Protein AF-0000000075195764 (afdb_homodimer)

Organism: Armillaria gallica (NCBI:txid47427)

pLDDT: mean 96.1, std 9.01, range [21.8, 99.0]

Nearest PDB structures (foldseek):
  3mpr-assembly1_B  TM=8.491E-01  e=4.279E-26  Bacteroides thetaiotaomicron
  3mpr-assembly2_D  TM=8.354E-01  e=1.002E-25  Bacteroides thetaiotaomicron
  3mpr-assembly2_C  TM=8.137E-01  e=1.132E-25  Bacteroides thetaiotaomicron
  4c1r-assembly4_D  TM=8.594E-01  e=2.241E-23  Bacteroides thetaiotaomicron VPI-5482
  3mpr-assembly1_A  TM=8.001E-01  e=9.499E-25  Bacteroides thetaiotaomicron

Solvent-accessible surface area (backbone atoms only — not comparable to full-atom values): 33132 Å² total; per-residue (Å²): 131,80,73,74,79,71,75,67,49,74,43,30,38,33,29,33,45,44,53,49,64,86,49,77,77,86,67,46,70,69,54,43,59,68,65,56,69,66,74,80,56,84,69,60,69,55,68,39,68,42,82,66,36,45,66,68,22,50,57,53,50,49,33,55,49,62,71,65,59,54,40,34,36,29,34,18,44,28,29,57,67,55,50,53,50,47,49,60,71,67,32,87,58,42,48,72,52,67,38,7,32,64,64,62,54,60,44,51,42,19,26,29,42,36,37,30,54,81,54,35,42,83,74,50,69,52,70,40,24,40,33,76,50,32,86,43,66,35,59,29,91,77,38,73,50,55,25,38,35,27,38,37,37,33,25,36,65,60,82,88,42,58,50,35,36,44,34,19,23,38,43,35,85,66,19,68,66,42,18,28,40,29,27,28,53,48,46,44,50,46,49,32,47,32,66,74,62,73,29,29,32,34,41,31,26,39,42,62,17,28,87,61,75,94,54,16,55,24,40,28,30,34,50,54,77,36,78,65,57,86,67,39,65,67,60,52,61,73,44,55,60,79,79,60,67,80,81,62,28,36,40,55,36,65,68,57,19,52,68,71,36,40,50,66,34,63,51,24,28,44,49,56,53,58,78,73,50,65,90,64,52,36,45,29,60,47,52,28,35,34,67,86,35,68,59,45,44,61,26,26,38,39,55,72,31,69,36,41,39,25,46,40,41,23,38,28,22,41,35,38,36,32,36,30,74,131,81,74,76,78,72,74,67,49,73,42,30,39,33,30,33,46,44,52,50,65,84,49,78,77,87,68,45,70,68,55,43,58,68,65,55,70,64,75,81,55,84,70,60,67,56,68,39,68,44,81,65,36,45,67,69,22,52,56,54,48,49,34,55,48,61,71,65,59,54,41,35,36,30,33,18,42,29,29,57,67,54,50,53,51,48,48,59,72,69,30,86,57,42,49,73,52,67,38,7,31,63,65,62,54,60,44,51,43,21,26,27,42,35,35,30,52,82,53,36,40,84,74,50,71,54,71,39,23,38,32,75,48,33,88,42,66,37,60,28,92,77,39,75,50,55,27,37,35,27,37,36,36,33,26,37,64,62,82,90,41,56,50,35,36,44,33,20,23,38,44,36,83,67,19,67,63,42,18,29,41,29,28,30,52,50,46,44,49,47,48,31,48,32,66,72,64,74,27,29,31,33,42,32,25,39,43,62,19,28,86,61,77,93,52,17,57,24,39,29,29,34,48,54,76,36,78,65,55,85,67,41,65,67,58,51,60,73,44,56,60,80,79,59,66,79,80,62,28,35,38,55,38,64,69,57,18,51,68,70,37,40,51,67,34,65,52,24,29,44,49,56,53,59,81,74,50,66,89,67,50,36,46,28,60,47,51,29,34,36,67,85,34,68,58,46,45,60,26,25,38,39,56,73,32,70,37,42,40,25,47,38,41,22,37,27,25,40,35,38,37,32,37,31,72

InterPro domains:
  IPR005135 Endonuclease/exonuclease/phosphatase [PF03372] (51-316)
  IPR036691 Endonuclease/exonuclease/phosphatase superfamily [G3DSA:3.60.10.10] (5-325)
  IPR036691 Endonuclease/exonuclease/phosphatase superfamily [SSF56219] (7-321)

Secondary structure (DSSP, 8-state):
-------PPEEEEEEEE----SS-----HHHHHHT---TTSPPPTT---SPPPHHHHHHHHHHHHHHTT-SEEEEESB-HHHHHHHHHHH-TTEEEE---TTTSSSSS-B--EEEETTTEEEEEEEEEESSSSTTSS---TT-SS--EEEEEEEEESSTT--EEEEEEEE--SS-HHHHHHHHHHHHHHHHHHHHHH-S-EEEEEE-S--SSSTT-HHHHHHTTSSPPPP--HHHHHHT--TTSSTT--EEEHHHHS-GGGB-S---SB-TT--TT--TT-B--EEEEEETT---EEEEEEE---B-TTS-BS-SB--EEEEEE-/-------PPEEEEEEEE----SS-----HHHHHHT---TTSPPPTT---SPPPHHHHHHHHHHHHHHTT-SEEEEESB-HHHHHHHHHHH-TTEEEE---TTTSSSSS-B--EEEETTTEEEEEEEEEESSSSTTSS---TT-SS--EEEEEEEEESSTT--EEEEEEEE--SS-HHHHHHHHHHHHHHHHHHHHHH-S-EEEEEE-S--SSSTT-HHHHHHTTSSPPPP--HHHHHHT--TTSSTT--EEEHHHHS-GGGB-S---SB-TT--TT--TT-B--EEEEEETT---EEEEEEE---B-TTS-BS-SB--EEEEEE-

Foldseek 3Di:
DPPPPWFWDKAKEKEEEQAAQPPDDDQALVNLVVPDDDPVDDADFQQDFAADGLSNLLLVVLVVVVVVRHFKYWYWNYAQRSVVRSDVSNDPQKDKDWAALQFRHHPHITRMMMGGNQFKDWDDKDKFWLAQGTRGRDDHVFFPDTWMKIKTWMFTPDTPRAIEMEITIAFGQGDLVSLLSNLLLVLLQQQLRCVVRVAKYKYWYFSNAACDDDSNNSVCPQAQVDPGDDHHPVSCVVSPPDCPPVSKHWAFLQVQEDVVQEDPDAFFAQHRDFPVDRPPTGHGITMTMIPSDNKGWHHKYWAAQADRNSHRSHSGTMIMTIMTD/DPPPPWFWDKAKEKEEEQAAQPPDDDQAQVNLVVPDDDPVDDADFQQDFAADGLSNLLLVVLVVVVVVRHFKYWYWNYAQRSVVRSDVSNDPQKDKDWAALQFRHHPHITGMMMGGNQFKDWDDKDKFWLAQGTRGRDDHVFFPDTWMKIKTWMFTPDDPRAIEMEITIAFGQGDLVSLLSNLLLVLLQQQLCCLVRVAKYKYWYFSNAACDDDSNNSVCPQAQVDPGDDHHPVSCVVSPPDCPPVSKHWAFLQVQEDVVQEDPDAFFAQHRDFPVDRPPTGHGITMIMMPSDNKGWHHKYWAAQADRNSHRSHSGTMIMTIMTD

Structure (mmCIF, N/CA/C/O backbone):
data_AF-0000000075195764-model_v1
#
loop_
_entity.id
_entity.type
_entity.pdbx_description
1 polymer 'Endonuclease/exonuclease/phosphatase domain-containing protein'
#
loop_
_atom_site.group_PDB
_atom_site.id
_atom_site.type_symbol
_atom_site.label_atom_id
_atom_site.label_alt_id
_atom_site.label_comp_id
_atom_site.label_asym_id
_atom_site.label_entity_id
_atom_site.label_seq_id
_atom_site.pdbx_PDB_ins_code
_atom_site.Cartn_x
_atom_site.Cartn_y
_atom_site.Cartn_z
_atom_site.occupancy
_atom_site.B_iso_or_equiv
_atom_site.auth_seq_id
_atom_site.auth_comp_id
_atom_site.auth_asym_id
_atom_site.auth_atom_id
_atom_site.pdbx_PDB_model_num
ATOM 1 N N . MET A 1 1 ? 11.805 -5.406 40.969 1 21.8 1 MET A N 1
ATOM 2 C CA . MET A 1 1 ? 10.695 -4.684 40.344 1 21.8 1 MET A CA 1
ATOM 3 C C . MET A 1 1 ? 10.867 -4.625 38.844 1 21.8 1 MET A C 1
ATOM 5 O O . MET A 1 1 ? 11.844 -4.062 38.344 1 21.8 1 MET A O 1
ATOM 9 N N . HIS A 1 2 ? 10.688 -5.723 38.062 1 28.45 2 HIS A N 1
ATOM 10 C CA . HIS A 1 2 ? 10.953 -5.957 36.656 1 28.45 2 HIS A CA 1
ATOM 11 C C . HIS A 1 2 ? 10.305 -4.883 35.781 1 28.45 2 HIS A C 1
ATOM 13 O O . HIS A 1 2 ? 9.094 -4.668 35.844 1 28.45 2 HIS A O 1
ATOM 19 N N . ILE A 1 3 ? 10.859 -3.74 35.781 1 32.06 3 ILE A N 1
ATOM 20 C CA . ILE A 1 3 ? 10.391 -2.629 34.969 1 32.06 3 ILE A CA 1
ATOM 21 C C . ILE A 1 3 ? 9.922 -3.15 33.625 1 32.06 3 ILE A C 1
ATOM 23 O O . ILE A 1 3 ? 10.703 -3.748 32.875 1 32.06 3 ILE A O 1
ATOM 27 N N . ASP A 1 4 ? 8.859 -3.781 33.406 1 36.97 4 ASP A N 1
ATOM 28 C CA . ASP A 1 4 ? 8.289 -4.371 32.219 1 36.97 4 ASP A CA 1
ATOM 29 C C . ASP A 1 4 ? 8.5 -3.457 31 1 36.97 4 ASP A C 1
ATOM 31 O O . ASP A 1 4 ? 7.941 -2.357 30.953 1 36.97 4 ASP A O 1
ATOM 35 N N . SER A 1 5 ? 9.625 -3.047 30.594 1 41.5 5 SER A N 1
ATOM 36 C CA . SER A 1 5 ? 10.141 -2.303 29.438 1 41.5 5 SER A CA 1
ATOM 37 C C . SER A 1 5 ? 9.227 -2.449 28.234 1 41.5 5 SER A C 1
ATOM 39 O O . SER A 1 5 ? 9.172 -3.514 27.609 1 41.5 5 SER A O 1
ATOM 41 N N . LEU A 1 6 ? 7.938 -1.964 28.188 1 54.78 6 LEU A N 1
ATOM 42 C CA . LEU A 1 6 ? 6.852 -2.207 27.234 1 54.78 6 LEU A CA 1
ATOM 43 C C . LEU A 1 6 ? 7.262 -1.811 25.828 1 54.78 6 LEU A C 1
ATOM 45 O O . LEU A 1 6 ? 7.82 -0.731 25.609 1 54.78 6 LEU A O 1
ATOM 49 N N . ASP A 1 7 ? 7.625 -2.641 24.859 1 69.94 7 ASP A N 1
ATOM 50 C CA . ASP A 1 7 ? 7.965 -2.496 23.453 1 69.94 7 ASP A CA 1
ATOM 51 C C . ASP A 1 7 ? 7.02 -1.516 22.75 1 69.94 7 ASP A C 1
ATOM 53 O O . ASP A 1 7 ? 5.805 -1.578 22.938 1 69.94 7 ASP A O 1
ATOM 57 N N . PRO A 1 8 ? 7.68 -0.397 22.172 1 79.69 8 PRO A N 1
ATOM 58 C CA . PRO A 1 8 ? 6.832 0.574 21.484 1 79.69 8 PRO A CA 1
ATOM 59 C C . PRO A 1 8 ? 5.844 -0.086 20.516 1 79.69 8 PRO A C 1
ATOM 61 O O . PRO A 1 8 ? 6.133 -1.153 19.969 1 79.69 8 PRO A O 1
ATOM 64 N N . THR A 1 9 ? 4.68 0.469 20.531 1 88.56 9 THR A N 1
ATOM 65 C CA . THR A 1 9 ? 3.652 0.069 19.578 1 88.56 9 THR A CA 1
ATOM 66 C C . THR A 1 9 ? 3.756 0.889 18.297 1 88.56 9 THR A C 1
ATOM 68 O O . THR A 1 9 ? 3.85 2.117 18.344 1 88.56 9 THR A O 1
ATOM 71 N N . THR A 1 10 ? 3.834 0.231 17.156 1 93.31 10 THR A N 1
ATOM 72 C CA . THR A 1 10 ? 3.867 0.936 15.875 1 93.31 10 THR A CA 1
ATOM 73 C C . THR A 1 10 ? 2.463 1.073 15.297 1 93.31 10 THR A C 1
ATOM 75 O O . THR A 1 10 ? 1.717 0.095 15.227 1 93.31 10 THR A O 1
ATOM 78 N N . LEU A 1 11 ? 2.064 2.316 15.023 1 96.81 11 LEU A N 1
ATOM 79 C CA . LEU A 1 11 ? 0.791 2.662 14.398 1 96.81 11 LEU A CA 1
ATOM 80 C C . LEU A 1 11 ? 1.007 3.254 13.016 1 96.81 11 LEU A C 1
ATOM 82 O O . LEU A 1 11 ? 1.982 3.975 12.789 1 96.81 11 LEU A O 1
ATOM 86 N N . ARG A 1 12 ? 0.114 2.939 12.141 1 98.69 12 ARG A N 1
ATOM 87 C CA . ARG A 1 12 ? 0.146 3.623 10.852 1 98.69 12 ARG A CA 1
ATOM 88 C C . ARG A 1 12 ? -0.925 4.707 10.781 1 98.69 12 ARG A C 1
ATOM 90 O O . ARG A 1 12 ? -2.117 4.418 10.914 1 98.69 12 ARG A O 1
ATOM 97 N N . PHE A 1 13 ? -0.468 5.988 10.531 1 98.81 13 PHE A N 1
ATOM 98 C CA . PHE A 1 13 ? -1.312 7.156 10.312 1 98.81 13 PHE A CA 1
ATOM 99 C C . PHE A 1 13 ? -1.476 7.434 8.82 1 98.81 13 PHE A C 1
ATOM 101 O O . PHE A 1 13 ? -0.588 7.121 8.023 1 98.81 13 PHE A O 1
ATOM 108 N N . SER A 1 14 ? -2.631 8.023 8.492 1 98.88 14 SER A N 1
ATOM 109 C CA . SER A 1 14 ? -2.811 8.508 7.121 1 98.88 14 SER A CA 1
ATOM 110 C C . SER A 1 14 ? -3.486 9.875 7.098 1 98.88 14 SER A C 1
ATOM 112 O O . SER A 1 14 ? -4.246 10.211 8.008 1 98.88 14 SER A O 1
ATOM 114 N N . THR A 1 15 ? -3.148 10.695 6.188 1 98.94 15 THR A N 1
ATOM 115 C CA . THR A 1 15 ? -3.926 11.875 5.801 1 98.94 15 THR A CA 1
ATOM 116 C C . THR A 1 15 ? -4.266 11.828 4.312 1 98.94 15 THR A C 1
ATOM 118 O O . THR A 1 15 ? -3.453 11.391 3.496 1 98.94 15 THR A O 1
ATOM 121 N N . TYR A 1 16 ? -5.477 12.172 3.998 1 98.94 16 TYR A N 1
ATOM 122 C CA . TYR A 1 16 ? -5.957 12.047 2.625 1 98.94 16 TYR A CA 1
ATOM 123 C C . TYR A 1 16 ? -7.035 13.078 2.326 1 98.94 16 TYR A C 1
ATOM 125 O O . TYR A 1 16 ? -8.141 13.008 2.869 1 98.94 16 TYR A O 1
ATOM 133 N N . ASN A 1 17 ? -6.695 14.086 1.482 1 98.94 17 ASN A N 1
ATOM 134 C CA . ASN A 1 17 ? -7.711 14.984 0.938 1 98.94 17 ASN A CA 1
ATOM 135 C C . ASN A 1 17 ? -8.617 14.266 -0.058 1 98.94 17 ASN A C 1
ATOM 137 O O . ASN A 1 17 ? -8.148 13.766 -1.084 1 98.94 17 ASN A O 1
ATOM 141 N N . LEU A 1 18 ? -9.906 14.242 0.192 1 98.88 18 LEU A N 1
ATOM 142 C CA . LEU A 1 18 ? -10.836 13.391 -0.543 1 98.88 18 LEU A CA 1
ATOM 143 C C . LEU A 1 18 ? -11.312 14.086 -1.816 1 98.88 18 LEU A C 1
ATOM 145 O O . LEU A 1 18 ? -11.914 13.445 -2.686 1 98.88 18 LEU A O 1
ATOM 149 N N . ARG A 1 19 ? -10.93 15.375 -1.95 1 98.62 19 ARG A N 1
ATOM 150 C CA . ARG A 1 19 ? -11.664 16.172 -2.928 1 98.62 19 ARG A CA 1
ATOM 151 C C . ARG A 1 19 ? -13.164 16.094 -2.672 1 98.62 19 ARG A C 1
ATOM 153 O O . ARG A 1 19 ? -13.773 15.023 -2.797 1 98.62 19 ARG A O 1
ATOM 160 N N . TYR A 1 20 ? -13.797 17.188 -2.393 1 97.81 20 TYR A N 1
ATOM 161 C CA . TYR A 1 20 ? -15.188 17.203 -1.964 1 97.81 20 TYR A CA 1
ATOM 162 C C . TYR A 1 20 ? -16.094 16.609 -3.033 1 97.81 20 TYR A C 1
ATOM 164 O O . TYR A 1 20 ? -15.664 16.391 -4.172 1 97.81 20 TYR A O 1
ATOM 172 N N . ASP A 1 21 ? -17.266 16.25 -2.689 1 98.19 21 ASP A N 1
ATOM 173 C CA . ASP A 1 21 ? -18.281 15.68 -3.57 1 98.19 21 ASP A CA 1
ATOM 174 C C . ASP A 1 21 ? -18.828 16.719 -4.539 1 98.19 21 ASP A C 1
ATOM 176 O O . ASP A 1 21 ? -19.969 17.172 -4.395 1 98.19 21 ASP A O 1
ATOM 180 N N . SER A 1 22 ? -18.078 16.969 -5.57 1 97.75 22 SER A N 1
ATOM 181 C CA . SER A 1 22 ? -18.438 18.031 -6.52 1 97.75 22 SER A CA 1
ATOM 182 C C . SER A 1 22 ? -19.5 17.547 -7.504 1 97.75 22 SER A C 1
ATOM 184 O O . SER A 1 22 ? -20.094 18.359 -8.211 1 97.75 22 SER A O 1
ATOM 186 N N . GLN A 1 23 ? -19.766 16.25 -7.609 1 98.12 23 GLN A N 1
ATOM 187 C CA . GLN A 1 23 ? -20.734 15.641 -8.508 1 98.12 23 GLN A CA 1
ATOM 188 C C . GLN A 1 23 ? -21.703 14.734 -7.75 1 98.12 23 GLN A C 1
ATOM 190 O O . GLN A 1 23 ? -21.766 13.531 -8 1 98.12 23 GLN A O 1
ATOM 195 N N . PRO A 1 24 ? -22.469 15.359 -6.906 1 97.69 24 PRO A N 1
ATOM 196 C CA . PRO A 1 24 ? -23.328 14.555 -6.031 1 97.69 24 PRO A CA 1
ATOM 197 C C . PRO A 1 24 ? -24.406 13.789 -6.801 1 97.69 24 PRO A C 1
ATOM 199 O O . PRO A 1 24 ? -24.891 14.266 -7.824 1 97.69 24 PRO A O 1
ATOM 202 N N . ASP A 1 25 ? -24.672 12.562 -6.406 1 98.44 25 ASP A N 1
ATOM 203 C CA . ASP A 1 25 ? -25.766 11.703 -6.855 1 98.44 25 ASP A CA 1
ATOM 204 C C . ASP A 1 25 ? -26.406 10.977 -5.684 1 98.44 25 ASP A C 1
ATOM 206 O O . ASP A 1 25 ? -26.109 11.266 -4.523 1 98.44 25 ASP A O 1
ATOM 210 N N . ASN A 1 26 ? -27.375 10.141 -5.977 1 97.88 26 ASN A N 1
ATOM 211 C CA . ASN A 1 26 ? -28.109 9.492 -4.898 1 97.88 26 ASN A CA 1
ATOM 212 C C . ASN A 1 26 ? -27.734 8.023 -4.762 1 97.88 26 ASN A C 1
ATOM 214 O O . ASN A 1 26 ? -28.469 7.238 -4.172 1 97.88 26 ASN A O 1
ATOM 218 N N . ILE A 1 27 ? -26.656 7.66 -5.301 1 98.56 27 ILE A N 1
ATOM 219 C CA . ILE A 1 27 ? -26.203 6.273 -5.223 1 98.56 27 ILE A CA 1
ATOM 220 C C . ILE A 1 27 ? -25.688 5.977 -3.818 1 98.56 27 ILE A C 1
ATOM 222 O O . ILE A 1 27 ? -24.797 6.672 -3.322 1 98.56 27 ILE A O 1
ATOM 226 N N . THR A 1 28 ? -26.219 4.938 -3.195 1 98.62 28 THR A N 1
ATOM 227 C CA . THR A 1 28 ? -25.844 4.578 -1.835 1 98.62 28 THR A CA 1
ATOM 228 C C . THR A 1 28 ? -24.562 3.732 -1.837 1 98.62 28 THR A C 1
ATOM 230 O O . THR A 1 28 ? -24.141 3.24 -2.885 1 98.62 28 THR A O 1
ATOM 233 N N . VAL A 1 29 ? -24 3.602 -0.695 1 98.56 29 VAL A N 1
ATOM 234 C CA . VAL A 1 29 ? -22.828 2.75 -0.548 1 98.56 29 VAL A CA 1
ATOM 235 C C . VAL A 1 29 ? -23.156 1.324 -0.979 1 98.56 29 VAL A C 1
ATOM 237 O O . VAL A 1 29 ? -22.406 0.697 -1.722 1 98.56 29 VAL A O 1
ATOM 240 N N . SER A 1 30 ? -24.297 0.833 -0.542 1 97.88 30 SER A N 1
ATOM 241 C CA . SER A 1 30 ? -24.734 -0.514 -0.892 1 97.88 30 SER A CA 1
ATOM 242 C C . SER A 1 30 ? -24.875 -0.678 -2.402 1 97.88 30 SER A C 1
ATOM 244 O O . SER A 1 30 ? -24.516 -1.719 -2.953 1 97.88 30 SER A O 1
ATOM 246 N N . GLU A 1 31 ? -25.391 0.347 -3.023 1 98.25 31 GLU A N 1
ATOM 247 C CA . GLU A 1 31 ? -25.531 0.308 -4.477 1 98.25 31 GLU A CA 1
ATOM 248 C C . GLU A 1 31 ? -24.172 0.331 -5.168 1 98.25 31 GLU A C 1
ATOM 250 O O . GLU A 1 31 ? -23.969 -0.341 -6.184 1 98.25 31 GLU A O 1
ATOM 255 N N . SER A 1 32 ? -23.266 1.138 -4.668 1 97.94 32 SER A N 1
ATOM 256 C CA . SER A 1 32 ? -21.906 1.145 -5.199 1 97.94 32 SER A CA 1
ATOM 257 C C . SER A 1 32 ? -21.281 -0.241 -5.121 1 97.94 32 SER A C 1
ATOM 259 O O . SER A 1 32 ? -20.656 -0.706 -6.082 1 97.94 32 SER A O 1
ATOM 261 N N . ILE A 1 33 ? -21.422 -0.913 -3.992 1 97.06 33 ILE A N 1
ATOM 262 C CA . ILE A 1 33 ? -20.844 -2.23 -3.766 1 97.06 33 ILE A CA 1
ATOM 263 C C . ILE A 1 33 ? -21.484 -3.25 -4.703 1 97.06 33 ILE A C 1
ATOM 265 O O . ILE A 1 33 ? -20.797 -4.059 -5.32 1 97.06 33 ILE A O 1
ATOM 269 N N . SER A 1 34 ? -22.781 -3.207 -4.871 1 96.44 34 SER A N 1
ATOM 270 C CA . SER A 1 34 ? -23.516 -4.137 -5.723 1 96.44 34 SER A CA 1
ATOM 271 C C . SER A 1 34 ? -23.141 -3.971 -7.188 1 96.44 34 SER A C 1
ATOM 273 O O . SER A 1 34 ? -23.25 -4.914 -7.977 1 96.44 34 SER A O 1
ATOM 275 N N . ALA A 1 35 ? -22.672 -2.791 -7.5 1 95.56 35 ALA A N 1
ATOM 276 C CA . ALA A 1 35 ? -22.359 -2.484 -8.891 1 95.56 35 ALA A CA 1
ATOM 277 C C . ALA A 1 35 ? -20.953 -2.967 -9.258 1 95.56 35 ALA A C 1
ATOM 279 O O . ALA A 1 35 ? -20.562 -2.945 -10.43 1 95.56 35 ALA A O 1
ATOM 280 N N . LEU A 1 36 ? -20.281 -3.447 -8.227 1 94.75 36 LEU A N 1
ATOM 281 C CA . LEU A 1 36 ? -18.938 -3.945 -8.508 1 94.75 36 LEU A CA 1
ATOM 282 C C . LEU A 1 36 ? -19 -5.219 -9.344 1 94.75 36 LEU A C 1
ATOM 284 O O . LEU A 1 36 ? -19.797 -6.113 -9.07 1 94.75 36 LEU A O 1
ATOM 288 N N . GLY A 1 37 ? -18.422 -5.367 -10.336 1 92.19 37 GLY A N 1
ATOM 289 C CA . GLY A 1 37 ? -18.406 -6.52 -11.227 1 92.19 37 GLY A CA 1
ATOM 290 C C . GLY A 1 37 ? -17.516 -7.648 -10.734 1 92.19 37 GLY A C 1
ATOM 291 O O . GLY A 1 37 ? -16.922 -7.555 -9.656 1 92.19 37 GLY A O 1
ATOM 292 N N . ASN A 1 38 ? -17.5 -8.719 -11.5 1 95.5 38 ASN A N 1
ATOM 293 C CA . ASN A 1 38 ? -16.609 -9.859 -11.258 1 95.5 38 ASN A CA 1
ATOM 294 C C . ASN A 1 38 ? -15.141 -9.445 -11.305 1 95.5 38 ASN A C 1
ATOM 296 O O . ASN A 1 38 ? -14.664 -8.945 -12.32 1 95.5 38 ASN A O 1
ATOM 300 N N . PRO A 1 39 ? -14.469 -9.633 -10.156 1 96.44 39 PRO A N 1
ATOM 301 C CA . PRO A 1 39 ? -13.086 -9.148 -10.117 1 96.44 39 PRO A CA 1
ATOM 302 C C . PRO A 1 39 ? -12.164 -9.898 -11.078 1 96.44 39 PRO A C 1
ATOM 304 O O . PRO A 1 39 ? -11.023 -9.484 -11.289 1 96.44 39 PRO A O 1
ATOM 307 N N . LEU A 1 40 ? -12.625 -10.984 -11.664 1 96.62 40 LEU A N 1
ATOM 308 C CA . LEU A 1 40 ? -11.797 -11.781 -12.57 1 96.62 40 LEU A CA 1
ATOM 309 C C . LEU A 1 40 ? -11.961 -11.312 -14.008 1 96.62 40 LEU A C 1
ATOM 311 O O . LEU A 1 40 ? -11.266 -11.789 -14.906 1 96.62 40 LEU A O 1
ATOM 315 N N . ILE A 1 41 ? -12.867 -10.352 -14.242 1 95.06 41 ILE A N 1
ATOM 316 C CA . ILE A 1 41 ? -13.086 -9.82 -15.586 1 95.06 41 ILE A CA 1
ATOM 317 C C . ILE A 1 41 ? -12.297 -8.523 -15.766 1 95.06 41 ILE A C 1
ATOM 319 O O . ILE A 1 41 ? -12.43 -7.594 -14.969 1 95.06 41 ILE A O 1
ATOM 323 N N . GLN A 1 42 ? -11.516 -8.508 -16.734 1 93.88 42 GLN A N 1
ATOM 324 C CA . GLN A 1 42 ? -10.68 -7.352 -17.047 1 93.88 42 GLN A CA 1
ATOM 325 C C . GLN A 1 42 ? -11.531 -6.137 -17.406 1 93.88 42 GLN A C 1
ATOM 327 O O . GLN A 1 42 ? -12.477 -6.238 -18.188 1 93.88 42 GLN A O 1
ATOM 332 N N . GLU A 1 43 ? -11.203 -5.066 -16.797 1 90.88 43 GLU A N 1
ATOM 333 C CA . GLU A 1 43 ? -11.828 -3.807 -17.188 1 90.88 43 GLU A CA 1
ATOM 334 C C . GLU A 1 43 ? -11.031 -3.119 -18.297 1 90.88 43 GLU A C 1
ATOM 336 O O . GLU A 1 43 ? -9.883 -3.488 -18.562 1 90.88 43 GLU A O 1
ATOM 341 N N . THR A 1 44 ? -11.727 -2.152 -18.906 1 95.88 44 THR A N 1
ATOM 342 C CA . THR A 1 44 ? -10.992 -1.333 -19.859 1 95.88 44 THR A CA 1
ATOM 343 C C . THR A 1 44 ? -9.938 -0.489 -19.156 1 95.88 44 THR A C 1
ATOM 345 O O . THR A 1 44 ? -10.25 0.255 -18.219 1 95.88 44 THR A O 1
ATOM 348 N N . PHE A 1 45 ? -8.695 -0.683 -19.516 1 97.31 45 PHE A N 1
ATOM 349 C CA . PHE A 1 45 ? -7.625 0.094 -18.906 1 97.31 45 PHE A CA 1
ATOM 350 C C . PHE A 1 45 ? -7.723 1.561 -19.312 1 97.31 45 PHE A C 1
ATOM 352 O O . PHE A 1 45 ? -7.875 1.877 -20.5 1 97.31 45 PHE A O 1
ATOM 359 N N . LEU A 1 46 ? -7.664 2.391 -18.359 1 97.12 46 LEU A N 1
ATOM 360 C CA . LEU A 1 46 ? -7.711 3.84 -18.516 1 97.12 46 LEU A CA 1
ATOM 361 C C . LEU A 1 46 ? -8.953 4.266 -19.297 1 97.12 46 LEU A C 1
ATOM 363 O O . LEU A 1 46 ? -8.883 5.164 -20.125 1 97.12 46 LEU A O 1
ATOM 367 N N . GLY A 1 47 ? -10.039 3.551 -19 1 96.56 47 GLY A N 1
ATOM 368 C CA . GLY A 1 47 ? -11.312 3.85 -19.625 1 96.56 47 GLY A CA 1
ATOM 369 C C . GLY A 1 47 ? -11.977 5.09 -19.078 1 96.56 47 GLY A C 1
ATOM 370 O O . GLY A 1 47 ? -12.891 5.648 -19.688 1 96.56 47 GLY A O 1
ATOM 371 N N . LEU A 1 48 ? -11.633 5.512 -17.906 1 95.88 48 LEU A N 1
ATOM 372 C CA . LEU A 1 48 ? -12.148 6.715 -17.266 1 95.88 48 LEU A CA 1
ATOM 373 C C . LEU A 1 48 ? -11.062 7.781 -17.141 1 95.88 48 LEU A C 1
ATOM 375 O O . LEU A 1 48 ? -9.875 7.457 -17.125 1 95.88 48 LEU A O 1
ATOM 379 N N . SER A 1 49 ? -11.438 8.992 -17.203 1 95.38 49 SER A N 1
ATOM 380 C CA . SER A 1 49 ? -10.555 10.133 -17.031 1 95.38 49 SER A CA 1
ATOM 381 C C . SER A 1 49 ? -11.273 11.289 -16.344 1 95.38 49 SER A C 1
ATOM 383 O O . SER A 1 49 ? -12.508 11.352 -16.359 1 95.38 49 SER A O 1
ATOM 385 N N . GLY A 1 50 ? -10.461 12.117 -15.703 1 96.81 50 GLY A N 1
ATOM 386 C CA . GLY A 1 50 ? -11.062 13.242 -15.023 1 96.81 50 GLY A CA 1
ATOM 387 C C . GLY A 1 50 ? -11.773 12.852 -13.734 1 96.81 50 GLY A C 1
ATOM 388 O O . GLY A 1 50 ? -11.711 11.695 -13.32 1 96.81 50 GLY A O 1
ATOM 389 N N . GLU A 1 51 ? -12.352 13.828 -13.148 1 97.94 51 GLU A N 1
ATOM 390 C CA . GLU A 1 51 ? -13.031 13.602 -11.875 1 97.94 51 GLU A CA 1
ATOM 391 C C . GLU A 1 51 ? -14.297 12.773 -12.07 1 97.94 51 GLU A C 1
ATOM 393 O O . GLU A 1 51 ? -15.094 13.031 -12.977 1 97.94 51 GLU A O 1
ATOM 398 N N . GLN A 1 52 ? -14.422 11.688 -11.297 1 97.94 52 GLN A N 1
ATOM 399 C CA . GLN A 1 52 ? -15.633 10.875 -11.219 1 97.94 52 GLN A CA 1
ATOM 400 C C . GLN A 1 52 ? -16.453 11.227 -9.984 1 97.94 52 GLN A C 1
ATOM 402 O O . GLN A 1 52 ? -15.93 11.797 -9.023 1 97.94 52 GLN A O 1
ATOM 407 N N . PRO A 1 53 ? -17.766 10.938 -9.977 1 98.38 53 PRO A N 1
ATOM 408 C CA . PRO A 1 53 ? -18.578 11.188 -8.773 1 98.38 53 PRO A CA 1
ATOM 409 C C . PRO A 1 53 ? -18.031 10.453 -7.551 1 98.38 53 PRO A C 1
ATOM 411 O O . PRO A 1 53 ? -17.422 9.391 -7.684 1 98.38 53 PRO A O 1
ATOM 414 N N . TRP A 1 54 ? -18.297 11.031 -6.402 1 98.69 54 TRP A N 1
ATOM 415 C CA . TRP A 1 54 ? -17.875 10.414 -5.145 1 98.69 54 TRP A CA 1
ATOM 416 C C . TRP A 1 54 ? -18.375 8.977 -5.051 1 98.69 54 TRP A C 1
ATOM 418 O O . TRP A 1 54 ? -17.688 8.102 -4.535 1 98.69 54 TRP A O 1
ATOM 428 N N . SER A 1 55 ? -19.516 8.695 -5.578 1 98.38 55 SER A N 1
ATOM 429 C CA . SER A 1 55 ? -20.109 7.359 -5.512 1 98.38 55 SER A CA 1
ATOM 430 C C . SER A 1 55 ? -19.234 6.336 -6.219 1 98.38 55 SER A C 1
ATOM 432 O O . SER A 1 55 ? -19.281 5.145 -5.902 1 98.38 55 SER A O 1
ATOM 434 N N . THR A 1 56 ? -18.406 6.797 -7.125 1 96.38 56 THR A N 1
ATOM 435 C CA . THR A 1 56 ? -17.469 5.938 -7.84 1 96.38 56 THR A CA 1
ATOM 436 C C . THR A 1 56 ? -16.125 5.863 -7.109 1 96.38 56 THR A C 1
ATOM 438 O O . THR A 1 56 ? -15.5 4.801 -7.047 1 96.38 56 THR A O 1
ATOM 441 N N . ARG A 1 57 ? -15.75 6.906 -6.426 1 98.12 57 ARG A N 1
ATOM 442 C CA . ARG A 1 57 ? -14.414 7.055 -5.855 1 98.12 57 ARG A CA 1
ATOM 443 C C . ARG A 1 57 ? -14.344 6.445 -4.461 1 98.12 57 ARG A C 1
ATOM 445 O O . ARG A 1 57 ? -13.297 5.961 -4.039 1 98.12 57 ARG A O 1
ATOM 452 N N . ARG A 1 58 ? -15.469 6.398 -3.768 1 98.56 58 ARG A N 1
ATOM 453 C CA . ARG A 1 58 ? -15.5 6.098 -2.34 1 98.56 58 ARG A CA 1
ATOM 454 C C . ARG A 1 58 ? -14.984 4.688 -2.064 1 98.56 58 ARG A C 1
ATOM 456 O O . ARG A 1 58 ? -14.312 4.449 -1.062 1 98.56 58 ARG A O 1
ATOM 463 N N . LEU A 1 59 ? -15.273 3.721 -2.924 1 97.44 59 LEU A N 1
ATOM 464 C CA . LEU A 1 59 ? -14.867 2.342 -2.684 1 97.44 59 LEU A CA 1
ATOM 465 C C . LEU A 1 59 ? -13.352 2.195 -2.82 1 97.44 59 LEU A C 1
ATOM 467 O O . LEU A 1 59 ? -12.734 1.428 -2.082 1 97.44 59 LEU A O 1
ATOM 471 N N . ARG A 1 60 ? -12.773 2.965 -3.723 1 96.5 60 ARG A N 1
ATOM 472 C CA . ARG A 1 60 ? -11.328 2.926 -3.918 1 96.5 60 ARG A CA 1
ATOM 473 C C . ARG A 1 60 ? -10.602 3.58 -2.748 1 96.5 60 ARG A C 1
ATOM 475 O O . ARG A 1 60 ? -9.57 3.076 -2.289 1 96.5 60 ARG A O 1
ATOM 482 N N . VAL A 1 61 ? -11.164 4.633 -2.281 1 98.62 61 VAL A N 1
ATOM 483 C CA . VAL A 1 61 ? -10.594 5.309 -1.119 1 98.62 61 VAL A CA 1
ATOM 484 C C . VAL A 1 61 ? -10.578 4.359 0.075 1 98.62 61 VAL A C 1
ATOM 486 O O . VAL A 1 61 ? -9.531 4.141 0.689 1 98.62 61 VAL A O 1
ATOM 489 N N . ALA A 1 62 ? -11.742 3.742 0.328 1 98.56 62 ALA A N 1
ATOM 490 C CA . ALA A 1 62 ? -11.883 2.881 1.498 1 98.56 62 ALA A CA 1
ATOM 491 C C . ALA A 1 62 ? -11 1.643 1.376 1 98.56 62 ALA A C 1
ATOM 493 O O . ALA A 1 62 ? -10.281 1.292 2.314 1 98.56 62 ALA A O 1
ATOM 494 N N . GLU A 1 63 ? -11.062 1.003 0.216 1 97.69 63 GLU A N 1
ATOM 495 C CA . GLU A 1 63 ? -10.281 -0.208 -0.014 1 97.69 63 GLU A CA 1
ATOM 496 C C . GLU A 1 63 ? -8.789 0.056 0.17 1 97.69 63 GLU A C 1
ATOM 498 O O . GLU A 1 63 ? -8.094 -0.709 0.845 1 97.69 63 GLU A O 1
ATOM 503 N N . HIS A 1 64 ? -8.289 1.136 -0.396 1 97.94 64 HIS A N 1
ATOM 504 C CA . HIS A 1 64 ? -6.875 1.478 -0.31 1 97.94 64 HIS A CA 1
ATOM 505 C C . HIS A 1 64 ? -6.449 1.707 1.137 1 97.94 64 HIS A C 1
ATOM 507 O O . HIS A 1 64 ? -5.473 1.113 1.604 1 97.94 64 HIS A O 1
ATOM 513 N N . LEU A 1 65 ? -7.164 2.488 1.826 1 98.5 65 LEU A N 1
ATOM 514 C CA . LEU A 1 65 ? -6.797 2.844 3.193 1 98.5 65 LEU A CA 1
ATOM 515 C C . LEU A 1 65 ? -6.867 1.626 4.109 1 98.5 65 LEU A C 1
ATOM 517 O O . LEU A 1 65 ? -5.953 1.387 4.898 1 98.5 65 LEU A O 1
ATOM 521 N N . LEU A 1 66 ? -7.934 0.831 3.994 1 97.44 66 LEU A N 1
ATOM 522 C CA . LEU A 1 66 ? -8.094 -0.348 4.84 1 97.44 66 LEU A CA 1
ATOM 523 C C . LEU A 1 66 ? -7.02 -1.387 4.527 1 97.44 66 LEU A C 1
ATOM 525 O O . LEU A 1 66 ? -6.492 -2.033 5.434 1 97.44 66 LEU A O 1
ATOM 529 N N . SER A 1 67 ? -6.621 -1.479 3.297 1 97.12 67 SER A N 1
ATOM 530 C CA . SER A 1 67 ? -5.609 -2.447 2.891 1 97.12 67 SER A CA 1
ATOM 531 C C . SER A 1 67 ? -4.234 -2.072 3.441 1 97.12 67 SER A C 1
ATOM 533 O O . SER A 1 67 ? -3.34 -2.916 3.512 1 97.12 67 SER A O 1
ATOM 535 N N . GLU A 1 68 ? -4.047 -0.836 3.842 1 97.62 68 GLU A N 1
ATOM 536 C CA . GLU A 1 68 ? -2.752 -0.357 4.316 1 97.62 68 GLU A CA 1
ATOM 537 C C . GLU A 1 68 ? -2.604 -0.564 5.82 1 97.62 68 GLU A C 1
ATOM 539 O O . GLU A 1 68 ? -1.535 -0.315 6.387 1 97.62 68 GLU A O 1
ATOM 544 N N . GLY A 1 69 ? -3.643 -0.972 6.48 1 96.19 69 GLY A N 1
ATOM 545 C CA . GLY A 1 69 ? -3.562 -1.245 7.906 1 96.19 69 GLY A CA 1
ATOM 546 C C . GLY A 1 69 ? -3.469 0.012 8.75 1 96.19 69 GLY A C 1
ATOM 547 O O . GLY A 1 69 ? -2.77 0.034 9.766 1 96.19 69 GLY A O 1
ATOM 548 N N . ILE A 1 70 ? -4.125 1.071 8.328 1 98.31 70 ILE A N 1
ATOM 549 C CA . ILE A 1 70 ? -4.082 2.332 9.062 1 98.31 70 ILE A CA 1
ATOM 550 C C . ILE A 1 70 ? -4.859 2.195 10.367 1 98.31 70 ILE A C 1
ATOM 552 O O . ILE A 1 70 ? -5.754 1.354 10.484 1 98.31 70 ILE A O 1
ATOM 556 N N . VAL A 1 71 ? -4.5 3.08 11.344 1 98.06 71 VAL A N 1
ATOM 557 C CA . VAL A 1 71 ? -5.18 3.096 12.641 1 98.06 71 VAL A CA 1
ATOM 558 C C . VAL A 1 71 ? -5.82 4.461 12.867 1 98.06 71 VAL A C 1
ATOM 560 O O . VAL A 1 71 ? -6.828 4.57 13.57 1 98.06 71 VAL A O 1
ATOM 563 N N . ILE A 1 72 ? -5.219 5.473 12.297 1 98.75 72 ILE A N 1
ATOM 564 C CA . ILE A 1 72 ? -5.75 6.832 12.328 1 98.75 72 ILE A CA 1
ATOM 565 C C . ILE A 1 72 ? -5.695 7.438 10.93 1 98.75 72 ILE A C 1
ATOM 567 O O . ILE A 1 72 ? -4.695 7.305 10.227 1 98.75 72 ILE A O 1
ATOM 571 N N . ALA A 1 73 ? -6.793 8.016 10.547 1 98.88 73 ALA A N 1
ATOM 572 C CA . ALA A 1 73 ? -6.844 8.703 9.25 1 98.88 73 ALA A CA 1
ATOM 573 C C . ALA A 1 73 ? -7.441 10.094 9.391 1 98.88 73 ALA A C 1
ATOM 575 O O . ALA A 1 73 ? -8.547 10.258 9.906 1 98.88 73 ALA A O 1
ATOM 576 N N . GLY A 1 74 ? -6.695 11.109 9.023 1 98.94 74 GLY A N 1
ATOM 577 C CA . GLY A 1 74 ? -7.234 12.445 8.836 1 98.94 74 GLY A CA 1
ATOM 578 C C . GLY A 1 74 ? -7.656 12.727 7.406 1 98.94 74 GLY A C 1
ATOM 579 O O . GLY A 1 74 ? -6.922 12.406 6.465 1 98.94 74 GLY A O 1
ATOM 580 N N . PHE A 1 75 ? -8.852 13.242 7.254 1 98.94 75 PHE A N 1
ATOM 581 C CA . PHE A 1 75 ? -9.32 13.57 5.914 1 98.94 75 PHE A CA 1
ATOM 582 C C . PHE A 1 75 ? -9.492 15.078 5.758 1 98.94 75 PHE A C 1
ATOM 584 O O . PHE A 1 75 ? -9.586 15.805 6.75 1 98.94 75 PHE A O 1
ATOM 591 N N . GLN A 1 76 ? -9.406 15.562 4.559 1 98.94 76 GLN A N 1
ATOM 592 C CA . GLN A 1 76 ? -9.727 16.938 4.168 1 98.94 76 GLN A CA 1
ATOM 593 C C . GLN A 1 76 ? -10.734 16.953 3.018 1 98.94 76 GLN A C 1
ATOM 595 O O . GLN A 1 76 ? -10.93 15.953 2.342 1 98.94 76 GLN A O 1
ATOM 600 N N . GLU A 1 77 ? -11.398 18.062 2.885 1 98.75 77 GLU A N 1
ATOM 601 C CA . GLU A 1 77 ? -12.43 18.266 1.871 1 98.75 77 GLU A CA 1
ATOM 602 C C . GLU A 1 77 ? -13.492 17.172 1.944 1 98.75 77 GLU A C 1
ATOM 604 O O . GLU A 1 77 ? -13.883 16.609 0.92 1 98.75 77 GLU A O 1
ATOM 609 N N . ALA A 1 78 ? -13.906 16.859 3.143 1 98.81 78 ALA A N 1
ATOM 610 C CA . ALA A 1 78 ? -14.93 15.828 3.336 1 98.81 78 ALA A CA 1
ATOM 611 C C . ALA A 1 78 ? -16.297 16.469 3.619 1 98.81 78 ALA A C 1
ATOM 613 O O . ALA A 1 78 ? -16.484 17.062 4.676 1 98.81 78 ALA A O 1
ATOM 614 N N . LEU A 1 79 ? -17.188 16.359 2.713 1 98.81 79 LEU A N 1
ATOM 615 C CA . LEU A 1 79 ? -18.562 16.703 3.031 1 98.81 79 LEU A CA 1
ATOM 616 C C . LEU A 1 79 ? -19.234 15.617 3.867 1 98.81 79 LEU A C 1
ATOM 618 O O . LEU A 1 79 ? -18.719 14.5 3.961 1 98.81 79 LEU A O 1
ATOM 622 N N . VAL A 1 80 ? -20.344 15.961 4.465 1 98.38 80 VAL A N 1
ATOM 623 C CA . VAL A 1 80 ? -20.984 15.07 5.422 1 98.38 80 VAL A CA 1
ATOM 624 C C . VAL A 1 80 ? -21.266 13.711 4.77 1 98.38 80 VAL A C 1
ATOM 626 O O . VAL A 1 80 ? -21.094 12.672 5.406 1 98.38 80 VAL A O 1
ATOM 629 N N . ARG A 1 81 ? -21.641 13.648 3.541 1 98.62 81 ARG A N 1
ATOM 630 C CA . ARG A 1 81 ? -21.891 12.391 2.844 1 98.62 81 ARG A CA 1
ATOM 631 C C . ARG A 1 81 ? -20.609 11.555 2.766 1 98.62 81 ARG A C 1
ATOM 633 O O . ARG A 1 81 ? -20.656 10.336 2.914 1 98.62 81 ARG A O 1
ATOM 640 N N . GLN A 1 82 ? -19.547 12.203 2.471 1 98.88 82 GLN A N 1
ATOM 641 C CA . GLN A 1 82 ? -18.281 11.5 2.359 1 98.88 82 GLN A CA 1
ATOM 642 C C . GLN A 1 82 ? -17.844 10.93 3.709 1 98.88 82 GLN A C 1
ATOM 644 O O . GLN A 1 82 ? -17.359 9.805 3.787 1 98.88 82 GLN A O 1
ATOM 649 N N . VAL A 1 83 ? -18.094 11.68 4.789 1 98.88 83 VAL A N 1
ATOM 650 C CA . VAL A 1 83 ? -17.766 11.234 6.137 1 98.88 83 VAL A CA 1
ATOM 651 C C . VAL A 1 83 ? -18.594 10.008 6.492 1 98.88 83 VAL A C 1
ATOM 653 O O . VAL A 1 83 ? -18.062 8.984 6.926 1 98.88 83 VAL A O 1
ATOM 656 N N . THR A 1 84 ? -19.875 10.086 6.258 1 98.69 84 THR A N 1
ATOM 657 C CA . THR A 1 84 ? -20.766 9.008 6.656 1 98.69 84 THR A CA 1
ATOM 658 C C . THR A 1 84 ? -20.562 7.777 5.781 1 98.69 84 THR A C 1
ATOM 660 O O . THR A 1 84 ? -20.625 6.648 6.266 1 98.69 84 THR A O 1
ATOM 663 N N . ASP A 1 85 ? -20.328 8.008 4.457 1 98.88 85 ASP A N 1
ATOM 664 C CA . ASP A 1 85 ? -20.031 6.887 3.568 1 98.88 85 ASP A CA 1
ATOM 665 C C . ASP A 1 85 ? -18.766 6.148 4.023 1 98.88 85 ASP A C 1
ATOM 667 O O . ASP A 1 85 ? -18.75 4.914 4.062 1 98.88 85 ASP A O 1
ATOM 671 N N . LEU A 1 86 ? -17.734 6.855 4.352 1 98.88 86 LEU A N 1
ATOM 672 C CA . LEU A 1 86 ? -16.5 6.215 4.785 1 98.88 86 LEU A CA 1
ATOM 673 C C . LEU A 1 86 ? -16.688 5.52 6.129 1 98.88 86 LEU A C 1
ATOM 675 O O . LEU A 1 86 ? -16.109 4.457 6.371 1 98.88 86 LEU A O 1
ATOM 679 N N . ALA A 1 87 ? -17.453 6.152 7 1 98.88 87 ALA A N 1
ATOM 680 C CA . ALA A 1 87 ? -17.766 5.492 8.266 1 98.88 87 ALA A CA 1
ATOM 681 C C . ALA A 1 87 ? -18.438 4.141 8.039 1 98.88 87 ALA A C 1
ATOM 683 O O . ALA A 1 87 ? -18.109 3.154 8.695 1 98.88 87 ALA A O 1
ATOM 684 N N . GLU A 1 88 ? -19.359 4.133 7.117 1 98.75 88 GLU A N 1
ATOM 685 C CA . GLU A 1 88 ? -20.031 2.889 6.762 1 98.75 88 GLU A CA 1
ATOM 686 C C . GLU A 1 88 ? -19.062 1.878 6.168 1 98.75 88 GLU A C 1
ATOM 688 O O . GLU A 1 88 ? -19.062 0.704 6.543 1 98.75 88 GLU A O 1
ATOM 693 N N . LEU A 1 89 ? -18.234 2.248 5.309 1 98.62 89 LEU A N 1
ATOM 694 C CA . LEU A 1 89 ? -17.312 1.374 4.598 1 98.62 89 LEU A CA 1
ATOM 695 C C . LEU A 1 89 ? -16.219 0.854 5.535 1 98.62 89 LEU A C 1
ATOM 697 O O . LEU A 1 89 ? -15.773 -0.289 5.406 1 98.62 89 LEU A O 1
ATOM 701 N N . PHE A 1 90 ? -15.758 1.725 6.48 1 98.44 90 PHE A N 1
ATOM 702 C CA . PHE A 1 90 ? -14.742 1.314 7.438 1 98.44 90 PHE A CA 1
ATOM 703 C C . PHE A 1 90 ? -15.305 0.319 8.438 1 98.44 90 PHE A C 1
ATOM 705 O O . PHE A 1 90 ? -14.602 -0.579 8.906 1 98.44 90 PHE A O 1
ATOM 712 N N . GLY A 1 91 ? -16.562 0.514 8.82 1 97.94 91 GLY A N 1
ATOM 713 C CA . GLY A 1 91 ? -17.25 -0.449 9.672 1 97.94 91 GLY A CA 1
ATOM 714 C C . GLY A 1 91 ? -17.219 -0.067 11.141 1 97.94 91 GLY A C 1
ATOM 715 O O . GLY A 1 91 ? -16.625 0.952 11.516 1 97.94 91 GLY A O 1
ATOM 716 N N . ASP A 1 92 ? -17.719 -0.907 12 1 97.75 92 ASP A N 1
ATOM 717 C CA . ASP A 1 92 ? -18.016 -0.623 13.398 1 97.75 92 ASP A CA 1
ATOM 718 C C . ASP A 1 92 ? -16.75 -0.604 14.242 1 97.75 92 ASP A C 1
ATOM 720 O O . ASP A 1 92 ? -16.75 -0.108 15.367 1 97.75 92 ASP A O 1
ATOM 724 N N . ASP A 1 93 ? -15.742 -1.105 13.664 1 97.12 93 ASP A N 1
ATOM 725 C CA . ASP A 1 93 ? -14.469 -1.115 14.391 1 97.12 93 ASP A CA 1
ATOM 726 C C . ASP A 1 93 ? -13.82 0.266 14.375 1 97.12 93 ASP A C 1
ATOM 728 O O . ASP A 1 93 ? -12.82 0.491 15.055 1 97.12 93 ASP A O 1
ATOM 732 N N . TRP A 1 94 ? -14.461 1.185 13.648 1 98.81 94 TRP A N 1
ATOM 733 C CA . TRP A 1 94 ? -13.898 2.527 13.539 1 98.81 94 TRP A CA 1
ATOM 734 C C . TRP A 1 94 ? -14.828 3.561 14.164 1 98.81 94 TRP A C 1
ATOM 736 O O . TRP A 1 94 ? -16.047 3.385 14.18 1 98.81 94 TRP A O 1
ATOM 746 N N . GLY A 1 95 ? -14.25 4.57 14.75 1 98.81 95 GLY A N 1
ATOM 747 C CA . GLY A 1 95 ? -14.93 5.801 15.117 1 98.81 95 GLY A CA 1
ATOM 748 C C . GLY A 1 95 ? -14.43 7.012 14.352 1 98.81 95 GLY A C 1
ATOM 749 O O . GLY A 1 95 ? -13.461 6.914 13.594 1 98.81 95 GLY A O 1
ATOM 750 N N . TRP A 1 96 ? -15.172 8.078 14.484 1 98.88 96 TRP A N 1
ATOM 751 C CA . TRP A 1 96 ? -14.695 9.32 13.883 1 98.88 96 TRP A CA 1
ATOM 752 C C . TRP A 1 96 ? -15.195 10.523 14.672 1 98.88 96 TRP A C 1
ATOM 754 O O . TRP A 1 96 ? -16.156 10.43 15.438 1 98.88 96 TRP A O 1
ATOM 764 N N . ILE A 1 97 ? -14.445 11.648 14.523 1 98.88 97 ILE A N 1
ATOM 765 C CA . ILE A 1 97 ? -14.812 12.945 15.094 1 98.88 97 ILE A CA 1
ATOM 766 C C . ILE A 1 97 ? -14.609 14.039 14.055 1 98.88 97 ILE A C 1
ATOM 768 O O . ILE A 1 97 ? -13.852 13.867 13.094 1 98.88 97 ILE A O 1
ATOM 772 N N . GLY A 1 98 ? -15.258 15.18 14.266 1 98.69 98 GLY A N 1
ATOM 773 C CA . GLY A 1 98 ? -15.164 16.359 13.406 1 98.69 98 GLY A CA 1
ATOM 774 C C . GLY A 1 98 ? -16.5 17.031 13.164 1 98.69 98 GLY A C 1
ATOM 775 O O . GLY A 1 98 ? -17.547 16.438 13.406 1 98.69 98 GLY A O 1
ATOM 776 N N . VAL A 1 99 ? -16.453 18.281 12.711 1 98.75 99 VAL A N 1
ATOM 777 C CA . VAL A 1 99 ? -17.656 19.062 12.43 1 98.75 99 VAL A CA 1
ATOM 778 C C . VAL A 1 99 ? -17.516 19.75 11.07 1 98.75 99 VAL A C 1
ATOM 780 O O . VAL A 1 99 ? -16.422 19.844 10.523 1 98.75 99 VAL A O 1
ATOM 783 N N . GLY A 1 100 ? -18.688 20.156 10.531 1 98.62 100 GLY A N 1
ATOM 784 C CA . GLY A 1 100 ? -18.672 20.969 9.328 1 98.62 100 GLY A CA 1
ATOM 785 C C . GLY A 1 100 ? -18.109 22.359 9.555 1 98.62 100 GLY A C 1
ATOM 786 O O . GLY A 1 100 ? -18.484 23.031 10.516 1 98.62 100 GLY A O 1
ATOM 787 N N . ARG A 1 101 ? -17.312 22.812 8.688 1 98.56 101 ARG A N 1
ATOM 788 C CA . ARG A 1 101 ? -16.516 24.031 8.883 1 98.56 101 ARG A CA 1
ATOM 789 C C . ARG A 1 101 ? -17.406 25.266 8.844 1 98.56 101 ARG A C 1
ATOM 791 O O . ARG A 1 101 ? -17.031 26.312 9.367 1 98.56 101 ARG A O 1
ATOM 798 N N . ASP A 1 102 ? -18.609 25.172 8.242 1 98.31 102 ASP A N 1
ATOM 799 C CA . ASP A 1 102 ? -19.406 26.375 8.008 1 98.31 102 ASP A CA 1
ATOM 800 C C . ASP A 1 102 ? -20.266 26.719 9.227 1 98.31 102 ASP A C 1
ATOM 802 O O . ASP A 1 102 ? -20.609 27.875 9.438 1 98.31 102 ASP A O 1
ATOM 806 N N . ASP A 1 103 ? -20.609 25.703 10.062 1 98 103 ASP A N 1
ATOM 807 C CA . ASP A 1 103 ? -21.531 26 11.164 1 98 103 ASP A CA 1
ATOM 808 C C . ASP A 1 103 ? -21.094 25.281 12.438 1 98 103 ASP A C 1
ATOM 810 O O . ASP A 1 103 ? -21.703 25.453 13.492 1 98 103 ASP A O 1
ATOM 814 N N . GLY A 1 104 ? -20.047 24.453 12.359 1 97.81 104 GLY A N 1
ATOM 815 C CA . GLY A 1 104 ? -19.594 23.703 13.523 1 97.81 104 GLY A CA 1
ATOM 816 C C . GLY A 1 104 ? -20.469 22.484 13.82 1 97.81 104 GLY A C 1
ATOM 817 O O . GLY A 1 104 ? -20.406 21.938 14.922 1 97.81 104 GLY A O 1
ATOM 818 N N . VAL A 1 105 ? -21.344 22.156 12.875 1 97.44 105 VAL A N 1
ATOM 819 C CA . VAL A 1 105 ? -22.234 21.016 13.031 1 97.44 105 VAL A CA 1
ATOM 820 C C . VAL A 1 105 ? -22.125 20.109 11.812 1 97.44 105 VAL A C 1
ATOM 822 O O . VAL A 1 105 ? -21.266 19.219 11.773 1 97.44 105 VAL A O 1
ATOM 825 N N . GLU A 1 106 ? -22.766 20.438 10.68 1 97.62 106 GLU A N 1
ATOM 826 C CA . GLU A 1 106 ? -22.719 19.531 9.539 1 97.62 106 GLU A CA 1
ATOM 827 C C . GLU A 1 106 ? -22.453 20.281 8.242 1 97.62 106 GLU A C 1
ATOM 829 O O . GLU A 1 106 ? -22.062 19.672 7.238 1 97.62 106 GLU A O 1
ATOM 834 N N . ALA A 1 107 ? -22.641 21.578 8.219 1 98.06 107 ALA A N 1
ATOM 835 C CA . ALA A 1 107 ? -22.547 22.344 6.973 1 98.06 107 ALA A CA 1
ATOM 836 C C . ALA A 1 107 ? -21.078 22.578 6.586 1 98.06 107 ALA A C 1
ATOM 838 O O . ALA A 1 107 ? -20.25 22.922 7.438 1 98.06 107 ALA A O 1
ATOM 839 N N . GLY A 1 108 ? -20.812 22.359 5.277 1 98.25 108 GLY A N 1
ATOM 840 C CA . GLY A 1 108 ? -19.469 22.562 4.758 1 98.25 108 GLY A CA 1
ATOM 841 C C . GLY A 1 108 ? -18.594 21.344 4.879 1 98.25 108 GLY A C 1
ATOM 842 O O . GLY A 1 108 ? -19.078 20.25 5.188 1 98.25 108 GLY A O 1
ATOM 843 N N . GLU A 1 109 ? -17.328 21.531 4.543 1 98.75 109 GLU A N 1
ATOM 844 C CA . GLU A 1 109 ? -16.359 20.438 4.535 1 98.75 109 GLU A CA 1
ATOM 845 C C . GLU A 1 109 ? -15.836 20.156 5.938 1 98.75 109 GLU A C 1
ATOM 847 O O . GLU A 1 109 ? -15.672 21.062 6.742 1 98.75 109 GLU A O 1
ATOM 852 N N . TYR A 1 110 ? -15.625 18.938 6.203 1 98.81 110 TYR A N 1
ATOM 853 C CA . TYR A 1 110 ? -14.992 18.469 7.438 1 98.81 110 TYR A CA 1
ATOM 854 C C . TYR A 1 110 ? -13.484 18.328 7.254 1 98.81 110 TYR A C 1
ATOM 856 O O . TYR A 1 110 ? -13.008 18.141 6.133 1 98.81 110 TYR A O 1
ATOM 864 N N . SER A 1 111 ? -12.75 18.438 8.344 1 98.88 111 SER A N 1
ATOM 865 C CA . SER A 1 111 ? -11.43 17.844 8.547 1 98.88 111 SER A CA 1
ATOM 866 C C . SER A 1 111 ? -11.469 16.781 9.648 1 98.88 111 SER A C 1
ATOM 868 O O . SER A 1 111 ? -10.836 16.938 10.688 1 98.88 111 SER A O 1
ATOM 870 N N . PRO A 1 112 ? -12.086 15.68 9.383 1 98.94 112 PRO A N 1
ATOM 871 C CA . PRO A 1 112 ? -12.367 14.68 10.414 1 98.94 112 PRO A CA 1
ATOM 872 C C . PRO A 1 112 ? -11.172 13.773 10.695 1 98.94 112 PRO A C 1
ATOM 874 O O . PRO A 1 112 ? -10.234 13.719 9.898 1 98.94 112 PRO A O 1
ATOM 877 N N . LEU A 1 113 ? -11.203 13.164 11.867 1 98.94 113 LEU A N 1
ATOM 878 C CA . LEU A 1 113 ? -10.289 12.094 12.242 1 98.94 113 LEU A CA 1
ATOM 879 C C . LEU A 1 113 ? -11.031 10.781 12.438 1 98.94 113 LEU A C 1
ATOM 881 O O . LEU A 1 113 ? -12.008 10.719 13.188 1 98.94 113 LEU A O 1
ATOM 885 N N . PHE A 1 114 ? -10.641 9.812 11.688 1 99 114 PHE A N 1
ATOM 886 C CA . PHE A 1 114 ? -11.094 8.438 11.875 1 99 114 PHE A CA 1
ATOM 887 C C . PHE A 1 114 ? -10.078 7.645 12.695 1 99 114 PHE A C 1
ATOM 889 O O . PHE A 1 114 ? -8.867 7.848 12.555 1 99 114 PHE A O 1
ATOM 896 N N . TYR A 1 115 ? -10.578 6.766 13.57 1 98.94 115 TYR A N 1
ATOM 897 C CA . TYR A 1 115 ? -9.664 5.996 14.406 1 98.94 115 TYR A CA 1
ATOM 898 C C . TYR A 1 115 ? -10.188 4.582 14.633 1 98.94 115 TYR A C 1
ATOM 900 O O . TYR A 1 115 ? -11.398 4.375 14.758 1 98.94 115 TYR A O 1
ATOM 908 N N . LYS A 1 116 ? -9.281 3.623 14.578 1 98.69 116 LYS A N 1
ATOM 909 C CA . LYS A 1 116 ? -9.602 2.223 14.844 1 98.69 116 LYS A CA 1
ATOM 910 C C . LYS A 1 116 ? -9.734 1.964 16.344 1 98.69 116 LYS A C 1
ATOM 912 O O . LYS A 1 116 ? -8.758 2.074 17.078 1 98.69 116 LYS A O 1
ATOM 917 N N . LYS A 1 117 ? -10.867 1.488 16.797 1 98.31 117 LYS A N 1
ATOM 918 C CA . LYS A 1 117 ? -11.219 1.408 18.219 1 98.31 117 LYS A CA 1
ATOM 919 C C . LYS A 1 117 ? -10.398 0.332 18.922 1 98.31 117 LYS A C 1
ATOM 921 O O . LYS A 1 117 ? -10.148 0.423 20.125 1 98.31 117 LYS A O 1
ATOM 926 N N . SER A 1 118 ? -9.945 -0.696 18.188 1 96.19 118 SER A N 1
ATOM 927 C CA . SER A 1 118 ? -9.172 -1.775 18.797 1 96.19 118 SER A CA 1
ATOM 928 C C . SER A 1 118 ? -7.754 -1.324 19.109 1 96.19 118 SER A C 1
ATOM 930 O O . SER A 1 118 ? -7.066 -1.939 19.938 1 96.19 118 SER A O 1
ATOM 932 N N . ALA A 1 119 ? -7.34 -0.216 18.516 1 96.75 119 ALA A N 1
ATOM 933 C CA . ALA A 1 119 ? -5.953 0.218 18.672 1 96.75 119 ALA A CA 1
ATOM 934 C C . ALA A 1 119 ? -5.863 1.433 19.594 1 96.75 119 ALA A C 1
ATOM 936 O O . ALA A 1 119 ? -4.918 1.555 20.375 1 96.75 119 ALA A O 1
ATOM 937 N N . VAL A 1 120 ? -6.863 2.393 19.469 1 98 120 VAL A N 1
ATOM 938 C CA . VAL A 1 120 ? -6.793 3.617 20.266 1 98 120 VAL A CA 1
ATOM 939 C C . VAL A 1 120 ? -8.164 3.939 20.844 1 98 120 VAL A C 1
ATOM 941 O O . VAL A 1 120 ? -9.195 3.566 20.266 1 98 120 VAL A O 1
ATOM 944 N N . LYS A 1 121 ? -8.102 4.629 21.922 1 98.06 121 LYS A N 1
ATOM 945 C CA . LYS A 1 121 ? -9.305 5.125 22.594 1 98.06 121 LYS A CA 1
ATOM 946 C C . LYS A 1 121 ? -9.375 6.648 22.547 1 98.06 121 LYS A C 1
ATOM 948 O O . LYS A 1 121 ? -8.414 7.328 22.922 1 98.06 121 LYS A O 1
ATOM 953 N N . LEU A 1 122 ? -10.477 7.16 22.078 1 98.62 122 LEU A N 1
ATOM 954 C CA . LEU A 1 122 ? -10.703 8.602 22.125 1 98.62 122 LEU A CA 1
ATOM 955 C C . LEU A 1 122 ? -11.008 9.062 23.547 1 98.62 122 LEU A C 1
ATOM 957 O O . LEU A 1 122 ? -11.914 8.539 24.188 1 98.62 122 LEU A O 1
ATOM 961 N N . LEU A 1 123 ? -10.266 10.055 23.984 1 98.44 123 LEU A N 1
ATOM 962 C CA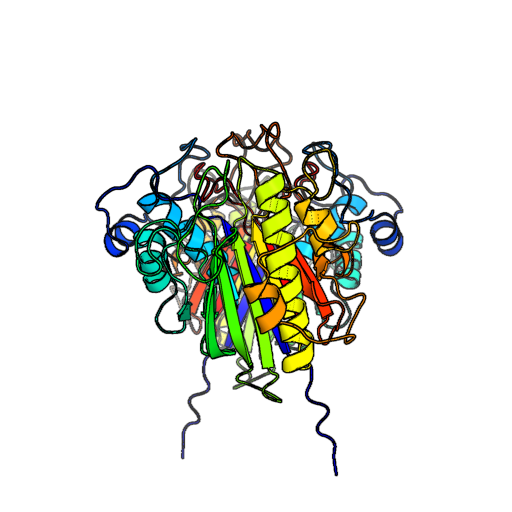 . LEU A 1 123 ? -10.461 10.586 25.328 1 98.44 123 LEU A CA 1
ATOM 963 C C . LEU A 1 123 ? -11.281 11.875 25.297 1 98.44 123 LEU A C 1
ATOM 965 O O . LEU A 1 123 ? -12.156 12.078 26.141 1 98.44 123 LEU A O 1
ATOM 969 N N . SER A 1 124 ? -10.922 12.742 24.422 1 98.62 124 SER A N 1
ATOM 970 C CA . SER A 1 124 ? -11.609 14.008 24.219 1 98.62 124 SER A CA 1
ATOM 971 C C . SER A 1 124 ? -11.258 14.617 22.859 1 98.62 124 SER A C 1
ATOM 973 O O . SER A 1 124 ? -10.336 14.148 22.188 1 98.62 124 SER A O 1
ATOM 975 N N . ASN A 1 125 ? -12.055 15.547 22.391 1 98.69 125 ASN A N 1
ATOM 976 C CA . ASN A 1 125 ? -11.789 16.25 21.141 1 98.69 125 ASN A CA 1
ATOM 977 C C . ASN A 1 125 ? -12.43 17.641 21.125 1 98.69 125 ASN A C 1
ATOM 979 O O . ASN A 1 125 ? -13.312 17.922 21.938 1 98.69 125 ASN A O 1
ATOM 983 N N . ASP A 1 126 ? -11.914 18.469 20.328 1 98.44 126 ASP A N 1
ATOM 984 C CA . ASP A 1 126 ? -12.523 19.75 20.031 1 98.44 126 ASP A CA 1
ATOM 985 C C . ASP A 1 126 ? -12.094 20.266 18.672 1 98.44 126 ASP A C 1
ATOM 987 O O . ASP A 1 126 ? -11.406 19.562 17.922 1 98.44 126 ASP A O 1
ATOM 991 N N . THR A 1 127 ? -12.711 21.406 18.266 1 98.69 127 THR A N 1
ATOM 992 C CA . THR A 1 127 ? -12.453 22.031 16.984 1 98.69 127 THR A CA 1
ATOM 993 C C . THR A 1 127 ? -12.227 23.531 17.156 1 98.69 127 THR A C 1
ATOM 995 O O . THR A 1 127 ? -12.852 24.172 18.016 1 98.69 127 THR A O 1
ATOM 998 N N . PHE A 1 128 ? -11.289 24.062 16.422 1 98.88 128 PHE A N 1
ATOM 999 C CA . PHE A 1 128 ? -11.141 25.516 16.328 1 98.88 128 PHE A CA 1
ATOM 1000 C C . PHE A 1 128 ? -10.961 25.953 14.891 1 98.88 128 PHE A C 1
ATOM 1002 O O . PHE A 1 128 ? -10.523 25.172 14.047 1 98.88 128 PHE A O 1
ATOM 1009 N N . TRP A 1 129 ? -11.422 27.172 14.578 1 98.88 129 TRP A N 1
ATOM 1010 C CA . TRP A 1 129 ? -11.359 27.719 13.227 1 98.88 129 TRP A CA 1
ATOM 1011 C C . TRP A 1 129 ? -10.078 28.516 13.016 1 98.88 129 TRP A C 1
ATOM 1013 O O . TRP A 1 129 ? -9.562 29.141 13.945 1 98.88 129 TRP A O 1
ATOM 1023 N N . LEU A 1 130 ? -9.562 28.484 11.82 1 98.75 130 LEU A N 1
ATOM 1024 C CA . LEU A 1 130 ? -8.289 29.109 11.477 1 98.75 130 LEU A CA 1
ATOM 1025 C C . LEU A 1 130 ? -8.508 30.531 10.945 1 98.75 130 LEU A C 1
ATOM 1027 O O . LEU A 1 130 ? -8.227 30.797 9.773 1 98.75 130 LEU A O 1
ATOM 1031 N N . SER A 1 131 ? -8.93 31.359 11.859 1 98.31 131 SER A N 1
ATOM 1032 C CA . SER A 1 131 ? -9.297 32.719 11.547 1 98.31 131 SER A CA 1
ATOM 1033 C C . SER A 1 131 ? -9.016 33.656 12.727 1 98.31 131 SER A C 1
ATOM 1035 O O . SER A 1 131 ? -8.336 33.281 13.68 1 98.31 131 SER A O 1
ATOM 1037 N N . ASN A 1 132 ? -9.531 34.875 12.617 1 98 132 ASN A N 1
ATOM 1038 C CA . ASN A 1 132 ? -9.359 35.844 13.688 1 98 132 ASN A CA 1
ATOM 1039 C C . ASN A 1 132 ? -10.312 35.594 14.852 1 98 132 ASN A C 1
ATOM 1041 O O . ASN A 1 132 ? -10.164 36.156 15.922 1 98 132 ASN A O 1
ATOM 1045 N N . THR A 1 133 ? -11.211 34.688 14.719 1 98.06 133 THR A N 1
ATOM 1046 C CA . THR A 1 133 ? -12.148 34.281 15.766 1 98.06 133 THR A CA 1
ATOM 1047 C C . THR A 1 133 ? -12.234 32.75 15.852 1 98.06 133 THR A C 1
ATOM 1049 O O . THR A 1 133 ? -13.258 32.188 15.508 1 98.06 133 THR A O 1
ATOM 1052 N N . PRO A 1 134 ? -11.242 32.156 16.375 1 98.44 134 PRO A N 1
ATOM 1053 C CA . PRO A 1 134 ? -11.016 30.719 16.219 1 98.44 134 PRO A CA 1
ATOM 1054 C C . PRO A 1 134 ? -11.984 29.875 17.047 1 98.44 134 PRO A C 1
ATOM 1056 O O . PRO A 1 134 ? -12.047 28.656 16.875 1 98.44 134 PRO A O 1
ATOM 1059 N N . PHE A 1 135 ? -12.82 30.406 17.906 1 98.31 135 PHE A N 1
ATOM 1060 C CA . PHE A 1 135 ? -13.664 29.609 18.781 1 98.31 135 PHE A CA 1
ATOM 1061 C C . PHE A 1 135 ? -15.094 29.547 18.266 1 98.31 135 PHE A C 1
ATOM 1063 O O . PHE A 1 135 ? -15.984 29.016 18.922 1 98.31 135 PHE A O 1
ATOM 1070 N N . GLU A 1 136 ? -15.367 30.141 17.078 1 97.81 136 GLU A N 1
ATOM 1071 C CA . GLU A 1 136 ? -16.641 30.062 16.375 1 97.81 136 GLU A CA 1
ATOM 1072 C C . GLU A 1 136 ? -16.438 29.938 14.875 1 97.81 136 GLU A C 1
ATOM 1074 O O . GLU A 1 136 ? -15.406 30.344 14.352 1 97.81 136 GLU A O 1
ATOM 1079 N N . PRO A 1 137 ? -17.453 29.344 14.195 1 98.31 137 PRO A N 1
ATOM 1080 C CA . PRO A 1 137 ? -17.328 29.312 12.734 1 98.31 137 PRO A CA 1
ATOM 1081 C C . PRO A 1 137 ? -17.047 30.688 12.133 1 98.31 137 PRO A C 1
ATOM 1083 O O . PRO A 1 137 ? -17.844 31.609 12.312 1 98.31 137 PRO A O 1
ATOM 1086 N N . SER A 1 138 ? -15.906 30.781 11.484 1 98.06 138 SER A N 1
ATOM 1087 C CA . SER A 1 138 ? -15.477 32.062 10.922 1 98.06 138 SER A CA 1
ATOM 1088 C C . SER A 1 138 ? -14.5 31.859 9.773 1 98.06 138 SER A C 1
ATOM 1090 O O . SER A 1 138 ? -13.875 30.797 9.656 1 98.06 138 SER A O 1
ATOM 1092 N N . LYS A 1 139 ? -14.453 32.812 8.961 1 97.5 139 LYS A N 1
ATOM 1093 C CA . LYS A 1 139 ? -13.555 32.844 7.812 1 97.5 139 LYS A CA 1
ATOM 1094 C C . LYS A 1 139 ? -12.531 33.969 7.938 1 97.5 139 LYS A C 1
ATOM 1096 O O . LYS A 1 139 ? -12.883 35.094 8.32 1 97.5 139 LYS A O 1
ATOM 1101 N N . TYR A 1 140 ? -11.305 33.656 7.734 1 96.94 140 TYR A N 1
ATOM 1102 C CA . TYR A 1 140 ? -10.281 34.719 7.688 1 96.94 140 TYR A CA 1
ATOM 1103 C C . TYR A 1 140 ? -10.516 35.656 6.516 1 96.94 140 TYR A C 1
ATOM 1105 O O . TYR A 1 140 ? -10.875 35.219 5.422 1 96.94 140 TYR A O 1
ATOM 1113 N N . PRO A 1 141 ? -10.266 37.031 6.738 1 95.69 141 PRO A N 1
ATOM 1114 C CA . PRO A 1 141 ? -10.414 37.938 5.605 1 95.69 141 PRO A CA 1
ATOM 1115 C C . PRO A 1 141 ? -9.547 37.562 4.41 1 95.69 141 PRO A C 1
ATOM 1117 O O . PRO A 1 141 ? -8.344 37.344 4.562 1 95.69 141 PRO A O 1
ATOM 1120 N N . GLY A 1 142 ? -10.211 37.406 3.211 1 94.88 142 GLY A N 1
ATOM 1121 C CA . GLY A 1 142 ? -9.461 37.094 2.006 1 94.88 142 GLY A CA 1
ATOM 1122 C C . GLY A 1 142 ? -9.352 35.594 1.755 1 94.88 142 GLY A C 1
ATOM 1123 O O . GLY A 1 142 ? -8.945 35.188 0.674 1 94.88 142 GLY A O 1
ATOM 1124 N N . ALA A 1 143 ? -9.727 34.781 2.719 1 96.69 143 ALA A N 1
ATOM 1125 C CA . ALA A 1 143 ? -9.711 33.344 2.533 1 96.69 143 ALA A CA 1
ATOM 1126 C C . ALA A 1 143 ? -10.812 32.906 1.571 1 96.69 143 ALA A C 1
ATOM 1128 O O . ALA A 1 143 ? -11.828 33.594 1.423 1 96.69 143 ALA A O 1
ATOM 1129 N N . GLY A 1 144 ? -10.523 31.812 0.877 1 96.06 144 GLY A N 1
ATOM 1130 C CA . GLY A 1 144 ? -11.516 31.266 -0.029 1 96.06 144 GLY A CA 1
ATOM 1131 C C . GLY A 1 144 ? -12.625 30.5 0.686 1 96.06 144 GLY A C 1
ATOM 1132 O O . GLY A 1 144 ? -13.75 30.422 0.19 1 96.06 144 GLY A O 1
ATOM 1133 N N . SER A 1 145 ? -12.281 29.969 1.828 1 96.94 145 SER A N 1
ATOM 1134 C CA . SER A 1 145 ? -13.219 29.109 2.553 1 96.94 145 SER A CA 1
ATOM 1135 C C . SER A 1 145 ? -13.008 29.219 4.059 1 96.94 145 SER A C 1
ATOM 1137 O O . SER A 1 145 ? -11.969 29.703 4.516 1 96.94 145 SER A O 1
ATOM 1139 N N . PHE A 1 146 ? -14.102 28.797 4.816 1 98.06 146 PHE A N 1
ATOM 1140 C CA . PHE A 1 146 ? -13.883 28.5 6.227 1 98.06 146 PHE A CA 1
ATOM 1141 C C . PHE A 1 146 ? -12.859 27.375 6.387 1 98.06 146 PHE A C 1
ATOM 1143 O O . PHE A 1 146 ? -12.875 26.406 5.629 1 98.06 146 PHE A O 1
ATOM 1150 N N . ARG A 1 147 ? -11.977 27.594 7.258 1 98.75 147 ARG A N 1
ATOM 1151 C CA . ARG A 1 147 ? -11 26.562 7.562 1 98.75 147 ARG A CA 1
ATOM 1152 C C . ARG A 1 147 ? -10.969 26.25 9.055 1 98.75 147 ARG A C 1
ATOM 1154 O O . ARG A 1 147 ? -11.18 27.141 9.883 1 98.75 147 ARG A O 1
ATOM 1161 N N . LEU A 1 148 ? -10.75 25.016 9.422 1 98.75 148 LEU A N 1
ATOM 1162 C CA . LEU A 1 148 ? -10.758 24.609 10.82 1 98.75 148 LEU A CA 1
ATOM 1163 C C . LEU A 1 148 ? -9.703 23.531 11.07 1 98.75 148 LEU A C 1
ATOM 1165 O O . LEU A 1 148 ? -9.094 23.016 10.125 1 98.75 148 LEU A O 1
ATOM 1169 N N . CYS A 1 149 ? -9.422 23.25 12.305 1 98.94 149 CYS A N 1
ATOM 1170 C CA . CYS A 1 149 ? -8.562 22.172 12.789 1 98.94 149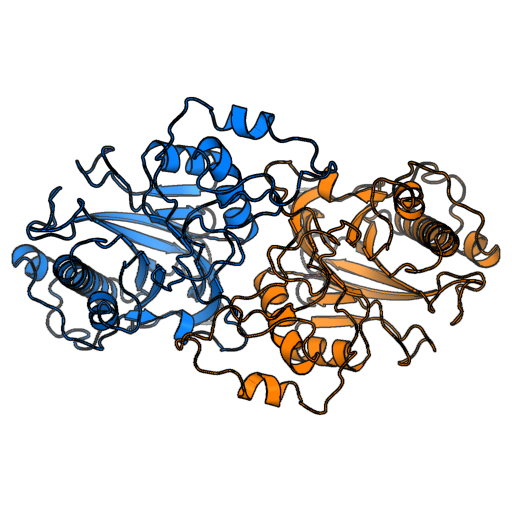 CYS A CA 1
ATOM 1171 C C . CYS A 1 149 ? -9.297 21.312 13.82 1 98.94 149 CYS A C 1
ATOM 1173 O O . CYS A 1 149 ? -9.891 21.844 14.758 1 98.94 149 CYS A O 1
ATOM 1175 N N . THR A 1 150 ? -9.32 20 13.57 1 98.94 150 THR A N 1
ATOM 1176 C CA . THR A 1 150 ? -9.836 19.031 14.531 1 98.94 150 THR A CA 1
ATOM 1177 C C . THR A 1 150 ? -8.719 18.531 15.438 1 98.94 150 THR A C 1
ATOM 1179 O O . THR A 1 150 ? -7.668 18.094 14.961 1 98.94 150 THR A O 1
ATOM 1182 N N . ALA A 1 151 ? -8.922 18.641 16.781 1 98.88 151 ALA A N 1
ATOM 1183 C CA . ALA A 1 151 ? -7.961 18.156 17.766 1 98.88 151 ALA A CA 1
ATOM 1184 C C . ALA A 1 151 ? -8.531 17 18.562 1 98.88 151 ALA A C 1
ATOM 1186 O O . ALA A 1 151 ? -9.68 17.047 19 1 98.88 151 ALA A O 1
ATOM 1187 N N . ALA A 1 152 ? -7.742 15.938 18.688 1 98.88 152 ALA A N 1
ATOM 1188 C CA . ALA A 1 152 ? -8.195 14.758 19.422 1 98.88 152 ALA A CA 1
ATOM 1189 C C . ALA A 1 152 ? -7.117 14.258 20.375 1 98.88 152 ALA A C 1
ATOM 1191 O O . ALA A 1 152 ? -5.934 14.242 20.047 1 98.88 152 ALA A O 1
ATOM 1192 N N . HIS A 1 153 ? -7.555 13.891 21.594 1 98.69 153 HIS A N 1
ATOM 1193 C CA . HIS A 1 153 ? -6.727 13.188 22.578 1 98.69 153 HIS A CA 1
ATOM 1194 C C . HIS A 1 153 ? -7.027 11.695 22.578 1 98.69 153 HIS A C 1
ATOM 1196 O O . HIS A 1 153 ? -8.18 11.289 22.719 1 98.69 153 HIS A O 1
ATOM 1202 N N . PHE A 1 154 ? -5.898 10.914 22.391 1 98.25 154 PHE A N 1
ATOM 1203 C CA . PHE A 1 154 ? -6.051 9.461 22.328 1 98.25 154 PHE A CA 1
ATOM 1204 C C . PHE A 1 154 ? -5.176 8.789 23.391 1 98.25 154 PHE A C 1
ATOM 1206 O O . PHE A 1 154 ? -4.23 9.391 23.891 1 98.25 154 PHE A O 1
ATOM 1213 N N . SER A 1 155 ? -5.582 7.555 23.703 1 97.25 155 SER A N 1
ATOM 1214 C CA . SER A 1 155 ? -4.699 6.621 24.391 1 97.25 155 SER A CA 1
ATOM 1215 C C . SER A 1 155 ? -4.609 5.293 23.656 1 97.25 155 SER A C 1
ATOM 1217 O O . SER A 1 155 ? -5.574 4.863 23.016 1 97.25 155 SER A O 1
ATOM 1219 N N . LEU A 1 156 ? -3.434 4.645 23.688 1 95.81 156 LEU A N 1
ATOM 1220 C CA . LEU A 1 156 ? -3.318 3.289 23.156 1 95.81 156 LEU A CA 1
ATOM 1221 C C . LEU A 1 156 ? -4.191 2.322 23.953 1 95.81 156 LEU A C 1
ATOM 1223 O O . LEU A 1 156 ? -4.367 2.482 25.156 1 95.81 156 LEU A O 1
ATOM 1227 N N . THR A 1 157 ? -4.695 1.248 23.266 1 94.19 157 THR A N 1
ATOM 1228 C CA . THR A 1 157 ? -5.539 0.274 23.953 1 94.19 157 THR A CA 1
ATOM 1229 C C . THR A 1 157 ? -4.691 -0.834 24.562 1 94.19 157 THR A C 1
ATOM 1231 O O . THR A 1 157 ? -5.156 -1.562 25.438 1 94.19 157 THR A O 1
ATOM 1234 N N . THR A 1 158 ? -3.525 -0.949 24 1 83.31 158 THR A N 1
ATOM 1235 C CA . THR A 1 158 ? -2.66 -2.004 24.516 1 83.31 158 THR A CA 1
ATOM 1236 C C . THR A 1 158 ? -1.352 -1.42 25.047 1 83.31 158 THR A C 1
ATOM 1238 O O . THR A 1 158 ? -0.978 -0.3 24.688 1 83.31 158 THR A O 1
ATOM 1241 N N . GLY A 1 159 ? -0.737 -2.113 25.938 1 74.56 159 GLY A N 1
ATOM 1242 C CA . GLY A 1 159 ? 0.533 -1.683 26.5 1 74.56 159 GLY A CA 1
ATOM 1243 C C . GLY A 1 159 ? 0.38 -0.625 27.578 1 74.56 159 GLY A C 1
ATOM 1244 O O . GLY A 1 159 ? -0.541 -0.69 28.391 1 74.56 159 GLY A O 1
ATOM 1245 N N . ALA A 1 160 ? 1.233 0.341 27.75 1 69.12 160 ALA A N 1
ATOM 1246 C CA . ALA A 1 160 ? 1.305 1.354 28.797 1 69.12 160 ALA A CA 1
ATOM 1247 C C . ALA A 1 160 ? 0.183 2.379 28.641 1 69.12 160 ALA A C 1
ATOM 1249 O O . ALA A 1 160 ? 0.037 3.275 29.484 1 69.12 160 ALA A O 1
ATOM 1250 N N . LYS A 1 161 ? -0.691 2.211 27.797 1 82.12 161 LYS A N 1
ATOM 1251 C CA . LYS A 1 161 ? -1.782 3.139 27.5 1 82.12 161 LYS A CA 1
ATOM 1252 C C . LYS A 1 161 ? -1.26 4.559 27.297 1 82.12 161 LYS A C 1
ATOM 1254 O O . LYS A 1 161 ? -1.775 5.508 27.891 1 82.12 161 LYS A O 1
ATOM 1259 N N . THR A 1 162 ? -0.249 4.738 26.547 1 91.06 162 THR A N 1
ATOM 1260 C CA . THR A 1 162 ? 0.372 6.004 26.172 1 91.06 162 THR A CA 1
ATOM 1261 C C . THR A 1 162 ? -0.658 6.949 25.562 1 91.06 162 THR A C 1
ATOM 1263 O O . THR A 1 162 ? -1.459 6.543 24.719 1 91.06 162 THR A O 1
ATOM 1266 N N . LYS A 1 163 ? -0.677 8.211 26.078 1 96.38 163 LYS A N 1
ATOM 1267 C CA . LYS A 1 163 ? -1.563 9.234 25.531 1 96.38 163 LYS A CA 1
ATOM 1268 C C . LYS A 1 163 ? -0.857 10.062 24.453 1 96.38 163 LYS A C 1
ATOM 1270 O O . LYS A 1 163 ? 0.349 10.297 24.547 1 96.38 163 LYS A O 1
ATOM 1275 N N . PHE A 1 164 ? -1.588 10.461 23.469 1 97.75 164 PHE A N 1
ATOM 1276 C CA . PHE A 1 164 ? -1.048 11.312 22.422 1 97.75 164 PHE A CA 1
ATOM 1277 C C . PHE A 1 164 ? -2.148 12.164 21.797 1 97.75 164 PHE A C 1
ATOM 1279 O O . PHE A 1 164 ? -3.334 11.906 22 1 97.75 164 PHE A O 1
ATOM 1286 N N . THR A 1 165 ? -1.734 13.234 21.156 1 98.81 165 THR A N 1
ATOM 1287 C CA . THR A 1 165 ? -2.66 14.18 20.531 1 98.81 165 THR A CA 1
ATOM 1288 C C . THR A 1 165 ? -2.484 14.203 19.016 1 98.81 165 THR A C 1
ATOM 1290 O O . THR A 1 165 ? -1.36 14.125 18.516 1 98.81 165 THR A O 1
ATOM 1293 N N . VAL A 1 166 ? -3.631 14.227 18.297 1 98.94 166 VAL A N 1
ATOM 1294 C CA . VAL A 1 166 ? -3.611 14.375 16.844 1 98.94 166 VAL A CA 1
ATOM 1295 C C . VAL A 1 166 ? -4.434 15.594 16.438 1 98.94 166 VAL A C 1
ATOM 1297 O O . VAL A 1 166 ? -5.586 15.742 16.859 1 98.94 166 VAL A O 1
ATOM 1300 N N . LEU A 1 167 ? -3.809 16.469 15.695 1 99 167 LEU A N 1
ATOM 1301 C CA . LEU A 1 167 ? -4.484 17.578 15.039 1 99 167 LEU A CA 1
ATOM 1302 C C . LEU A 1 167 ? -4.566 17.359 13.531 1 99 167 LEU A C 1
ATOM 1304 O O . LEU A 1 167 ? -3.594 16.922 12.914 1 99 167 LEU A O 1
ATOM 1308 N N . ASN A 1 168 ? -5.746 17.562 12.938 1 98.94 168 ASN A N 1
ATOM 1309 C CA . ASN A 1 168 ? -5.973 17.406 11.508 1 98.94 168 ASN A CA 1
ATOM 1310 C C . ASN A 1 168 ? -6.609 18.672 10.914 1 98.94 168 ASN A C 1
ATOM 1312 O O . ASN A 1 168 ? -7.578 19.188 11.461 1 98.94 168 ASN A O 1
ATOM 1316 N N . THR A 1 169 ? -6.039 19.109 9.75 1 98.94 169 THR A N 1
ATOM 1317 C CA . THR A 1 169 ? -6.469 20.422 9.281 1 98.94 169 THR A CA 1
ATOM 1318 C C . THR A 1 169 ? -6.453 20.484 7.758 1 98.94 169 THR A C 1
ATOM 1320 O O . THR A 1 169 ? -6.039 19.531 7.098 1 98.94 169 THR A O 1
ATOM 1323 N N . HIS A 1 170 ? -7.023 21.547 7.199 1 98.94 170 HIS A N 1
ATOM 1324 C CA . HIS A 1 170 ? -6.996 21.953 5.801 1 98.94 170 HIS A CA 1
ATOM 1325 C C . HIS A 1 170 ? -6.832 23.469 5.684 1 98.94 170 HIS A C 1
ATOM 1327 O O . HIS A 1 170 ? -7.758 24.219 5.996 1 98.94 170 HIS A O 1
ATOM 1333 N N . LEU A 1 171 ? -5.645 23.875 5.246 1 98.75 171 LEU A N 1
ATOM 1334 C CA . LEU A 1 171 ? -5.398 25.312 5.141 1 98.75 171 LEU A CA 1
ATOM 1335 C C . LEU A 1 171 ? -5.957 25.859 3.834 1 98.75 171 LEU A C 1
ATOM 1337 O O . LEU A 1 171 ? -6.355 25.094 2.951 1 98.75 171 LEU A O 1
ATOM 1341 N N . ASP A 1 172 ? -5.988 27.156 3.748 1 98.12 172 ASP A N 1
ATOM 1342 C CA . ASP A 1 172 ? -6.707 27.844 2.678 1 98.12 172 ASP A CA 1
ATOM 1343 C C . ASP A 1 172 ? -5.926 27.781 1.368 1 98.12 172 ASP A C 1
ATOM 1345 O O . ASP A 1 172 ? -4.699 27.906 1.366 1 98.12 172 ASP A O 1
ATOM 1349 N N . ASP A 1 173 ? -6.66 27.688 0.241 1 95.94 173 ASP A N 1
ATOM 1350 C CA . ASP A 1 173 ? -6.008 27.547 -1.058 1 95.94 173 ASP A CA 1
ATOM 1351 C C . ASP A 1 173 ? -5.789 28.922 -1.708 1 95.94 173 ASP A C 1
ATOM 1353 O O . ASP A 1 173 ? -5.012 29.047 -2.658 1 95.94 173 ASP A O 1
ATOM 1357 N N . GLN A 1 174 ? -6.355 29.953 -1.176 1 95.12 174 GLN A N 1
ATOM 1358 C CA . GLN A 1 174 ? -6.328 31.234 -1.86 1 95.12 174 GLN A CA 1
ATOM 1359 C C . GLN A 1 174 ? -5.422 32.219 -1.136 1 95.12 174 GLN A C 1
ATOM 1361 O O . GLN A 1 174 ? -4.762 33.062 -1.771 1 95.12 174 GLN A O 1
ATOM 1366 N N . SER A 1 175 ? -5.367 32.156 0.212 1 95.06 175 SER A N 1
ATOM 1367 C CA . SER A 1 175 ? -4.723 33.188 1.008 1 95.06 175 SER A CA 1
ATOM 1368 C C . SER A 1 175 ? -3.482 32.656 1.715 1 95.06 175 SER A C 1
ATOM 1370 O O . SER A 1 175 ? -3.586 31.891 2.68 1 95.06 175 SER A O 1
ATOM 1372 N N . ASP A 1 176 ? -2.367 33.156 1.281 1 95.19 176 ASP A N 1
ATOM 1373 C CA . ASP A 1 176 ? -1.12 32.812 1.958 1 95.19 176 ASP A CA 1
ATOM 1374 C C . ASP A 1 176 ? -1.136 33.281 3.41 1 95.19 176 ASP A C 1
ATOM 1376 O O . ASP A 1 176 ? -0.662 32.562 4.301 1 95.19 176 ASP A O 1
ATOM 1380 N N . MET A 1 177 ? -1.678 34.438 3.611 1 95.44 177 MET A N 1
ATOM 1381 C CA . MET A 1 177 ? -1.742 34.969 4.969 1 95.44 177 MET A CA 1
ATOM 1382 C C . MET A 1 177 ? -2.621 34.094 5.859 1 95.44 177 MET A C 1
ATOM 1384 O O . MET A 1 177 ? -2.289 33.875 7.02 1 95.44 177 MET A O 1
ATOM 1388 N N . GLN A 1 178 ? -3.746 33.688 5.344 1 96.62 178 GLN A N 1
ATOM 1389 C CA . GLN A 1 178 ? -4.586 32.781 6.117 1 96.62 178 GLN A CA 1
ATOM 1390 C C . GLN A 1 178 ? -3.828 31.5 6.469 1 96.62 178 GLN A C 1
ATOM 1392 O O . GLN A 1 178 ? -3.961 30.969 7.578 1 96.62 178 GLN A O 1
ATOM 1397 N N . ARG A 1 179 ? -3.037 31 5.516 1 98.5 179 ARG A N 1
ATOM 1398 C CA . ARG A 1 179 ? -2.244 29.797 5.781 1 98.5 179 ARG A CA 1
ATOM 1399 C C . ARG A 1 179 ? -1.248 30.047 6.91 1 98.5 179 ARG A C 1
ATOM 1401 O O . ARG A 1 179 ? -1.069 29.188 7.781 1 98.5 179 ARG A O 1
ATOM 1408 N N . GLN A 1 180 ? -0.637 31.188 6.965 1 98.38 180 GLN A N 1
ATOM 1409 C CA . GLN A 1 180 ? 0.339 31.516 8 1 98.38 180 GLN A CA 1
ATOM 1410 C C . GLN A 1 180 ? -0.332 31.672 9.359 1 98.38 180 GLN A C 1
ATOM 1412 O O . GLN A 1 180 ? 0.188 31.188 10.367 1 98.38 180 GLN A O 1
ATOM 1417 N N . VAL A 1 181 ? -1.509 32.312 9.375 1 98.56 181 VAL A N 1
ATOM 1418 C CA . VAL A 1 181 ? -2.266 32.438 10.617 1 98.56 181 VAL A CA 1
ATOM 1419 C C . VAL A 1 181 ? -2.713 31.062 11.094 1 98.56 181 VAL A C 1
ATOM 1421 O O . VAL A 1 181 ? -2.576 30.734 12.273 1 98.56 181 VAL A O 1
ATOM 1424 N N . GLY A 1 182 ? -3.201 30.281 10.164 1 98.75 182 GLY A N 1
ATOM 1425 C CA . GLY A 1 182 ? -3.598 28.922 10.5 1 98.75 182 GLY A CA 1
ATOM 1426 C C . GLY A 1 182 ? -2.465 28.094 11.078 1 98.75 182 GLY A C 1
ATOM 1427 O O . GLY A 1 182 ? -2.629 27.453 12.117 1 98.75 182 GLY A O 1
ATOM 1428 N N . ALA A 1 183 ? -1.304 28.109 10.414 1 98.88 183 ALA A N 1
ATOM 1429 C CA . ALA A 1 183 ? -0.137 27.375 10.906 1 98.88 183 ALA A CA 1
ATOM 1430 C C . ALA A 1 183 ? 0.272 27.859 12.297 1 98.88 183 ALA A C 1
ATOM 1432 O O . ALA A 1 183 ? 0.674 27.062 13.141 1 98.88 183 ALA A O 1
ATOM 1433 N N . SER A 1 184 ? 0.165 29.156 12.555 1 98.94 184 SER A N 1
ATOM 1434 C CA . SER A 1 184 ? 0.531 29.719 13.852 1 98.94 184 SER A CA 1
ATOM 1435 C C . SER A 1 184 ? -0.434 29.281 14.945 1 98.94 184 SER A C 1
ATOM 1437 O O . SER A 1 184 ? -0.014 28.969 16.062 1 98.94 184 SER A O 1
ATOM 1439 N N . LEU A 1 185 ? -1.741 29.281 14.617 1 98.94 185 LEU A N 1
ATOM 1440 C CA . LEU A 1 185 ? -2.742 28.781 15.555 1 98.94 185 LEU A CA 1
ATOM 1441 C C . LEU A 1 185 ? -2.492 27.312 15.891 1 98.94 185 LEU A C 1
ATOM 1443 O O . LEU A 1 185 ? -2.508 26.938 17.062 1 98.94 185 LEU A O 1
ATOM 1447 N N . ILE A 1 186 ? -2.219 26.531 14.898 1 98.94 186 ILE A N 1
ATOM 1448 C CA . ILE A 1 186 ? -2.018 25.094 15.062 1 98.94 186 ILE A CA 1
ATOM 1449 C C . ILE A 1 186 ? -0.75 24.844 15.875 1 98.94 186 ILE A C 1
ATOM 1451 O O . ILE A 1 186 ? -0.736 24 16.766 1 98.94 186 ILE A O 1
ATOM 1455 N N . LEU A 1 187 ? 0.318 25.562 15.57 1 98.94 187 LEU A N 1
ATOM 1456 C CA . LEU A 1 187 ? 1.576 25.406 16.297 1 98.94 187 LEU A CA 1
ATOM 1457 C C . LEU A 1 187 ? 1.396 25.75 17.766 1 98.94 187 LEU A C 1
ATOM 1459 O O . LEU A 1 187 ? 1.92 25.062 18.641 1 98.94 187 LEU A O 1
ATOM 1463 N N . THR A 1 188 ? 0.662 26.828 18.062 1 98.88 188 THR A N 1
ATOM 1464 C CA . THR A 1 188 ? 0.364 27.219 19.438 1 98.88 188 THR A CA 1
ATOM 1465 C C . THR A 1 188 ? -0.393 26.109 20.172 1 98.88 188 THR A C 1
ATOM 1467 O O . THR A 1 188 ? -0.032 25.734 21.281 1 98.88 188 THR A O 1
ATOM 1470 N N . ARG A 1 189 ? -1.404 25.578 19.484 1 98.94 189 ARG A N 1
ATOM 1471 C CA . ARG A 1 189 ? -2.191 24.5 20.078 1 98.94 189 ARG A CA 1
ATOM 1472 C C . ARG A 1 189 ? -1.336 23.266 20.297 1 98.94 189 ARG A C 1
ATOM 1474 O O . ARG A 1 189 ? -1.417 22.625 21.359 1 98.94 189 ARG A O 1
ATOM 1481 N N . ALA A 1 190 ? -0.554 22.922 19.312 1 98.94 190 ALA A N 1
ATOM 1482 C CA . ALA A 1 190 ? 0.297 21.734 19.406 1 98.94 190 ALA A CA 1
ATOM 1483 C C . ALA A 1 190 ? 1.284 21.844 20.562 1 98.94 190 ALA A C 1
ATOM 1485 O O . ALA A 1 190 ? 1.514 20.875 21.297 1 98.94 190 ALA A O 1
ATOM 1486 N N . ARG A 1 191 ? 1.89 23.031 20.703 1 98.88 191 ARG A N 1
ATOM 1487 C CA . ARG A 1 191 ? 2.809 23.266 21.828 1 98.88 191 ARG A CA 1
ATOM 1488 C C . ARG A 1 191 ? 2.098 23.094 23.156 1 98.88 191 ARG A C 1
ATOM 1490 O O . ARG A 1 191 ? 2.629 22.469 24.078 1 98.88 191 ARG A O 1
ATOM 1497 N N . TYR A 1 192 ? 0.964 23.625 23.25 1 98.88 192 TYR A N 1
ATOM 1498 C CA . TYR A 1 192 ? 0.16 23.484 24.453 1 98.88 192 TYR A CA 1
ATOM 1499 C C . TYR A 1 192 ? -0.084 22.016 24.797 1 98.88 192 TYR A C 1
ATOM 1501 O O . TYR A 1 192 ? 0.078 21.609 25.938 1 98.88 192 TYR A O 1
ATOM 1509 N N . GLU A 1 193 ? -0.478 21.266 23.766 1 98.81 193 GLU A N 1
ATOM 1510 C CA . GLU A 1 193 ? -0.74 19.844 23.969 1 98.81 193 GLU A CA 1
ATOM 1511 C C . GLU A 1 193 ? 0.517 19.109 24.422 1 98.81 193 GLU A C 1
ATOM 1513 O O . GLU A 1 193 ? 0.448 18.234 25.281 1 98.81 193 GLU A O 1
ATOM 1518 N N . ALA A 1 194 ? 1.618 19.469 23.766 1 98.69 194 ALA A N 1
ATOM 1519 C CA . ALA A 1 194 ? 2.889 18.844 24.125 1 98.69 194 ALA A CA 1
ATOM 1520 C C . ALA A 1 194 ? 3.209 19.078 25.609 1 98.69 194 ALA A C 1
ATOM 1522 O O . ALA A 1 194 ? 3.643 18.172 26.312 1 98.69 194 ALA A O 1
ATOM 1523 N N . VAL A 1 195 ? 2.986 20.266 26.078 1 98.31 195 VAL A N 1
ATOM 1524 C CA . VAL A 1 195 ? 3.305 20.641 27.453 1 98.31 195 VAL A CA 1
ATOM 1525 C C . VAL A 1 195 ? 2.324 19.969 28.406 1 98.31 195 VAL A C 1
ATOM 1527 O O . VAL A 1 195 ? 2.73 19.406 29.422 1 98.31 195 VAL A O 1
ATOM 1530 N N . GLN A 1 196 ? 1.079 19.969 28.078 1 96.94 196 GLN A N 1
ATOM 1531 C CA . GLN A 1 196 ? 0.037 19.516 28.984 1 96.94 196 GLN A CA 1
ATOM 1532 C C . GLN A 1 196 ? 0.052 17.984 29.094 1 96.94 196 GLN A C 1
ATOM 1534 O O . GLN A 1 196 ? -0.078 17.438 30.188 1 96.94 196 GLN A O 1
ATOM 1539 N N . SER A 1 197 ? 0.22 17.359 27.953 1 93.44 197 SER A N 1
ATOM 1540 C CA . SER A 1 197 ? 0.119 15.898 27.969 1 93.44 197 SER A CA 1
ATOM 1541 C C . SER A 1 197 ? 1.48 15.25 28.203 1 93.44 197 SER A C 1
ATOM 1543 O O . SER A 1 197 ? 1.561 14.078 28.562 1 93.44 197 SER A O 1
ATOM 1545 N N . ARG A 1 198 ? 2.576 15.883 28.016 1 92.06 198 ARG A N 1
ATOM 1546 C CA . ARG A 1 198 ? 3.932 15.344 28.047 1 92.06 198 ARG A CA 1
ATOM 1547 C C . ARG A 1 198 ? 4.062 14.148 27.109 1 92.06 198 ARG A C 1
ATOM 1549 O O . ARG A 1 198 ? 4.898 13.273 27.328 1 92.06 198 ARG A O 1
ATOM 1556 N N . GLY A 1 199 ? 3.094 14.062 26.188 1 95.62 199 GLY A N 1
ATOM 1557 C CA . GLY A 1 199 ? 3.096 12.992 25.219 1 95.62 199 GLY A CA 1
ATOM 1558 C C . GLY A 1 199 ? 3.275 13.477 23.781 1 95.62 199 GLY A C 1
ATOM 1559 O O . GLY A 1 199 ? 3.373 14.68 23.547 1 95.62 199 GLY A O 1
ATOM 1560 N N . PRO A 1 200 ? 3.373 12.508 22.891 1 97.69 200 PRO A N 1
ATOM 1561 C CA . PRO A 1 200 ? 3.561 12.883 21.5 1 97.69 200 PRO A CA 1
ATOM 1562 C C . PRO A 1 200 ? 2.391 13.695 20.938 1 97.69 200 PRO A C 1
ATOM 1564 O O . PRO A 1 200 ? 1.24 13.469 21.312 1 97.69 200 PRO A O 1
ATOM 1567 N N . VAL A 1 201 ? 2.688 14.625 20.062 1 98.75 201 VAL A N 1
ATOM 1568 C CA . VAL A 1 201 ? 1.702 15.422 19.344 1 98.75 201 VAL A CA 1
ATOM 1569 C C . VAL A 1 201 ? 1.938 15.297 17.844 1 98.75 201 VAL A C 1
ATOM 1571 O O . VAL A 1 201 ? 3.078 15.375 17.375 1 98.75 201 VAL A O 1
ATOM 1574 N N . PHE A 1 202 ? 0.859 15.062 17.141 1 98.94 202 PHE A N 1
ATOM 1575 C CA . PHE A 1 202 ? 0.929 14.914 15.688 1 98.94 202 PHE A CA 1
ATOM 1576 C C . PHE A 1 202 ? 0.007 15.906 15 1 98.94 202 PHE A C 1
ATOM 1578 O O . PHE A 1 202 ? -1.058 16.25 15.523 1 98.94 202 PHE A O 1
ATOM 1585 N N . VAL A 1 203 ? 0.414 16.422 13.852 1 98.94 203 VAL A N 1
ATOM 1586 C CA . VAL A 1 203 ? -0.391 17.281 12.992 1 98.94 203 VAL A CA 1
ATOM 1587 C C . VAL A 1 203 ? -0.423 16.703 11.578 1 98.94 203 VAL A C 1
ATOM 1589 O O . VAL A 1 203 ? 0.614 16.312 11.031 1 98.94 203 VAL A O 1
ATOM 1592 N N . SER A 1 204 ? -1.578 16.547 11.008 1 98.94 204 SER A N 1
ATOM 1593 C CA . SER A 1 204 ? -1.715 16.109 9.625 1 98.94 204 SER A CA 1
ATOM 1594 C C . SER A 1 204 ? -2.654 17.016 8.844 1 98.94 204 SER A C 1
ATOM 1596 O O . SER A 1 204 ? -3.438 17.766 9.43 1 98.94 204 SER A O 1
ATOM 1598 N N . GLY A 1 205 ? -2.508 17.031 7.555 1 98.88 205 GLY A N 1
ATOM 1599 C CA . GLY A 1 205 ? -3.496 17.719 6.734 1 98.88 205 GLY A CA 1
ATOM 1600 C C . GLY A 1 205 ? -2.93 18.234 5.43 1 98.88 205 GLY A C 1
ATOM 1601 O O . GLY A 1 205 ? -1.759 18.016 5.117 1 98.88 205 GLY A O 1
ATOM 1602 N N . ASP A 1 206 ? -3.791 18.812 4.656 1 98.94 206 ASP A N 1
ATOM 1603 C CA . ASP A 1 206 ? -3.465 19.594 3.459 1 98.94 206 ASP A CA 1
ATOM 1604 C C . ASP A 1 206 ? -3.16 21.047 3.811 1 98.94 206 ASP A C 1
ATOM 1606 O O . ASP A 1 206 ? -4.066 21.812 4.148 1 98.94 206 ASP A O 1
ATOM 1610 N N . PHE A 1 207 ? -1.887 21.406 3.617 1 98.81 207 PHE A N 1
ATOM 1611 C CA . PHE A 1 207 ? -1.454 22.719 4.055 1 98.81 207 PHE A CA 1
ATOM 1612 C C . PHE A 1 207 ? -1.592 23.734 2.926 1 98.81 207 PHE A C 1
ATOM 1614 O O . PHE A 1 207 ? -1.508 24.953 3.156 1 98.81 207 PHE A O 1
ATOM 1621 N N . ASN A 1 208 ? -1.839 23.234 1.714 1 98.19 208 ASN A N 1
ATOM 1622 C CA . ASN A 1 208 ? -1.789 24.125 0.55 1 98.19 208 ASN A CA 1
ATOM 1623 C C . ASN A 1 208 ? -0.532 24.984 0.556 1 98.19 208 ASN A C 1
ATOM 1625 O O . ASN A 1 208 ? -0.573 26.156 0.151 1 98.19 208 ASN A O 1
ATOM 1629 N N . SER A 1 209 ? 0.524 24.516 1.107 1 97.5 209 SER A N 1
ATOM 1630 C CA . SER A 1 209 ? 1.823 25.156 1.266 1 97.5 209 SER A CA 1
ATOM 1631 C C . SER A 1 209 ? 2.963 24.156 1.073 1 97.5 209 SER A C 1
ATOM 1633 O O . SER A 1 209 ? 3.281 23.391 1.98 1 97.5 209 SER A O 1
ATOM 1635 N N . PRO A 1 210 ? 3.596 24.172 -0.112 1 96.31 210 PRO A N 1
ATOM 1636 C CA . PRO A 1 210 ? 4.746 23.281 -0.299 1 96.31 210 PRO A CA 1
ATOM 1637 C C . PRO A 1 210 ? 5.914 23.641 0.617 1 96.31 210 PRO A C 1
ATOM 1639 O O . PRO A 1 210 ? 5.902 24.688 1.271 1 96.31 210 PRO A O 1
ATOM 1642 N N . SER A 1 211 ? 6.852 22.734 0.694 1 95 211 SER A N 1
ATOM 1643 C CA . SER A 1 211 ? 7.988 22.891 1.59 1 95 211 SER A CA 1
ATOM 1644 C C . SER A 1 211 ? 9.008 23.875 1.015 1 95 211 SER A C 1
ATOM 1646 O O . SER A 1 211 ? 9.906 24.328 1.724 1 95 211 SER A O 1
ATOM 1648 N N . THR A 1 212 ? 8.844 24.156 -0.286 1 90.69 212 THR A N 1
ATOM 1649 C CA . THR A 1 212 ? 9.75 25.094 -0.938 1 90.69 212 THR A CA 1
ATOM 1650 C C . THR A 1 212 ? 8.984 26.016 -1.889 1 90.69 212 THR A C 1
ATOM 1652 O O . THR A 1 212 ? 7.832 25.75 -2.219 1 90.69 212 THR A O 1
ATOM 1655 N N . GLY A 1 213 ? 9.656 27.078 -2.209 1 89.06 213 GLY A N 1
ATOM 1656 C CA . GLY A 1 213 ? 9.047 27.969 -3.17 1 89.06 213 GLY A CA 1
ATOM 1657 C C . GLY A 1 213 ? 8.414 29.188 -2.525 1 89.06 213 GLY A C 1
ATOM 1658 O O . GLY A 1 213 ? 8.703 29.516 -1.373 1 89.06 213 GLY A O 1
ATOM 1659 N N . ASN A 1 214 ? 7.508 29.891 -3.248 1 88.62 214 ASN A N 1
ATOM 1660 C CA . ASN A 1 214 ? 7.004 31.203 -2.848 1 88.62 214 ASN A CA 1
ATOM 1661 C C . ASN A 1 214 ? 5.738 31.078 -2.004 1 88.62 214 ASN A C 1
ATOM 1663 O O . ASN A 1 214 ? 5.242 32.062 -1.479 1 88.62 214 ASN A O 1
ATOM 1667 N N . SER A 1 215 ? 5.199 29.953 -1.839 1 94.12 215 SER A N 1
ATOM 1668 C CA . SER A 1 215 ? 3.99 29.734 -1.045 1 94.12 215 SER A CA 1
ATOM 1669 C C . SER A 1 215 ? 4.238 28.75 0.092 1 94.12 215 SER A C 1
ATOM 1671 O O . SER A 1 215 ? 3.379 27.922 0.402 1 94.12 215 SER A O 1
ATOM 1673 N N . SER A 1 216 ? 5.43 28.844 0.693 1 96.81 216 SER A N 1
ATOM 1674 C CA . SER A 1 216 ? 5.844 27.875 1.701 1 96.81 216 SER A CA 1
ATOM 1675 C C . SER A 1 216 ? 5.672 28.422 3.109 1 96.81 216 SER A C 1
ATOM 1677 O O . SER A 1 216 ? 6.227 27.891 4.07 1 96.81 216 SER A O 1
ATOM 1679 N N . GLY A 1 217 ? 4.941 29.547 3.32 1 97.94 217 GLY A N 1
ATOM 1680 C CA . GLY A 1 217 ? 4.855 30.234 4.594 1 97.94 217 GLY A CA 1
ATOM 1681 C C . GLY A 1 217 ? 4.379 29.359 5.727 1 97.94 217 GLY A C 1
ATOM 1682 O O . GLY A 1 217 ? 5.008 29.297 6.785 1 97.94 217 GLY A O 1
ATOM 1683 N N . ALA A 1 218 ? 3.254 28.672 5.5 1 98.81 218 ALA A N 1
ATOM 1684 C CA . ALA A 1 218 ? 2.699 27.828 6.551 1 98.81 218 ALA A CA 1
ATOM 1685 C C . ALA A 1 218 ? 3.648 26.688 6.895 1 98.81 218 ALA A C 1
ATOM 1687 O O . ALA A 1 218 ? 3.844 26.359 8.07 1 98.81 218 ALA A O 1
ATOM 1688 N N . TYR A 1 219 ? 4.238 26.047 5.867 1 98.75 219 TYR A N 1
ATOM 1689 C CA . TYR A 1 219 ? 5.219 24.984 6.102 1 98.75 219 TYR A CA 1
ATOM 1690 C C . TYR A 1 219 ? 6.398 25.516 6.91 1 98.75 219 TYR A C 1
ATOM 1692 O O . TYR A 1 219 ? 6.848 24.859 7.855 1 98.75 219 TYR A O 1
ATOM 1700 N N . ASN A 1 220 ? 6.895 26.672 6.555 1 98.62 220 ASN A N 1
ATOM 1701 C CA . ASN A 1 220 ? 8.031 27.266 7.246 1 98.62 220 ASN A CA 1
ATOM 1702 C C . ASN A 1 220 ? 7.703 27.578 8.703 1 98.62 220 ASN A C 1
ATOM 1704 O O . ASN A 1 220 ? 8.531 27.359 9.586 1 98.62 220 ASN A O 1
ATOM 1708 N N . ILE A 1 221 ? 6.52 28.016 8.953 1 98.81 221 ILE A N 1
ATOM 1709 C CA . ILE A 1 221 ? 6.125 28.359 10.312 1 98.81 221 ILE A CA 1
ATOM 1710 C C . ILE A 1 221 ? 5.996 27.094 11.156 1 98.81 221 ILE A C 1
ATOM 1712 O O . ILE A 1 221 ? 6.57 27.016 12.242 1 98.81 221 ILE A O 1
ATOM 1716 N N . ILE A 1 222 ? 5.273 26.078 10.641 1 98.81 222 ILE A N 1
ATOM 1717 C CA . ILE A 1 222 ? 4.98 24.891 11.43 1 98.81 222 ILE A CA 1
ATOM 1718 C C . ILE A 1 222 ? 6.277 24.141 11.727 1 98.81 222 ILE A C 1
ATOM 1720 O O . ILE A 1 222 ? 6.406 23.5 12.773 1 98.81 222 ILE A O 1
ATOM 1724 N N . THR A 1 223 ? 7.32 24.281 10.836 1 98.75 223 THR A N 1
ATOM 1725 C CA . THR A 1 223 ? 8.57 23.531 10.984 1 98.75 223 THR A CA 1
ATOM 1726 C C . THR A 1 223 ? 9.633 24.391 11.664 1 98.75 223 THR A C 1
ATOM 1728 O O . THR A 1 223 ? 10.766 23.953 11.852 1 98.75 223 THR A O 1
ATOM 1731 N N . GLY A 1 224 ? 9.344 25.594 11.953 1 98.5 224 GLY A N 1
ATOM 1732 C CA . GLY A 1 224 ? 10.258 26.453 12.711 1 98.5 224 GLY A CA 1
ATOM 1733 C C . GLY A 1 224 ? 11.227 27.219 11.836 1 98.5 224 GLY A C 1
ATOM 1734 O O . GLY A 1 224 ? 12.148 27.859 12.336 1 98.5 224 GLY A O 1
ATOM 1735 N N . ALA A 1 225 ? 11.078 27.125 10.547 1 97.81 225 ALA A N 1
ATOM 1736 C CA . ALA A 1 225 ? 11.953 27.859 9.641 1 97.81 225 ALA A CA 1
ATOM 1737 C C . ALA A 1 225 ? 11.602 29.344 9.617 1 97.81 225 ALA A C 1
ATOM 1739 O O . ALA A 1 225 ? 12.422 30.188 9.234 1 97.81 225 ALA A O 1
ATOM 1740 N N . SER A 1 226 ? 10.375 29.719 9.984 1 97.75 226 SER A N 1
ATOM 1741 C CA . SER A 1 226 ? 9.914 31.094 10.148 1 97.75 226 SER A CA 1
ATOM 1742 C C . SER A 1 226 ? 9.18 31.281 11.469 1 97.75 226 SER A C 1
ATOM 1744 O O . SER A 1 226 ? 8.625 30.312 12.016 1 97.75 226 SER A O 1
ATOM 1746 N N . ALA A 1 227 ? 9.188 32.469 11.961 1 98 227 ALA A N 1
ATOM 1747 C CA . ALA A 1 227 ? 8.445 32.781 13.18 1 98 227 ALA A CA 1
ATOM 1748 C C . ALA A 1 227 ? 6.945 32.781 12.93 1 98 227 ALA A C 1
ATOM 1750 O O . ALA A 1 227 ? 6.492 33.188 11.852 1 98 227 ALA A O 1
ATOM 1751 N N . PRO A 1 228 ? 6.18 32.344 13.93 1 98.44 228 PRO A N 1
ATOM 1752 C CA . PRO A 1 228 ? 4.727 32.469 13.812 1 98.44 228 PRO A CA 1
ATOM 1753 C C . PRO A 1 228 ? 4.285 33.938 13.688 1 98.44 228 PRO A C 1
ATOM 1755 O O . PRO A 1 228 ? 5.008 34.844 14.102 1 98.44 228 PRO A O 1
ATOM 1758 N N . VAL A 1 229 ? 3.131 34.125 13.141 1 98.5 229 VAL A N 1
ATOM 1759 C CA . VAL A 1 229 ? 2.539 35.438 13.055 1 98.5 229 VAL A CA 1
ATOM 1760 C C . VAL A 1 229 ? 1.572 35.656 14.219 1 98.5 229 VAL A C 1
ATOM 1762 O O . VAL A 1 229 ? 1.289 34.719 14.977 1 98.5 229 VAL A O 1
ATOM 1765 N N . ALA A 1 230 ? 1.1 36.906 14.383 1 98 230 ALA A N 1
ATOM 1766 C CA . ALA A 1 230 ? 0.164 37.219 15.453 1 98 230 ALA A CA 1
ATOM 1767 C C . ALA A 1 230 ? -1.152 36.469 15.281 1 98 230 ALA A C 1
ATOM 1769 O O . ALA A 1 230 ? -1.662 36.344 14.164 1 98 230 ALA A O 1
ATOM 1770 N N . ILE A 1 231 ? -1.678 36 16.359 1 98.56 231 ILE A N 1
ATOM 1771 C CA . ILE A 1 231 ? -2.945 35.281 16.359 1 98.56 231 ILE A CA 1
ATOM 1772 C C . ILE A 1 231 ? -3.91 35.906 17.344 1 98.56 231 ILE A C 1
ATOM 1774 O O . ILE A 1 231 ? -3.557 36.875 18.031 1 98.56 231 ILE A O 1
ATOM 1778 N N . ASN A 1 232 ? -5.145 35.438 17.297 1 98.56 232 ASN A N 1
ATOM 1779 C CA . ASN A 1 232 ? -6.16 35.938 18.219 1 98.56 232 ASN A CA 1
ATOM 1780 C C . ASN A 1 232 ? -5.668 35.906 19.656 1 98.56 232 ASN A C 1
ATOM 1782 O O . ASN A 1 232 ? -5.172 34.906 20.141 1 98.56 232 ASN A O 1
ATOM 1786 N N . ALA A 1 233 ? -5.883 37 20.422 1 98.44 233 ALA A N 1
ATOM 1787 C CA . ALA A 1 233 ? -5.336 37.188 21.766 1 98.44 233 ALA A CA 1
ATOM 1788 C C . ALA A 1 233 ? -5.988 36.219 22.75 1 98.44 233 ALA A C 1
ATOM 1790 O O . ALA A 1 233 ? -5.34 35.719 23.672 1 98.44 233 ALA A O 1
ATOM 1791 N N . THR A 1 234 ? -7.238 35.969 22.609 1 98.56 234 THR A N 1
ATOM 1792 C CA . THR A 1 234 ? -7.953 35.062 23.484 1 98.56 234 THR A CA 1
ATOM 1793 C C . THR A 1 234 ? -7.445 33.656 23.328 1 98.56 234 THR A C 1
ATOM 1795 O O . THR A 1 234 ? -7.297 32.906 24.297 1 98.56 234 THR A O 1
ATOM 1798 N N . PHE A 1 235 ? -7.246 33.312 22.062 1 98.75 235 PHE A N 1
ATOM 1799 C CA . PHE A 1 235 ? -6.684 31.984 21.781 1 98.75 235 PHE A CA 1
ATOM 1800 C C . PHE A 1 235 ? -5.289 31.844 22.391 1 98.75 235 PHE A C 1
ATOM 1802 O O . PHE A 1 235 ? -4.984 30.844 23.031 1 98.75 235 PHE A O 1
ATOM 1809 N N . ALA A 1 236 ? -4.445 32.812 22.156 1 98.62 236 ALA A N 1
ATOM 1810 C CA . ALA A 1 236 ? -3.088 32.812 22.688 1 98.62 236 ALA A CA 1
ATOM 1811 C C . ALA A 1 236 ? -3.102 32.688 24.219 1 98.62 236 ALA A C 1
ATOM 1813 O O . ALA A 1 236 ? -2.275 31.953 24.781 1 98.62 236 ALA A O 1
ATOM 1814 N N . ALA A 1 237 ? -3.994 33.344 24.844 1 98.62 237 ALA A N 1
ATOM 1815 C CA . ALA A 1 237 ? -4.082 33.312 26.297 1 98.62 237 ALA A CA 1
ATOM 1816 C C . ALA A 1 237 ? -4.547 31.953 26.797 1 98.62 237 ALA A C 1
ATOM 1818 O O . ALA A 1 237 ? -4.027 31.438 27.797 1 98.62 237 ALA A O 1
ATOM 1819 N N . LYS A 1 238 ? -5.488 31.406 26.141 1 98.62 238 LYS A N 1
ATOM 1820 C CA . LYS A 1 238 ? -6.059 30.125 26.547 1 98.62 238 LYS A CA 1
ATOM 1821 C C . LYS A 1 238 ? -5.016 29.016 26.5 1 98.62 238 LYS A C 1
ATOM 1823 O O . LYS A 1 238 ? -5.004 28.125 27.359 1 98.62 238 LYS A O 1
ATOM 1828 N N . TYR A 1 239 ? -4.211 29.109 25.484 1 98.75 239 TYR A N 1
ATOM 1829 C CA . TYR A 1 239 ? -3.262 28.016 25.266 1 98.75 239 TYR A CA 1
ATOM 1830 C C . TYR A 1 239 ? -1.84 28.469 25.594 1 98.75 239 TYR A C 1
ATOM 1832 O O . TYR A 1 239 ? -0.88 27.969 24.984 1 98.75 239 TYR A O 1
ATOM 1840 N N . ASP A 1 240 ? -1.691 29.406 26.469 1 98.31 240 ASP A N 1
ATOM 1841 C CA . ASP A 1 240 ? -0.392 29.875 26.922 1 98.31 240 ASP A CA 1
ATOM 1842 C C . ASP A 1 240 ? 0.277 28.844 27.844 1 98.31 240 ASP A C 1
ATOM 1844 O O . ASP A 1 240 ? -0.362 28.312 28.734 1 98.31 240 ASP A O 1
ATOM 1848 N N . VAL A 1 241 ? 1.556 28.578 27.516 1 98.31 241 VAL A N 1
ATOM 1849 C CA . VAL A 1 241 ? 2.279 27.609 28.344 1 98.31 241 VAL A CA 1
ATOM 1850 C C . VAL A 1 241 ? 3.52 28.281 28.938 1 98.31 241 VAL A C 1
ATOM 1852 O O . VAL A 1 241 ? 4.445 27.594 29.375 1 98.31 241 VAL A O 1
ATOM 1855 N N . GLY A 1 242 ? 3.535 29.562 28.922 1 97.25 242 GLY A N 1
ATOM 1856 C CA . GLY A 1 242 ? 4.691 30.297 29.406 1 97.25 242 GLY A CA 1
ATOM 1857 C C . GLY A 1 242 ? 5.957 30 28.625 1 97.25 242 GLY A C 1
ATOM 1858 O O . GLY A 1 242 ? 5.961 30.047 27.391 1 97.25 242 GLY A O 1
ATOM 1859 N N . ASN A 1 243 ? 7.059 29.781 29.266 1 97.06 243 ASN A N 1
ATOM 1860 C CA . ASN A 1 243 ? 8.336 29.578 28.594 1 97.06 243 ASN A CA 1
ATOM 1861 C C . ASN A 1 243 ? 8.633 28.094 28.359 1 97.06 243 ASN A C 1
ATOM 1863 O O . ASN A 1 243 ? 9.766 27.734 28.078 1 97.06 243 ASN A O 1
ATOM 1867 N N . GLN A 1 244 ? 7.648 27.344 28.453 1 97.94 244 GLN A N 1
ATOM 1868 C CA . GLN A 1 244 ? 7.871 25.922 28.234 1 97.94 244 GLN A CA 1
ATOM 1869 C C . GLN A 1 244 ? 7.965 25.594 26.75 1 97.94 244 GLN A C 1
ATOM 1871 O O . GLN A 1 244 ? 7.184 26.094 25.938 1 97.94 244 GLN A O 1
ATOM 1876 N N . LEU A 1 245 ? 8.984 24.859 26.438 1 97.94 245 LEU A N 1
ATOM 1877 C CA . LEU A 1 245 ? 9.273 24.422 25.078 1 97.94 245 LEU A CA 1
ATOM 1878 C C . LEU A 1 245 ? 9.336 25.609 24.125 1 97.94 245 LEU A C 1
ATOM 1880 O O . LEU A 1 245 ? 8.664 25.625 23.078 1 97.94 245 LEU A O 1
ATOM 1884 N N . PRO A 1 246 ? 10.094 26.594 24.344 1 96.81 246 PRO A N 1
ATOM 1885 C CA . PRO A 1 246 ? 10.117 27.828 23.562 1 96.81 246 PRO A CA 1
ATOM 1886 C C . PRO A 1 246 ? 10.516 27.594 22.109 1 96.81 246 PRO A C 1
ATOM 1888 O O . PRO A 1 246 ? 10.156 28.391 2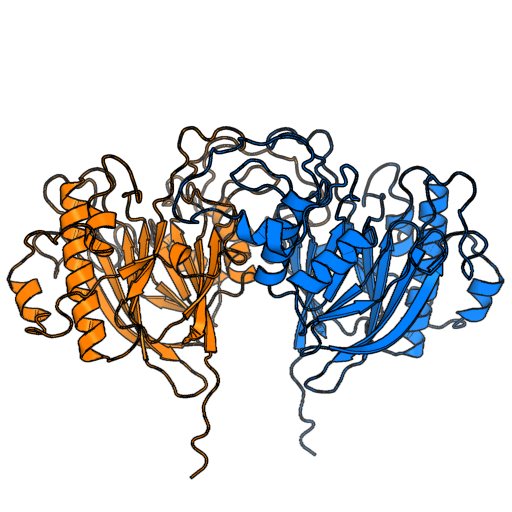1.234 1 96.81 246 PRO A O 1
ATOM 1891 N N . ASP A 1 247 ? 11.203 26.484 21.766 1 97.44 247 ASP A N 1
ATOM 1892 C CA . ASP A 1 247 ? 11.648 26.203 20.391 1 97.44 247 ASP A CA 1
ATOM 1893 C C . ASP A 1 247 ? 10.812 25.109 19.766 1 97.44 247 ASP A C 1
ATOM 1895 O O . ASP A 1 247 ? 11.273 24.422 18.844 1 97.44 247 ASP A O 1
ATOM 1899 N N . PHE A 1 248 ? 9.664 24.906 20.344 1 98.69 248 PHE A N 1
ATOM 1900 C CA . PHE A 1 248 ? 8.789 23.859 19.859 1 98.69 248 PHE A CA 1
ATOM 1901 C C . PHE A 1 248 ? 8.484 24.047 18.375 1 98.69 248 PHE A C 1
ATOM 1903 O O . PHE A 1 248 ? 8.234 25.172 17.938 1 98.69 248 PHE A O 1
ATOM 1910 N N . LYS A 1 249 ? 8.555 23.062 17.594 1 98.88 249 LYS A N 1
ATOM 1911 C CA . LYS A 1 249 ? 8.219 23 16.172 1 98.88 249 LYS A CA 1
ATOM 1912 C C . LYS A 1 249 ? 7.723 21.609 15.781 1 98.88 249 LYS A C 1
ATOM 1914 O O . LYS A 1 249 ? 7.766 20.672 16.578 1 98.88 249 LYS A O 1
ATOM 1919 N N . MET A 1 250 ? 7.207 21.547 14.695 1 98.88 250 MET A N 1
ATOM 1920 C CA . MET A 1 250 ? 6.797 20.25 14.172 1 98.88 250 MET A CA 1
ATOM 1921 C C . MET A 1 250 ? 7.848 19.703 13.211 1 98.88 250 MET A C 1
ATOM 1923 O O . MET A 1 250 ? 8.453 20.453 12.445 1 98.88 250 MET A O 1
ATOM 1927 N N . LEU A 1 251 ? 8.039 18.391 13.273 1 98.88 251 LEU A N 1
ATOM 1928 C CA . LEU A 1 251 ? 9.016 17.703 12.445 1 98.88 251 LEU A CA 1
ATOM 1929 C C . LEU A 1 251 ? 8.328 16.906 11.344 1 98.88 251 LEU A C 1
ATOM 1931 O O . LEU A 1 251 ? 7.434 16.109 11.609 1 98.88 251 LEU A O 1
ATOM 1935 N N . ASP A 1 252 ? 8.758 17.156 10.094 1 98.75 252 ASP A N 1
ATOM 1936 C CA . ASP A 1 252 ? 8.195 16.5 8.922 1 98.75 252 ASP A CA 1
ATOM 1937 C C . ASP A 1 252 ? 8.547 15.008 8.922 1 98.75 252 ASP A C 1
ATOM 1939 O O . ASP A 1 252 ? 9.711 14.633 8.781 1 98.75 252 ASP A O 1
ATOM 1943 N N . PHE A 1 253 ? 7.562 14.164 9 1 98.5 253 PHE A N 1
ATOM 1944 C CA . PHE A 1 253 ? 7.77 12.727 9.117 1 98.5 253 PHE A CA 1
ATOM 1945 C C . PHE A 1 253 ? 8.609 12.203 7.965 1 98.5 253 PHE A C 1
ATOM 1947 O O . PHE A 1 253 ? 9.406 11.273 8.141 1 98.5 253 PHE A O 1
ATOM 1954 N N . ARG A 1 254 ? 8.438 12.766 6.805 1 98.25 254 ARG A N 1
ATOM 1955 C CA . ARG A 1 254 ? 9.195 12.32 5.637 1 98.25 254 ARG A CA 1
ATOM 1956 C C . ARG A 1 254 ? 10.695 12.453 5.879 1 98.25 254 ARG A C 1
ATOM 1958 O O . ARG A 1 254 ? 11.477 11.609 5.434 1 98.25 254 ARG A O 1
ATOM 1965 N N . GLY A 1 255 ? 11.078 13.438 6.582 1 98.12 255 GLY A N 1
ATOM 1966 C CA . GLY A 1 255 ? 12.492 13.695 6.84 1 98.12 255 GLY A CA 1
ATOM 1967 C C . GLY A 1 255 ? 13.016 12.969 8.062 1 98.12 255 GLY A C 1
ATOM 1968 O O . GLY A 1 255 ? 14.219 12.945 8.305 1 98.12 255 GLY A O 1
ATOM 1969 N N . GLN A 1 256 ? 12.094 12.344 8.836 1 98.25 256 GLN A N 1
ATOM 1970 C CA . GLN A 1 256 ? 12.484 11.734 10.102 1 98.25 256 GLN A CA 1
ATOM 1971 C C . GLN A 1 256 ? 12.633 10.219 9.969 1 98.25 256 GLN A C 1
ATOM 1973 O O . GLN A 1 256 ? 13.227 9.57 10.828 1 98.25 256 GLN A O 1
ATOM 1978 N N . ALA A 1 257 ? 12.109 9.633 8.883 1 97.69 257 ALA A N 1
ATOM 1979 C CA . ALA A 1 257 ? 12.18 8.188 8.672 1 97.69 257 ALA A CA 1
ATOM 1980 C C . ALA A 1 257 ? 13.516 7.785 8.055 1 97.69 257 ALA A C 1
ATOM 1982 O O . ALA A 1 257 ? 14.141 8.57 7.34 1 97.69 257 ALA A O 1
ATOM 1983 N N . PRO A 1 258 ? 13.969 6.488 8.367 1 96.31 258 PRO A N 1
ATOM 1984 C CA . PRO A 1 258 ? 15.109 6.027 7.582 1 96.31 258 PRO A CA 1
ATOM 1985 C C . PRO A 1 258 ? 14.891 6.176 6.078 1 96.31 258 PRO A C 1
ATOM 1987 O O . PRO A 1 258 ? 13.828 5.816 5.566 1 96.31 258 PRO A O 1
ATOM 1990 N N . ARG A 1 259 ? 15.875 6.691 5.402 1 96.12 259 ARG A N 1
ATOM 1991 C CA . ARG A 1 259 ? 15.688 7.074 4.008 1 96.12 259 ARG A CA 1
ATOM 1992 C C . ARG A 1 259 ? 15.234 5.879 3.17 1 96.12 259 ARG A C 1
ATOM 1994 O O . ARG A 1 259 ? 14.43 6.031 2.248 1 96.12 259 ARG A O 1
ATOM 2001 N N . GLN A 1 260 ? 15.727 4.688 3.477 1 95.5 260 GLN A N 1
ATOM 2002 C CA . GLN A 1 260 ? 15.391 3.504 2.695 1 95.5 260 GLN A CA 1
ATOM 2003 C C . GLN A 1 260 ? 13.938 3.088 2.928 1 95.5 260 GLN A C 1
ATOM 2005 O O . GLN A 1 260 ? 13.398 2.252 2.195 1 95.5 260 GLN A O 1
ATOM 2010 N N . SER A 1 261 ? 13.305 3.701 3.971 1 97.31 261 SER A N 1
ATOM 2011 C CA . SER A 1 261 ? 11.922 3.371 4.297 1 97.31 261 SER A CA 1
ATOM 2012 C C . SER A 1 261 ? 10.969 4.48 3.857 1 97.31 261 SER A C 1
ATOM 2014 O O . SER A 1 261 ? 9.812 4.52 4.285 1 97.31 261 SER A O 1
ATOM 2016 N N . VAL A 1 262 ? 11.422 5.414 3.035 1 98 262 VAL A N 1
ATOM 2017 C CA . VAL A 1 262 ? 10.617 6.484 2.461 1 98 262 VAL A CA 1
ATOM 2018 C C . VAL A 1 262 ? 10.344 6.191 0.987 1 98 262 VAL A C 1
ATOM 2020 O O . VAL A 1 262 ? 11.273 5.969 0.211 1 98 262 VAL A O 1
ATOM 2023 N N . SER A 1 263 ? 9.117 6.129 0.586 1 97.25 263 SER A N 1
ATOM 2024 C CA . SER A 1 263 ? 8.773 5.848 -0.805 1 97.25 263 SER A CA 1
ATOM 2025 C C . SER A 1 263 ? 9.336 6.918 -1.736 1 97.25 263 SER A C 1
ATOM 2027 O O . SER A 1 263 ? 9.641 8.031 -1.302 1 97.25 263 SER A O 1
ATOM 2029 N N . ASN A 1 264 ? 9.406 6.582 -2.988 1 95.38 264 ASN A N 1
ATOM 2030 C CA . ASN A 1 264 ? 9.891 7.527 -3.986 1 95.38 264 ASN A CA 1
ATOM 2031 C C . ASN A 1 264 ? 8.773 8.43 -4.496 1 95.38 264 ASN A C 1
ATOM 2033 O O . ASN A 1 264 ? 9.031 9.391 -5.23 1 95.38 264 ASN A O 1
ATOM 2037 N N . ASN A 1 265 ? 7.594 8.109 -4.121 1 97.88 265 ASN A N 1
ATOM 2038 C CA . ASN A 1 265 ? 6.516 9.047 -4.414 1 97.88 265 ASN A CA 1
ATOM 2039 C C . ASN A 1 265 ? 6.629 10.32 -3.576 1 97.88 265 ASN A C 1
ATOM 2041 O O . ASN A 1 265 ? 6.695 10.25 -2.346 1 97.88 265 ASN A O 1
ATOM 2045 N N . PHE A 1 266 ? 6.684 11.414 -4.266 1 97.94 266 PHE A N 1
ATOM 2046 C CA . PHE A 1 266 ? 6.883 12.695 -3.602 1 97.94 266 PHE A CA 1
ATOM 2047 C C . PHE A 1 266 ? 5.602 13.523 -3.623 1 97.94 266 PHE A C 1
ATOM 2049 O O . PHE A 1 266 ? 5.203 14.086 -2.602 1 97.94 266 PHE A O 1
ATOM 2056 N N . ALA A 1 267 ? 4.93 13.539 -4.762 1 98.31 267 ALA A N 1
ATOM 2057 C CA . ALA A 1 267 ? 3.752 14.383 -4.934 1 98.31 267 ALA A CA 1
ATOM 2058 C C . ALA A 1 267 ? 2.566 13.836 -4.141 1 98.31 267 ALA A C 1
ATOM 2060 O O . ALA A 1 267 ? 2.311 12.633 -4.145 1 98.31 267 ALA A O 1
ATOM 2061 N N . THR A 1 268 ? 1.9 14.734 -3.475 1 98.69 268 THR A N 1
ATOM 2062 C CA . THR A 1 268 ? 0.685 14.375 -2.752 1 98.69 268 THR A CA 1
ATOM 2063 C C . THR A 1 268 ? -0.544 14.969 -3.43 1 98.69 268 THR A C 1
ATOM 2065 O O . THR A 1 268 ? -1.667 14.516 -3.207 1 98.69 268 THR A O 1
ATOM 2068 N N . TYR A 1 269 ? -0.355 16.031 -4.211 1 98.69 269 TYR A N 1
ATOM 2069 C CA . TYR A 1 269 ? -1.354 16.609 -5.105 1 98.69 269 TYR A CA 1
ATOM 2070 C C . TYR A 1 269 ? -0.993 16.344 -6.562 1 98.69 269 TYR A C 1
ATOM 2072 O O . TYR A 1 269 ? 0.097 16.703 -7.012 1 98.69 269 TYR A O 1
ATOM 2080 N N . THR A 1 270 ? -1.94 15.711 -7.289 1 98 270 THR A N 1
ATOM 2081 C CA . THR A 1 270 ? -1.638 15.359 -8.672 1 98 270 THR A CA 1
ATOM 2082 C C . THR A 1 270 ? -2.758 15.82 -9.602 1 98 270 THR A C 1
ATOM 2084 O O . THR A 1 270 ? -2.67 15.641 -10.82 1 98 270 THR A O 1
ATOM 2087 N N . GLY A 1 271 ? -3.861 16.391 -9.07 1 98.06 271 GLY A N 1
ATOM 2088 C CA . GLY A 1 271 ? -5 16.766 -9.891 1 98.06 271 GLY A CA 1
ATOM 2089 C C . GLY A 1 271 ? -5.707 15.57 -10.516 1 98.06 271 GLY A C 1
ATOM 2090 O O . GLY A 1 271 ? -5.438 14.422 -10.148 1 98.06 271 GLY A O 1
ATOM 2091 N N . PHE A 1 272 ? -6.66 15.852 -11.359 1 97.88 272 PHE A N 1
ATOM 2092 C CA . PHE A 1 272 ? -7.34 14.812 -12.133 1 97.88 272 PHE A CA 1
ATOM 2093 C C . PHE A 1 272 ? -6.766 14.719 -13.539 1 97.88 272 PHE A C 1
ATOM 2095 O O . PHE A 1 272 ? -7.492 14.43 -14.492 1 97.88 272 PHE A O 1
ATOM 2102 N N . ASN A 1 273 ? -5.449 15 -13.648 1 93.75 273 ASN A N 1
ATOM 2103 C CA . ASN A 1 273 ? -4.734 14.914 -14.914 1 93.75 273 ASN A CA 1
ATOM 2104 C C . ASN A 1 273 ? -4.422 13.469 -15.289 1 93.75 273 ASN A C 1
ATOM 2106 O O . ASN A 1 273 ? -4.457 12.586 -14.43 1 93.75 273 ASN A O 1
ATOM 2110 N N . GLY A 1 274 ? -4.141 13.305 -16.547 1 91.19 274 GLY A N 1
ATOM 2111 C CA . GLY A 1 274 ? -3.709 11.992 -17 1 91.19 274 GLY A CA 1
ATOM 2112 C C . GLY A 1 274 ? -2.404 11.539 -16.375 1 91.19 274 GLY A C 1
ATOM 2113 O O . GLY A 1 274 ? -1.652 12.359 -15.844 1 91.19 274 GLY A O 1
ATOM 2114 N N . PRO A 1 275 ? -2.146 10.258 -16.359 1 89.88 275 PRO A N 1
ATOM 2115 C CA . PRO A 1 275 ? -1.035 9.68 -15.609 1 89.88 275 PRO A CA 1
ATOM 2116 C C . PRO A 1 275 ? 0.323 10.219 -16.047 1 89.88 275 PRO A C 1
ATOM 2118 O O . PRO A 1 275 ? 1.292 10.164 -15.289 1 89.88 275 PRO A O 1
ATOM 2121 N N . ALA A 1 276 ? 0.469 10.742 -17.219 1 92.5 276 ALA A N 1
ATOM 2122 C CA . ALA A 1 276 ? 1.767 11.219 -17.703 1 92.5 276 ALA A CA 1
ATOM 2123 C C . ALA A 1 276 ? 1.89 12.734 -17.547 1 92.5 276 ALA A C 1
ATOM 2125 O O . ALA A 1 276 ? 2.951 13.305 -17.797 1 92.5 276 ALA A O 1
ATOM 2126 N N . ASP A 1 277 ? 0.862 13.383 -17.109 1 96.38 277 ASP A N 1
ATOM 2127 C CA . ASP A 1 277 ? 0.865 14.836 -16.953 1 96.38 277 ASP A CA 1
ATOM 2128 C C . ASP A 1 277 ? 1.21 15.234 -15.516 1 96.38 277 ASP A C 1
ATOM 2130 O O . ASP A 1 277 ? 0.342 15.234 -14.641 1 96.38 277 ASP A O 1
ATOM 2134 N N . THR A 1 278 ? 2.449 15.695 -15.32 1 97.25 278 THR A N 1
ATOM 2135 C CA . THR A 1 278 ? 2.918 16.031 -13.984 1 97.25 278 THR A CA 1
ATOM 2136 C C . THR A 1 278 ? 2.898 17.547 -13.766 1 97.25 278 THR A C 1
ATOM 2138 O O . THR A 1 278 ? 3.537 18.047 -12.844 1 97.25 278 THR A O 1
ATOM 2141 N N . SER A 1 279 ? 2.215 18.297 -14.586 1 97.25 279 SER A N 1
ATOM 2142 C CA . SER A 1 279 ? 2.301 19.75 -14.625 1 97.25 279 SER A CA 1
ATOM 2143 C C . SER A 1 279 ? 1.794 20.375 -13.32 1 97.25 279 SER A C 1
ATOM 2145 O O . SER A 1 279 ? 2.191 21.484 -12.961 1 97.25 279 SER A O 1
ATOM 2147 N N . VAL A 1 280 ? 0.974 19.609 -12.555 1 96.69 280 VAL A N 1
ATOM 2148 C CA . VAL A 1 280 ? 0.375 20.234 -11.375 1 96.69 280 VAL A CA 1
ATOM 2149 C C . VAL A 1 280 ? 0.862 19.516 -10.117 1 96.69 280 VAL A C 1
ATOM 2151 O O . VAL A 1 280 ? 0.378 19.797 -9.016 1 96.69 280 VAL A O 1
ATOM 2154 N N . TRP A 1 281 ? 1.785 18.547 -10.227 1 97.5 281 TRP A N 1
ATOM 2155 C CA . TRP A 1 281 ? 2.213 17.734 -9.086 1 97.5 281 TRP A CA 1
ATOM 2156 C C . TRP A 1 281 ? 2.895 18.609 -8.031 1 97.5 281 TRP A C 1
ATOM 2158 O O . TRP A 1 281 ? 3.752 19.422 -8.359 1 97.5 281 TRP A O 1
ATOM 2168 N N . GLN A 1 282 ? 2.445 18.469 -6.773 1 97 282 GLN A N 1
ATOM 2169 C CA . GLN A 1 282 ? 3.014 19.156 -5.625 1 97 282 GLN A CA 1
ATOM 2170 C C . GLN A 1 282 ? 2.949 18.297 -4.371 1 97 282 GLN A C 1
ATOM 2172 O O . GLN A 1 282 ? 2.201 17.312 -4.32 1 97 282 GLN A O 1
ATOM 2177 N N . ARG A 1 283 ? 3.832 18.578 -3.488 1 98.44 283 ARG A N 1
ATOM 2178 C CA . ARG A 1 283 ? 3.711 18.016 -2.152 1 98.44 283 ARG A CA 1
ATOM 2179 C C . ARG A 1 283 ? 3.156 19.031 -1.165 1 98.44 283 ARG A C 1
ATOM 2181 O O . ARG A 1 283 ? 3.863 19.953 -0.761 1 98.44 283 ARG A O 1
ATOM 2188 N N . ILE A 1 284 ? 1.838 18.812 -0.755 1 98.75 284 ILE A N 1
ATOM 2189 C CA . ILE A 1 284 ? 1.224 19.828 0.096 1 98.75 284 ILE A CA 1
ATOM 2190 C C . ILE A 1 284 ? 0.441 19.156 1.221 1 98.75 284 ILE A C 1
ATOM 2192 O O . ILE A 1 284 ? -0.179 19.828 2.045 1 98.75 284 ILE A O 1
ATOM 2196 N N . ASP A 1 285 ? 0.4 17.812 1.331 1 98.88 285 ASP A N 1
ATOM 2197 C CA . ASP A 1 285 ? -0.184 17.031 2.418 1 98.88 285 ASP A CA 1
ATOM 2198 C C . ASP A 1 285 ? 0.9 16.469 3.334 1 98.88 285 ASP A C 1
ATOM 2200 O O . ASP A 1 285 ? 1.86 15.859 2.863 1 98.88 285 ASP A O 1
ATOM 2204 N N . PHE A 1 286 ? 0.729 16.688 4.645 1 98.88 286 PHE A N 1
ATOM 2205 C CA . PHE A 1 286 ? 1.839 16.406 5.547 1 98.88 286 PHE A CA 1
ATOM 2206 C C . PHE A 1 286 ? 1.353 15.656 6.785 1 98.88 286 PHE A C 1
ATOM 2208 O O . PHE A 1 286 ? 0.191 15.789 7.176 1 98.88 286 PHE A O 1
ATOM 2215 N N . ILE A 1 287 ? 2.197 14.852 7.34 1 98.94 287 ILE A N 1
ATOM 2216 C CA . ILE A 1 287 ? 2.141 14.344 8.711 1 98.94 287 ILE A CA 1
ATOM 2217 C C . ILE A 1 287 ? 3.375 14.797 9.477 1 98.94 287 ILE A C 1
ATOM 2219 O O . ILE A 1 287 ? 4.508 14.57 9.047 1 98.94 287 ILE A O 1
ATOM 2223 N N . PHE A 1 288 ? 3.145 15.492 10.609 1 98.88 288 PHE A N 1
ATOM 2224 C CA . PHE A 1 288 ? 4.207 16.031 11.445 1 98.88 288 PHE A CA 1
ATOM 2225 C C . PHE A 1 288 ? 4.152 15.422 12.844 1 98.88 288 PHE A C 1
ATOM 2227 O O . PHE A 1 288 ? 3.088 15.008 13.305 1 98.88 288 PHE A O 1
ATOM 2234 N N . GLY A 1 289 ? 5.336 15.375 13.469 1 98.88 289 GLY A N 1
ATOM 2235 C CA . GLY A 1 289 ? 5.453 15.086 14.891 1 98.88 289 GLY A CA 1
ATOM 2236 C C . GLY A 1 289 ? 6.082 16.219 15.68 1 98.88 289 GLY A C 1
ATOM 2237 O O . GLY A 1 289 ? 6.973 16.906 15.18 1 98.88 289 GLY A O 1
ATOM 2238 N N . GLY A 1 290 ? 5.668 16.359 16.875 1 98.88 290 GLY A N 1
ATOM 2239 C CA . GLY A 1 290 ? 6.199 17.422 17.719 1 98.88 290 GLY A CA 1
ATOM 2240 C C . GLY A 1 290 ? 7.656 17.219 18.078 1 98.88 290 GLY A C 1
ATOM 2241 O O . GLY A 1 290 ? 8.086 16.094 18.328 1 98.88 290 GLY A O 1
ATOM 2242 N N . SER A 1 291 ? 8.367 18.328 18.188 1 98.69 291 SER A N 1
ATOM 2243 C CA . SER A 1 291 ? 9.789 18.266 18.516 1 98.69 291 SER A CA 1
ATOM 2244 C C . SER A 1 291 ? 10.008 17.828 19.953 1 98.69 291 SER A C 1
ATOM 2246 O O . SER A 1 291 ? 11.141 17.531 20.359 1 98.69 291 SER A O 1
ATOM 2248 N N . ASN A 1 292 ? 8.922 17.719 20.766 1 97.56 292 ASN A N 1
ATOM 2249 C CA . ASN A 1 292 ? 9.023 17.141 22.109 1 97.56 292 ASN A CA 1
ATOM 2250 C C . ASN A 1 292 ? 9.219 15.633 22.062 1 97.56 292 ASN A C 1
ATOM 2252 O O . ASN A 1 292 ? 9.477 15.008 23.094 1 97.56 292 ASN A O 1
ATOM 2256 N N . LEU A 1 293 ? 9.117 15.016 21 1 96.44 293 LEU A N 1
ATOM 2257 C CA . LEU A 1 293 ? 9.43 13.617 20.688 1 96.44 293 LEU A CA 1
ATOM 2258 C C . LEU A 1 293 ? 8.508 12.68 21.469 1 96.44 293 LEU A C 1
ATOM 2260 O O . LEU A 1 293 ? 7.297 12.883 21.5 1 96.44 293 LEU A O 1
ATOM 2264 N N . GLY A 1 294 ? 8.938 11.547 21.812 1 95.94 294 GLY A N 1
ATOM 2265 C CA . GLY A 1 294 ? 8.07 10.484 22.297 1 95.94 294 GLY A CA 1
ATOM 2266 C 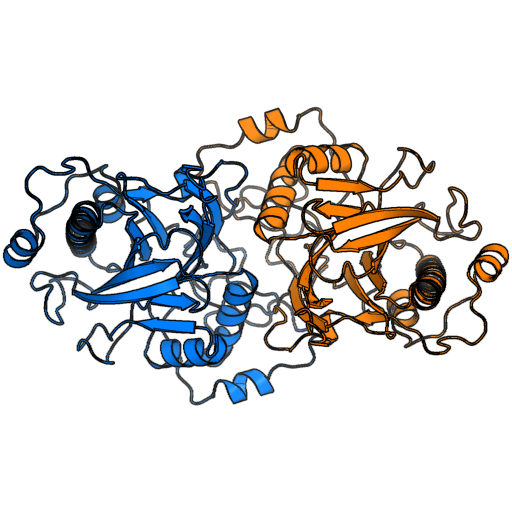C . GLY A 1 294 ? 7.547 9.578 21.203 1 95.94 294 GLY A C 1
ATOM 2267 O O . GLY A 1 294 ? 6.633 8.781 21.422 1 95.94 294 GLY A O 1
ATOM 2268 N N . TRP A 1 295 ? 8.086 9.805 20.078 1 96.75 295 TRP A N 1
ATOM 2269 C CA . TRP A 1 295 ? 7.75 9.039 18.891 1 96.75 295 TRP A CA 1
ATOM 2270 C C . TRP A 1 295 ? 8.984 8.828 18 1 96.75 295 TRP A C 1
ATOM 2272 O O . TRP A 1 295 ? 9.961 9.562 18.125 1 96.75 295 TRP A O 1
ATOM 2282 N N . THR A 1 296 ? 8.938 7.742 17.172 1 96.94 296 THR A N 1
ATOM 2283 C CA . THR A 1 296 ? 9.914 7.508 16.109 1 96.94 296 THR A CA 1
ATOM 2284 C C . THR A 1 296 ? 9.211 7.266 14.773 1 96.94 296 THR A C 1
ATOM 2286 O O . THR A 1 296 ? 8.203 6.562 14.711 1 96.94 296 THR A O 1
ATOM 2289 N N . SER A 1 297 ? 9.68 7.98 13.719 1 97 297 SER A N 1
ATOM 2290 C CA . SER A 1 297 ? 9.211 7.703 12.367 1 97 297 SER A CA 1
ATOM 2291 C C . SER A 1 297 ? 9.891 6.465 11.789 1 97 297 SER A C 1
ATOM 2293 O O . SER A 1 297 ? 11.102 6.461 11.57 1 97 297 SER A O 1
ATOM 2295 N N . GLU A 1 298 ? 9.109 5.445 11.477 1 97.56 298 GLU A N 1
ATOM 2296 C CA . GLU A 1 298 ? 9.703 4.191 11.023 1 97.56 298 GLU A CA 1
ATOM 2297 C C . GLU A 1 298 ? 9.625 4.066 9.5 1 97.56 298 GLU A C 1
ATOM 2299 O O . GLU A 1 298 ? 10.477 3.426 8.883 1 97.56 298 GLU A O 1
ATOM 2304 N N . ALA A 1 299 ? 8.641 4.582 8.93 1 98.31 299 ALA A N 1
ATOM 2305 C CA . ALA A 1 299 ? 8.445 4.559 7.48 1 98.31 299 ALA A CA 1
ATOM 2306 C C . ALA A 1 299 ? 7.488 5.664 7.039 1 98.31 299 ALA A C 1
ATOM 2308 O O . ALA A 1 299 ? 6.691 6.16 7.84 1 98.31 299 ALA A O 1
ATOM 2309 N N . TYR A 1 300 ? 7.621 6.09 5.828 1 98.56 300 TYR A N 1
ATOM 2310 C CA . TYR A 1 300 ? 6.801 7.125 5.211 1 98.56 300 TYR A CA 1
ATOM 2311 C C . TYR A 1 300 ? 6.527 6.812 3.746 1 98.56 300 TYR A C 1
ATOM 2313 O O . TYR A 1 300 ? 7.449 6.473 2.998 1 98.56 300 TYR A O 1
ATOM 2321 N N . LYS A 1 301 ? 5.238 6.836 3.295 1 98.12 301 LYS A N 1
ATOM 2322 C CA . LYS A 1 301 ? 4.988 6.613 1.872 1 98.12 301 LYS A CA 1
ATOM 2323 C C . LYS A 1 301 ? 3.797 7.434 1.389 1 98.12 301 LYS A C 1
ATOM 2325 O O . LYS A 1 301 ? 2.883 7.727 2.164 1 98.12 301 LYS A O 1
ATOM 2330 N N . VAL A 1 302 ? 3.904 7.883 0.212 1 98.62 302 VAL A N 1
ATOM 2331 C CA . VAL A 1 302 ? 2.789 8.461 -0.531 1 98.62 302 VAL A CA 1
ATOM 2332 C C . VAL A 1 302 ? 2.203 7.414 -1.479 1 98.62 302 VAL A C 1
ATOM 2334 O O . VAL A 1 302 ? 2.93 6.809 -2.27 1 98.62 302 VAL A O 1
ATOM 2337 N N . GLY A 1 303 ? 0.941 7.152 -1.338 1 97.94 303 GLY A N 1
ATOM 2338 C CA . GLY A 1 303 ? 0.269 6.168 -2.174 1 97.94 303 GLY A CA 1
ATOM 2339 C C . GLY A 1 303 ? -0.089 6.703 -3.549 1 97.94 303 GLY A C 1
ATOM 2340 O O . GLY A 1 303 ? 0.484 7.695 -4.004 1 97.94 303 GLY A O 1
ATOM 2341 N N . SER A 1 304 ? -0.951 5.98 -4.242 1 96.69 304 SER A N 1
ATOM 2342 C CA . SER A 1 304 ? -1.494 6.387 -5.535 1 96.69 304 SER A CA 1
ATOM 2343 C C . SER A 1 304 ? -3.006 6.578 -5.465 1 96.69 304 SER A C 1
ATOM 2345 O O . SER A 1 304 ? -3.684 5.918 -4.672 1 96.69 304 SER A O 1
ATOM 2347 N N . SER A 1 305 ? -3.469 7.48 -6.285 1 97.62 305 SER A N 1
ATOM 2348 C CA . SER A 1 305 ? -4.914 7.633 -6.414 1 97.62 305 SER A CA 1
ATOM 2349 C C . SER A 1 305 ? -5.422 7.012 -7.711 1 97.62 305 SER A C 1
ATOM 2351 O O . SER A 1 305 ? -6.629 6.84 -7.891 1 97.62 305 SER A O 1
ATOM 2353 N N . LEU A 1 306 ? -4.5 6.609 -8.555 1 97.25 306 LEU A N 1
ATOM 2354 C CA . LEU A 1 306 ? -4.859 6.113 -9.875 1 97.25 306 LEU A CA 1
ATOM 2355 C C . LEU A 1 306 ? -5.047 4.602 -9.859 1 97.25 306 LEU A C 1
ATOM 2357 O O . LEU A 1 306 ? -4.238 3.877 -9.273 1 97.25 306 LEU A O 1
ATOM 2361 N N . SER A 1 307 ? -6.105 4.129 -10.461 1 96.81 307 SER A N 1
ATOM 2362 C CA . SER A 1 307 ? -6.332 2.703 -10.68 1 96.81 307 SER A CA 1
ATOM 2363 C C . SER A 1 307 ? -6.32 2.361 -12.164 1 96.81 307 SER A C 1
ATOM 2365 O O . SER A 1 307 ? -6.395 3.252 -13.008 1 96.81 307 SER A O 1
ATOM 2367 N N . ASP A 1 308 ? -6.332 1.125 -12.469 1 97.25 308 ASP A N 1
ATOM 2368 C CA . ASP A 1 308 ? -6.145 0.644 -13.828 1 97.25 308 ASP A CA 1
ATOM 2369 C C . ASP A 1 308 ? -7.293 1.096 -14.734 1 97.25 308 ASP A C 1
ATOM 2371 O O . ASP A 1 308 ? -7.109 1.267 -15.938 1 97.25 308 ASP A O 1
ATOM 2375 N N . ASP A 1 309 ? -8.477 1.283 -14.203 1 96.38 309 ASP A N 1
ATOM 2376 C CA . ASP A 1 309 ? -9.617 1.675 -15.023 1 96.38 309 ASP A CA 1
ATOM 2377 C C . ASP A 1 309 ? -9.57 3.168 -15.344 1 96.38 309 ASP A C 1
ATOM 2379 O O . ASP A 1 309 ? -10.43 3.676 -16.062 1 96.38 309 ASP A O 1
ATOM 2383 N N . GLY A 1 310 ? -8.648 3.863 -14.758 1 96.69 310 GLY A N 1
ATOM 2384 C CA . GLY A 1 310 ? -8.469 5.281 -15.016 1 96.69 310 GLY A CA 1
ATOM 2385 C C . GLY A 1 310 ? -9.055 6.164 -13.93 1 96.69 310 GLY A C 1
ATOM 2386 O O . GLY A 1 310 ? -8.883 7.387 -13.961 1 96.69 310 GLY A O 1
ATOM 2387 N N . THR A 1 311 ? -9.703 5.559 -12.992 1 96.81 311 THR A N 1
ATOM 2388 C CA . THR A 1 311 ? -10.281 6.344 -11.906 1 96.81 311 THR A CA 1
ATOM 2389 C C . THR A 1 311 ? -9.18 6.941 -11.023 1 96.81 311 THR A C 1
ATOM 2391 O O . THR A 1 311 ? -8.258 6.238 -10.617 1 96.81 311 THR A O 1
ATOM 2394 N N . LEU A 1 312 ? -9.234 8.203 -10.844 1 97.88 312 LEU A N 1
ATOM 2395 C CA . LEU A 1 312 ? -8.516 8.883 -9.773 1 97.88 312 LEU A CA 1
ATOM 2396 C C . LEU A 1 312 ? -9.406 9.07 -8.547 1 97.88 312 LEU A C 1
ATOM 2398 O O . LEU A 1 312 ? -10.383 9.82 -8.602 1 97.88 312 LEU A O 1
ATOM 2402 N N . ALA A 1 313 ? -9.039 8.367 -7.48 1 98.38 313 ALA A N 1
ATOM 2403 C CA . ALA A 1 313 ? -9.867 8.375 -6.273 1 98.38 313 ALA A CA 1
ATOM 2404 C C . ALA A 1 313 ? -9.953 9.773 -5.676 1 98.38 313 ALA A C 1
ATOM 2406 O O . ALA A 1 313 ? -10.898 10.078 -4.941 1 98.38 313 ALA A O 1
ATOM 2407 N N . SER A 1 314 ? -9.031 10.609 -5.895 1 98.75 314 SER A N 1
ATOM 2408 C CA . SER A 1 314 ? -8.914 12 -5.473 1 98.75 314 SER A CA 1
ATOM 2409 C C . SER A 1 314 ? -7.871 12.742 -6.301 1 98.75 314 SER A C 1
ATOM 2411 O O . SER A 1 314 ? -7.055 12.117 -6.984 1 98.75 314 SER A O 1
ATOM 2413 N N . ASP A 1 315 ? -7.965 14.047 -6.281 1 98.69 315 ASP A N 1
ATOM 2414 C CA . ASP A 1 315 ? -6.883 14.836 -6.875 1 98.69 315 ASP A CA 1
ATOM 2415 C C . ASP A 1 315 ? -5.664 14.875 -5.953 1 98.69 315 ASP A C 1
ATOM 2417 O O . ASP A 1 315 ? -4.645 15.477 -6.289 1 98.69 315 ASP A O 1
ATOM 2421 N N . HIS A 1 316 ? -5.738 14.32 -4.793 1 98.88 316 HIS A N 1
ATOM 2422 C CA . HIS A 1 316 ? -4.625 14.094 -3.875 1 98.88 316 HIS A CA 1
ATOM 2423 C C . HIS A 1 316 ? -4.332 12.609 -3.711 1 98.88 316 HIS A C 1
ATOM 2425 O O . HIS A 1 316 ? -5.148 11.766 -4.09 1 98.88 316 HIS A O 1
ATOM 2431 N N . ARG A 1 317 ? -3.168 12.273 -3.211 1 98.75 317 ARG A N 1
ATOM 2432 C CA . ARG A 1 317 ? -2.76 10.922 -2.848 1 98.75 317 ARG A CA 1
ATOM 2433 C C . ARG A 1 317 ? -2.715 10.75 -1.333 1 98.75 317 ARG A C 1
ATOM 2435 O O . ARG A 1 317 ? -2.412 11.703 -0.605 1 98.75 317 ARG A O 1
ATOM 2442 N N . PRO A 1 318 ? -3.092 9.57 -0.847 1 98.88 318 PRO A N 1
ATOM 2443 C CA . PRO A 1 318 ? -2.955 9.352 0.596 1 98.88 318 PRO A CA 1
ATOM 2444 C C . PRO A 1 318 ? -1.5 9.32 1.054 1 98.88 318 PRO A C 1
ATOM 2446 O O . PRO A 1 318 ? -0.633 8.812 0.339 1 98.88 318 PRO A O 1
ATOM 2449 N N . VAL A 1 319 ? -1.267 9.906 2.178 1 98.94 319 VAL A N 1
ATOM 2450 C CA . VAL A 1 319 ? 0.037 9.883 2.832 1 98.94 319 VAL A CA 1
ATOM 2451 C C . VAL A 1 319 ? -0.005 8.953 4.043 1 98.94 319 VAL A C 1
ATOM 2453 O O . VAL A 1 319 ? -0.959 8.984 4.824 1 98.94 319 VAL A O 1
ATOM 2456 N N . PHE A 1 320 ? 1.003 8.078 4.164 1 98.88 320 PHE A N 1
ATOM 2457 C CA . PHE A 1 320 ? 1.09 7.129 5.266 1 98.88 320 PHE A CA 1
ATOM 2458 C C . PHE A 1 320 ? 2.377 7.332 6.055 1 98.88 320 PHE A C 1
ATOM 2460 O O . PHE A 1 320 ? 3.436 7.582 5.477 1 98.88 320 PHE A O 1
ATOM 2467 N N . ALA A 1 321 ? 2.279 7.207 7.355 1 98.75 321 ALA A N 1
ATOM 2468 C CA . ALA A 1 321 ? 3.434 7.234 8.25 1 98.75 321 ALA A CA 1
ATOM 2469 C C . ALA A 1 321 ? 3.332 6.145 9.312 1 98.75 321 ALA A C 1
ATOM 2471 O O . ALA A 1 321 ? 2.283 5.973 9.938 1 98.75 321 ALA A O 1
ATOM 2472 N N . ASP A 1 322 ? 4.395 5.363 9.445 1 98.38 322 ASP A N 1
ATOM 2473 C CA . ASP A 1 322 ? 4.516 4.434 10.562 1 98.38 322 ASP A CA 1
ATOM 2474 C C . ASP A 1 322 ? 5.164 5.102 11.773 1 98.38 322 ASP A C 1
ATOM 2476 O O . ASP A 1 322 ? 6.32 5.531 11.703 1 98.38 322 ASP A O 1
ATOM 2480 N N . VAL A 1 323 ? 4.387 5.141 12.836 1 97 323 VAL A N 1
ATOM 2481 C CA . VAL A 1 323 ? 4.809 5.867 14.031 1 97 323 VAL A CA 1
ATOM 2482 C C . VAL A 1 323 ? 4.902 4.902 15.211 1 97 323 VAL A C 1
ATOM 2484 O O . VAL A 1 323 ? 3.928 4.234 15.555 1 97 323 VAL A O 1
ATOM 2487 N N . ALA A 1 324 ? 6.047 4.844 15.812 1 95.75 324 ALA A N 1
ATOM 2488 C CA . ALA A 1 324 ? 6.207 4.098 17.062 1 95.75 324 ALA A CA 1
ATOM 2489 C C . ALA A 1 324 ? 6.09 5.016 18.266 1 95.75 324 ALA A C 1
ATOM 2491 O O . ALA A 1 324 ? 6.762 6.047 18.344 1 95.75 324 ALA A O 1
ATOM 2492 N N . ILE A 1 325 ? 5.219 4.664 19.156 1 94.38 325 ILE A N 1
ATOM 2493 C CA . ILE A 1 325 ? 5.047 5.457 20.375 1 94.38 325 ILE A CA 1
ATOM 2494 C C . ILE A 1 325 ? 5.113 4.551 21.594 1 94.38 325 ILE A C 1
ATOM 2496 O O . ILE A 1 325 ? 4.781 3.365 21.531 1 94.38 325 ILE A O 1
ATOM 2500 N N . MET B 1 1 ? -13.688 -28.109 29.531 1 22.45 1 MET B N 1
ATOM 2501 C CA . MET B 1 1 ? -12.562 -28.203 28.609 1 22.45 1 MET B CA 1
ATOM 2502 C C . MET B 1 1 ? -12.625 -27.109 27.547 1 22.45 1 MET B C 1
ATOM 2504 O O . MET B 1 1 ? -13.531 -27.109 26.719 1 22.45 1 MET B O 1
ATOM 2508 N N . HIS B 1 2 ? -12.484 -25.812 27.875 1 29.02 2 HIS B N 1
ATOM 2509 C CA . HIS B 1 2 ? -12.695 -24.594 27.125 1 29.02 2 HIS B CA 1
ATOM 2510 C C . HIS B 1 2 ? -11.922 -24.609 25.812 1 29.02 2 HIS B C 1
ATOM 2512 O O . HIS B 1 2 ? -10.703 -24.797 25.797 1 29.02 2 HIS B O 1
ATOM 2518 N N . ILE B 1 3 ? -12.414 -25.375 24.922 1 33 3 ILE B N 1
ATOM 2519 C CA . ILE B 1 3 ? -11.836 -25.453 23.594 1 33 3 ILE B CA 1
ATOM 2520 C C . ILE B 1 3 ? -11.312 -24.094 23.156 1 33 3 ILE B C 1
ATOM 2522 O O . ILE B 1 3 ? -12.078 -23.125 23.078 1 33 3 ILE B O 1
ATOM 2526 N N . ASP B 1 4 ? -10.289 -23.516 23.578 1 37 4 ASP B N 1
ATOM 2527 C CA . ASP B 1 4 ? -9.688 -22.219 23.297 1 37 4 ASP B CA 1
ATOM 2528 C C . ASP B 1 4 ? -9.766 -21.891 21.812 1 37 4 ASP B C 1
ATOM 2530 O O . ASP B 1 4 ? -9.125 -22.547 20.984 1 37 4 ASP B O 1
ATOM 2534 N N . SER B 1 5 ? -10.844 -21.828 21.125 1 41.59 5 SER B N 1
ATOM 2535 C CA . SER B 1 5 ? -11.25 -21.438 19.781 1 41.59 5 SER B CA 1
ATOM 2536 C C . SER B 1 5 ? -10.289 -20.422 19.172 1 41.59 5 SER B C 1
ATOM 2538 O O . SER B 1 5 ? -10.273 -19.25 19.594 1 41.59 5 SER B O 1
ATOM 2540 N N . LEU B 1 6 ? -8.992 -20.719 18.859 1 55.19 6 LEU B N 1
ATOM 2541 C CA . LEU B 1 6 ? -7.875 -19.844 18.516 1 55.19 6 LEU B CA 1
ATOM 2542 C C . LEU B 1 6 ? -8.203 -19 17.281 1 55.19 6 LEU B C 1
ATOM 2544 O O . LEU B 1 6 ? -8.711 -19.531 16.297 1 55.19 6 LEU B O 1
ATOM 2548 N N . ASP B 1 7 ? -8.531 -17.719 17.281 1 70.56 7 ASP B N 1
ATOM 2549 C CA . ASP B 1 7 ? -8.789 -16.719 16.234 1 70.56 7 ASP B CA 1
ATOM 2550 C C . ASP B 1 7 ? -7.789 -16.828 15.094 1 70.56 7 ASP B C 1
ATOM 2552 O O . ASP B 1 7 ? -6.586 -16.969 15.328 1 70.56 7 ASP B O 1
ATOM 2556 N N . PRO B 1 8 ? -8.375 -17.094 13.828 1 79.81 8 PRO B N 1
ATOM 2557 C CA . PRO B 1 8 ? -7.465 -17.203 12.688 1 79.81 8 PRO B CA 1
ATOM 2558 C C . PRO B 1 8 ? -6.449 -16.062 12.641 1 79.81 8 PRO B C 1
ATOM 2560 O O . PRO B 1 8 ? -6.73 -14.953 13.102 1 79.81 8 PRO B O 1
ATOM 2563 N N . THR B 1 9 ? -5.262 -16.453 12.266 1 88.62 9 THR B N 1
ATOM 2564 C CA . THR B 1 9 ? -4.199 -15.492 12.016 1 88.62 9 THR B CA 1
ATOM 2565 C C . THR B 1 9 ? -4.215 -15.023 10.57 1 88.62 9 THR B C 1
ATOM 2567 O O . THR B 1 9 ? -4.285 -15.836 9.648 1 88.62 9 THR B O 1
ATOM 2570 N N . THR B 1 10 ? -4.25 -13.719 10.344 1 93.31 10 THR B N 1
ATOM 2571 C CA . THR B 1 10 ? -4.203 -13.18 8.984 1 93.31 10 THR B CA 1
ATOM 2572 C C . THR B 1 10 ? -2.77 -12.852 8.578 1 93.31 10 THR B C 1
ATOM 2574 O O . THR B 1 10 ? -2.045 -12.188 9.328 1 93.31 10 THR B O 1
ATOM 2577 N N . LEU B 1 11 ? -2.334 -13.445 7.473 1 96.81 11 LEU B N 1
ATOM 2578 C CA . LEU B 1 11 ? -1.022 -13.211 6.875 1 96.81 11 LEU B CA 1
ATOM 2579 C C . LEU B 1 11 ? -1.154 -12.523 5.523 1 96.81 11 LEU B C 1
ATOM 2581 O O . LEU B 1 11 ? -2.094 -12.789 4.77 1 96.81 11 LEU B O 1
ATOM 2585 N N . ARG B 1 12 ? -0.228 -11.664 5.258 1 98.69 12 ARG B N 1
ATOM 2586 C CA . ARG B 1 12 ? -0.178 -11.109 3.908 1 98.69 12 ARG B CA 1
ATOM 2587 C C . ARG B 1 12 ? 0.92 -11.773 3.084 1 98.69 12 ARG B C 1
ATOM 2589 O O . ARG B 1 12 ? 2.096 -11.727 3.451 1 98.69 12 ARG B O 1
ATOM 2596 N N . PHE B 1 13 ? 0.505 -12.383 1.908 1 98.81 13 PHE B N 1
ATOM 2597 C CA . PHE B 1 13 ? 1.386 -12.977 0.913 1 98.81 13 PHE B CA 1
ATOM 2598 C C . PHE B 1 13 ? 1.632 -12.016 -0.241 1 98.81 13 PHE B C 1
ATOM 2600 O O . PHE B 1 13 ? 0.781 -11.18 -0.551 1 98.81 13 PHE B O 1
ATOM 2607 N N . SER B 1 14 ? 2.816 -12.164 -0.846 1 98.88 14 SER B N 1
ATOM 2608 C CA . SER B 1 14 ? 3.078 -11.422 -2.074 1 98.88 14 SER B CA 1
ATOM 2609 C C . SER B 1 14 ? 3.785 -12.289 -3.107 1 98.88 14 SER B C 1
ATOM 2611 O O . SER B 1 14 ? 4.504 -13.227 -2.748 1 98.88 14 SER B O 1
ATOM 2613 N N . THR B 1 15 ? 3.52 -12.109 -4.34 1 98.94 15 THR B N 1
ATOM 2614 C CA . THR B 1 15 ? 4.34 -12.578 -5.449 1 98.94 15 THR B CA 1
ATOM 2615 C C . THR B 1 15 ? 4.754 -11.422 -6.348 1 98.94 15 THR B C 1
ATOM 2617 O O . THR B 1 15 ? 3.975 -10.492 -6.574 1 98.94 15 THR B O 1
ATOM 2620 N N . TYR B 1 16 ? 5.992 -11.438 -6.758 1 98.94 16 TYR B N 1
ATOM 2621 C CA . TYR B 1 16 ? 6.535 -10.305 -7.508 1 98.94 16 TYR B CA 1
ATOM 2622 C C . TYR B 1 16 ? 7.652 -10.766 -8.445 1 98.94 16 TYR B C 1
ATOM 2624 O O . TYR B 1 16 ? 8.727 -11.156 -7.984 1 98.94 16 TYR B O 1
ATOM 2632 N N . ASN B 1 17 ? 7.383 -10.75 -9.766 1 98.94 17 ASN B N 1
ATOM 2633 C CA . ASN B 1 17 ? 8.445 -10.922 -10.75 1 98.94 17 ASN B CA 1
ATOM 2634 C C . ASN B 1 17 ? 9.383 -9.711 -10.781 1 98.94 17 ASN B C 1
ATOM 2636 O O . ASN B 1 17 ? 8.953 -8.594 -11.078 1 98.94 17 ASN B O 1
ATOM 2640 N N . LEU B 1 18 ? 10.656 -9.93 -10.539 1 98.88 18 LEU B N 1
ATOM 2641 C CA . LEU B 1 18 ? 11.602 -8.836 -10.305 1 98.88 18 LEU B CA 1
ATOM 2642 C C . LEU B 1 18 ? 12.156 -8.305 -11.625 1 98.88 18 LEU B C 1
ATOM 2644 O O . LEU B 1 18 ? 12.773 -7.242 -11.656 1 98.88 18 LEU B O 1
ATOM 2648 N N . ARG B 1 19 ? 11.812 -9.023 -12.727 1 98.62 19 ARG B N 1
ATOM 2649 C CA . ARG B 1 19 ? 12.625 -8.789 -13.914 1 98.62 19 ARG B CA 1
ATOM 2650 C C . ARG B 1 19 ? 14.102 -8.984 -13.617 1 98.62 19 ARG B C 1
ATOM 2652 O O . ARG B 1 19 ? 14.688 -8.227 -12.836 1 98.62 19 ARG B O 1
ATOM 2659 N N . TYR B 1 20 ? 14.75 -9.906 -14.266 1 97.94 20 TYR B N 1
ATOM 2660 C CA . TYR B 1 20 ? 16.125 -10.273 -13.93 1 97.94 20 TYR B CA 1
ATOM 2661 C C . TYR B 1 20 ? 17.062 -9.094 -14.102 1 97.94 20 TYR B C 1
ATOM 2663 O O . TYR B 1 20 ? 16.703 -8.078 -14.695 1 97.94 20 TYR B O 1
ATOM 2671 N N . ASP B 1 21 ? 18.203 -9.164 -13.547 1 98.19 21 ASP B N 1
ATOM 2672 C CA . ASP B 1 21 ? 19.25 -8.133 -13.617 1 98.19 21 ASP B CA 1
ATOM 2673 C C . ASP B 1 21 ? 19.875 -8.07 -15.008 1 98.19 21 ASP B C 1
ATOM 2675 O O . ASP B 1 21 ? 21.016 -8.5 -15.203 1 98.19 21 ASP B O 1
ATOM 2679 N N . SER B 1 22 ? 19.188 -7.422 -15.891 1 97.75 22 SER B N 1
ATOM 2680 C CA . SER B 1 22 ? 19.609 -7.375 -17.281 1 97.75 22 SER B CA 1
ATOM 2681 C C . SER B 1 22 ? 20.703 -6.336 -17.5 1 97.75 22 SER B C 1
ATOM 2683 O O . SER B 1 22 ? 21.359 -6.324 -18.547 1 97.75 22 SER B O 1
ATOM 2685 N N . GLN B 1 23 ? 20.938 -5.426 -16.547 1 98.19 23 GLN B N 1
ATOM 2686 C CA . GLN B 1 23 ? 21.938 -4.363 -16.609 1 98.19 23 GLN B CA 1
ATOM 2687 C C . GLN B 1 23 ? 22.844 -4.395 -15.375 1 98.19 23 GLN B C 1
ATOM 2689 O O . GLN B 1 23 ? 22.891 -3.436 -14.602 1 98.19 23 GLN B O 1
ATOM 2694 N N . PRO B 1 24 ? 23.594 -5.469 -15.281 1 97.75 24 PRO B N 1
ATOM 2695 C CA . PRO B 1 24 ? 24.391 -5.648 -14.062 1 97.75 24 PRO B CA 1
ATOM 2696 C C . PRO B 1 24 ? 25.484 -4.59 -13.906 1 97.75 24 PRO B C 1
ATOM 2698 O O . PRO B 1 24 ? 26.031 -4.117 -14.906 1 97.75 24 PRO B O 1
ATOM 2701 N N . ASP B 1 25 ? 25.703 -4.125 -12.703 1 98.38 25 ASP B N 1
ATOM 2702 C CA . ASP B 1 25 ? 26.797 -3.26 -12.273 1 98.38 25 ASP B CA 1
ATOM 2703 C C . ASP B 1 25 ? 27.359 -3.719 -10.938 1 98.38 25 ASP B C 1
ATOM 2705 O O . ASP B 1 25 ? 27.016 -4.793 -10.445 1 98.38 25 ASP B O 1
ATOM 2709 N N . ASN B 1 26 ? 28.312 -2.984 -10.422 1 97.88 26 ASN B N 1
ATOM 2710 C CA . ASN B 1 26 ? 28.984 -3.42 -9.203 1 97.88 26 ASN B CA 1
ATOM 2711 C C . ASN B 1 26 ? 28.562 -2.576 -8 1 97.88 26 ASN B C 1
ATOM 2713 O O . ASN B 1 26 ? 29.25 -2.555 -6.98 1 97.88 26 ASN B O 1
ATOM 2717 N N . ILE B 1 27 ? 27.5 -1.889 -8.133 1 98.56 27 ILE B N 1
ATOM 2718 C CA . ILE B 1 27 ? 27.016 -1.053 -7.035 1 98.56 27 ILE B CA 1
ATOM 2719 C C . ILE B 1 27 ? 26.422 -1.931 -5.938 1 98.56 27 ILE B C 1
ATOM 2721 O O . ILE B 1 27 ? 25.516 -2.729 -6.199 1 98.56 27 ILE B O 1
ATOM 2725 N N . THR B 1 28 ? 26.906 -1.763 -4.715 1 98.56 28 THR B N 1
ATOM 2726 C CA . THR B 1 28 ? 26.438 -2.57 -3.592 1 98.56 28 THR B CA 1
ATOM 2727 C C . THR B 1 28 ? 25.156 -1.999 -3.006 1 98.56 28 THR B C 1
ATOM 2729 O O . THR B 1 28 ? 24.766 -0.869 -3.318 1 98.56 28 THR B O 1
ATOM 2732 N N . VAL B 1 29 ? 24.531 -2.779 -2.205 1 98.56 29 VAL B N 1
ATOM 2733 C CA . VAL B 1 29 ? 23.328 -2.32 -1.516 1 98.56 29 VAL B CA 1
ATOM 2734 C C . VAL B 1 29 ? 23.656 -1.088 -0.676 1 98.56 29 VAL B C 1
ATOM 2736 O O . VAL B 1 29 ? 22.922 -0.098 -0.705 1 98.56 29 VAL B O 1
ATOM 2739 N N . SER B 1 30 ? 24.75 -1.141 0.042 1 97.81 30 SER B N 1
ATOM 2740 C CA . SER B 1 30 ? 25.172 -0.022 0.877 1 97.81 30 SER B CA 1
ATOM 2741 C C . SER B 1 30 ? 25.375 1.241 0.048 1 97.81 30 SER B C 1
ATOM 2743 O O . SER B 1 30 ? 25.016 2.338 0.478 1 97.81 30 SER B O 1
ATOM 2745 N N . GLU B 1 31 ? 25.953 1.056 -1.114 1 98.19 31 GLU B N 1
ATOM 2746 C CA . GLU B 1 31 ? 26.172 2.195 -2.002 1 98.19 31 GLU B CA 1
ATOM 2747 C C . GLU B 1 31 ? 24.844 2.744 -2.529 1 98.19 31 GLU B C 1
ATOM 2749 O O . GLU B 1 31 ? 24.688 3.957 -2.668 1 98.19 31 GLU B O 1
ATOM 2754 N N . SER B 1 32 ? 23.938 1.865 -2.871 1 97.88 32 SER B N 1
ATOM 2755 C CA . SER B 1 32 ? 22.609 2.299 -3.283 1 97.88 32 SER B CA 1
ATOM 2756 C C . SER B 1 32 ? 21.938 3.141 -2.201 1 97.88 32 SER B C 1
ATOM 2758 O O . SER B 1 32 ? 21.359 4.195 -2.488 1 97.88 32 SER B O 1
ATOM 2760 N N . ILE B 1 33 ? 22 2.691 -0.962 1 97 33 ILE B N 1
ATOM 2761 C CA . ILE B 1 33 ? 21.375 3.373 0.166 1 97 33 ILE B CA 1
ATOM 2762 C C . ILE B 1 33 ? 22.047 4.727 0.387 1 97 33 ILE B C 1
ATOM 2764 O O . ILE B 1 33 ? 21.359 5.738 0.581 1 97 33 ILE B O 1
ATOM 2768 N N . SER B 1 34 ? 23.344 4.809 0.31 1 96.31 34 SER B N 1
ATOM 2769 C CA . SER B 1 34 ? 24.109 6.039 0.522 1 96.31 34 SER B CA 1
ATOM 2770 C C . SER B 1 34 ? 23.797 7.07 -0.558 1 96.31 34 SER B C 1
ATOM 2772 O O . SER B 1 34 ? 23.922 8.273 -0.327 1 96.31 34 SER B O 1
ATOM 2774 N N . ALA B 1 35 ? 23.375 6.57 -1.689 1 95.44 35 ALA B N 1
ATOM 2775 C CA . ALA B 1 35 ? 23.141 7.457 -2.828 1 95.44 35 ALA B CA 1
ATOM 2776 C C . ALA B 1 35 ? 21.75 8.07 -2.762 1 95.44 35 ALA B C 1
ATOM 2778 O O . ALA B 1 35 ? 21.422 8.969 -3.541 1 95.44 35 ALA B O 1
ATOM 2779 N N . LEU B 1 36 ? 21.031 7.598 -1.762 1 94.5 36 LEU B N 1
ATOM 2780 C CA . LEU B 1 36 ? 19.688 8.164 -1.63 1 94.5 36 LEU B CA 1
ATOM 2781 C C . LEU B 1 36 ? 19.75 9.617 -1.181 1 94.5 36 LEU B C 1
ATOM 2783 O O . LEU B 1 36 ? 20.516 9.961 -0.278 1 94.5 36 LEU B O 1
ATOM 2787 N N . GLY B 1 37 ? 19.219 10.5 -1.719 1 92.06 37 GLY B N 1
ATOM 2788 C CA . GLY B 1 37 ? 19.219 11.922 -1.399 1 92.06 37 GLY B CA 1
ATOM 2789 C C . GLY B 1 37 ? 18.281 12.281 -0.262 1 92.06 37 GLY B C 1
ATOM 2790 O O . GLY B 1 37 ? 17.641 11.398 0.318 1 92.06 37 GLY B O 1
ATOM 2791 N N . ASN B 1 38 ? 18.266 13.547 0.082 1 95.44 38 ASN B N 1
ATOM 2792 C CA . ASN B 1 38 ? 17.344 14.109 1.067 1 95.44 38 ASN B CA 1
ATOM 2793 C C . ASN B 1 38 ? 15.891 13.922 0.648 1 95.44 38 ASN B C 1
ATOM 2795 O O . ASN B 1 38 ? 15.477 14.391 -0.411 1 95.44 38 ASN B O 1
ATOM 2799 N N . PRO B 1 39 ? 15.164 13.172 1.481 1 96.44 39 PRO B N 1
ATOM 2800 C CA . PRO B 1 39 ? 13.797 12.859 1.069 1 96.44 39 PRO B CA 1
ATOM 2801 C C . PRO B 1 39 ? 12.906 14.102 0.986 1 96.44 39 PRO B C 1
ATOM 2803 O O . PRO B 1 39 ? 11.789 14.031 0.471 1 96.44 39 PRO B O 1
ATOM 2806 N N . LEU B 1 40 ? 13.359 15.234 1.472 1 96.62 40 LEU B N 1
ATOM 2807 C CA . LEU B 1 40 ? 12.562 16.453 1.469 1 96.62 40 LEU B CA 1
ATOM 2808 C C . LEU B 1 40 ? 12.805 17.266 0.197 1 96.62 40 LEU B C 1
ATOM 2810 O O . LEU B 1 40 ? 12.133 18.266 -0.044 1 96.62 40 LEU B O 1
ATOM 2814 N N . ILE B 1 41 ? 13.75 16.812 -0.644 1 95 41 ILE B N 1
ATOM 2815 C CA . ILE B 1 41 ? 14.055 17.5 -1.894 1 95 41 ILE B CA 1
ATOM 2816 C C . ILE B 1 41 ? 13.305 16.844 -3.045 1 95 41 ILE B C 1
ATOM 2818 O O . ILE B 1 41 ? 13.414 15.625 -3.252 1 95 41 ILE B O 1
ATOM 2822 N N . GLN B 1 42 ? 12.57 17.594 -3.715 1 93.88 42 GLN B N 1
ATOM 2823 C CA . GLN B 1 42 ? 11.781 17.109 -4.84 1 93.88 42 GLN B CA 1
ATOM 2824 C C . GLN B 1 42 ? 12.68 16.594 -5.961 1 93.88 42 GLN B C 1
ATOM 2826 O O . GLN B 1 42 ? 13.656 17.25 -6.332 1 93.88 42 GLN B O 1
ATOM 2831 N N . GLU B 1 43 ? 12.344 15.453 -6.418 1 90.69 43 GLU B N 1
ATOM 2832 C CA . GLU B 1 43 ? 13.023 14.945 -7.605 1 90.69 43 GLU B CA 1
ATOM 2833 C C . GLU B 1 43 ? 12.289 15.367 -8.883 1 90.69 43 GLU B C 1
ATOM 2835 O O . GLU B 1 43 ? 11.148 15.828 -8.828 1 90.69 43 GLU B O 1
ATOM 2840 N N . THR B 1 44 ? 13.047 15.211 -9.977 1 95.88 44 THR B N 1
ATOM 2841 C CA . THR B 1 44 ? 12.383 15.438 -11.258 1 95.88 44 THR B CA 1
ATOM 2842 C C . THR B 1 44 ? 11.312 14.375 -11.508 1 95.88 44 THR B C 1
ATOM 2844 O O . THR B 1 44 ? 11.594 13.18 -11.461 1 95.88 44 THR B O 1
ATOM 2847 N N . PHE B 1 45 ? 10.086 14.797 -11.656 1 97.31 45 PHE B N 1
ATOM 2848 C CA . PHE B 1 45 ? 9.008 13.852 -11.922 1 97.31 45 PHE B CA 1
ATOM 2849 C C . PHE B 1 45 ? 9.164 13.227 -13.305 1 97.31 45 PHE B C 1
ATOM 2851 O O . PHE B 1 45 ? 9.383 13.938 -14.289 1 97.31 45 PHE B O 1
ATOM 2858 N N . LEU B 1 46 ? 9.078 11.961 -13.344 1 97.12 46 LEU B N 1
ATOM 2859 C CA . LEU B 1 46 ? 9.164 11.156 -14.555 1 97.12 46 LEU B CA 1
ATOM 2860 C C . LEU B 1 46 ? 10.445 11.461 -15.32 1 97.12 46 LEU B C 1
ATOM 2862 O O . LEU B 1 46 ? 10.445 11.539 -16.547 1 97.12 46 LEU B O 1
ATOM 2866 N N . GLY B 1 47 ? 11.5 11.664 -14.523 1 96.5 47 GLY B N 1
ATOM 2867 C CA . GLY B 1 47 ? 12.82 11.93 -15.086 1 96.5 47 GLY B CA 1
ATOM 2868 C C . GLY B 1 47 ? 13.484 10.688 -15.656 1 96.5 47 GLY B C 1
ATOM 2869 O O . GLY B 1 47 ? 14.438 10.789 -16.422 1 96.5 47 GLY B O 1
ATOM 2870 N N . LEU B 1 48 ? 13.086 9.531 -15.266 1 95.81 48 LEU B N 1
ATOM 2871 C CA . LEU B 1 48 ? 13.602 8.25 -15.75 1 95.81 48 LEU B CA 1
ATOM 2872 C C . LEU B 1 48 ? 12.531 7.512 -16.547 1 95.81 48 LEU B C 1
ATOM 2874 O O . LEU B 1 48 ? 11.336 7.711 -16.344 1 95.81 48 LEU B O 1
ATOM 2878 N N . SER B 1 49 ? 12.945 6.777 -17.5 1 95.38 49 SER B N 1
ATOM 2879 C CA . SER B 1 49 ? 12.078 5.926 -18.312 1 95.38 49 SER B CA 1
ATOM 2880 C C . SER B 1 49 ? 12.797 4.648 -18.734 1 95.38 49 SER B C 1
ATOM 2882 O O . SER B 1 49 ? 14.031 4.586 -18.719 1 95.38 49 SER B O 1
ATOM 2884 N N . GLY B 1 50 ? 11.977 3.656 -19 1 96.81 50 GLY B N 1
ATOM 2885 C CA . GLY B 1 50 ? 12.57 2.391 -19.406 1 96.81 50 GLY B CA 1
ATOM 2886 C C . GLY B 1 50 ? 13.195 1.631 -18.25 1 96.81 50 GLY B C 1
ATOM 2887 O O . GLY B 1 50 ? 13.086 2.051 -17.094 1 96.81 50 GLY B O 1
ATOM 2888 N N . GLU B 1 51 ? 13.766 0.536 -18.594 1 98 51 GLU B N 1
ATOM 2889 C CA . GLU B 1 51 ? 14.375 -0.316 -17.578 1 98 51 GLU B CA 1
ATOM 2890 C C . GLU B 1 51 ? 15.625 0.33 -16.984 1 98 51 GLU B C 1
ATOM 2892 O O . GLU B 1 51 ? 16.469 0.833 -17.734 1 98 51 GLU B O 1
ATOM 2897 N N . GLN B 1 52 ? 15.68 0.429 -15.656 1 97.94 52 GLN B N 1
ATOM 2898 C CA . GLN B 1 52 ? 16.859 0.863 -14.922 1 97.94 52 GLN B CA 1
ATOM 2899 C C . GLN B 1 52 ? 17.641 -0.33 -14.367 1 97.94 52 GLN B C 1
ATOM 2901 O O . GLN B 1 52 ? 17.078 -1.421 -14.227 1 97.94 52 GLN B O 1
ATOM 2906 N N . PRO B 1 53 ? 18.938 -0.18 -14.078 1 98.38 53 PRO B N 1
ATOM 2907 C CA . PRO B 1 53 ? 19.688 -1.278 -13.461 1 98.38 53 PRO B CA 1
ATOM 2908 C C . PRO B 1 53 ? 19.078 -1.739 -12.141 1 98.38 53 PRO B C 1
ATOM 2910 O O . PRO B 1 53 ? 18.438 -0.95 -11.445 1 98.38 53 PRO B O 1
ATOM 2913 N N . TRP B 1 54 ? 19.297 -2.996 -11.844 1 98.69 54 TRP B N 1
ATOM 2914 C CA . TRP B 1 54 ? 18.797 -3.564 -10.594 1 98.69 54 TRP B CA 1
ATOM 2915 C C . TRP B 1 54 ? 19.266 -2.732 -9.398 1 98.69 54 TRP B C 1
ATOM 2917 O O . TRP B 1 54 ? 18.516 -2.553 -8.438 1 98.69 54 TRP B O 1
ATOM 2927 N N . SER B 1 55 ? 20.422 -2.162 -9.453 1 98.38 55 SER B N 1
ATOM 2928 C CA . SER B 1 55 ? 20.969 -1.372 -8.359 1 98.38 55 SER B CA 1
ATOM 2929 C C . SER B 1 55 ? 20.109 -0.153 -8.07 1 98.38 55 SER B C 1
ATOM 2931 O O . SER B 1 55 ? 20.094 0.362 -6.945 1 98.38 55 SER B O 1
ATOM 2933 N N . THR B 1 56 ? 19.328 0.256 -9.047 1 96.25 56 THR B N 1
ATOM 2934 C CA . THR B 1 56 ? 18.406 1.382 -8.891 1 96.25 56 THR B CA 1
ATOM 2935 C C . THR B 1 56 ? 17.031 0.901 -8.438 1 96.25 56 THR B C 1
ATOM 2937 O O . THR B 1 56 ? 16.375 1.563 -7.641 1 96.25 56 THR B O 1
ATOM 2940 N N . ARG B 1 57 ? 16.656 -0.289 -8.812 1 98.12 57 ARG B N 1
ATOM 2941 C CA . ARG B 1 57 ? 15.297 -0.788 -8.633 1 98.12 57 ARG B CA 1
ATOM 2942 C C . ARG B 1 57 ? 15.141 -1.472 -7.277 1 98.12 57 ARG B C 1
ATOM 2944 O O . ARG B 1 57 ? 14.055 -1.46 -6.691 1 98.12 57 ARG B O 1
ATOM 2951 N N . ARG B 1 58 ? 16.219 -2 -6.742 1 98.56 58 ARG B N 1
ATOM 2952 C CA . ARG B 1 58 ? 16.172 -2.912 -5.602 1 98.56 58 ARG B CA 1
ATOM 2953 C C . ARG B 1 58 ? 15.609 -2.215 -4.367 1 98.56 58 ARG B C 1
ATOM 2955 O O . ARG B 1 58 ? 14.883 -2.822 -3.58 1 98.56 58 ARG B O 1
ATOM 2962 N N . LEU B 1 59 ? 15.938 -0.936 -4.152 1 97.44 59 LEU B N 1
ATOM 2963 C CA . LEU B 1 59 ? 15.477 -0.236 -2.955 1 97.44 59 LEU B CA 1
ATOM 2964 C C . LEU B 1 59 ? 13.969 -0.001 -3.004 1 97.44 59 LEU B C 1
ATOM 2966 O O . LEU B 1 59 ? 13.297 -0.075 -1.975 1 97.44 59 LEU B O 1
ATOM 2970 N N . ARG B 1 60 ? 13.445 0.218 -4.203 1 96.44 60 ARG B N 1
ATOM 2971 C CA . ARG B 1 60 ? 12.008 0.427 -4.367 1 96.44 60 ARG B CA 1
ATOM 2972 C C . ARG B 1 60 ? 11.242 -0.875 -4.168 1 96.44 60 ARG B C 1
ATOM 2974 O O . ARG B 1 60 ? 10.18 -0.884 -3.543 1 96.44 60 ARG B O 1
ATOM 2981 N N . VAL B 1 61 ? 11.805 -1.91 -4.652 1 98.62 61 VAL B N 1
ATOM 2982 C CA . VAL B 1 61 ? 11.195 -3.223 -4.461 1 98.62 61 VAL B CA 1
ATOM 2983 C C . VAL B 1 61 ? 11.094 -3.533 -2.969 1 98.62 61 VAL B C 1
ATOM 2985 O O . VAL B 1 61 ? 10.016 -3.842 -2.465 1 98.62 61 VAL B O 1
ATOM 2988 N N . ALA B 1 62 ? 12.227 -3.365 -2.273 1 98.56 62 ALA B N 1
ATOM 2989 C CA . ALA B 1 62 ? 12.289 -3.719 -0.857 1 98.56 62 ALA B CA 1
ATOM 2990 C C . ALA B 1 62 ? 11.383 -2.814 -0.027 1 98.56 62 ALA B C 1
ATOM 2992 O O . ALA B 1 62 ? 10.602 -3.297 0.8 1 98.56 62 ALA B O 1
ATOM 2993 N N . GLU B 1 63 ? 11.484 -1.519 -0.266 1 97.69 63 GLU B N 1
ATOM 2994 C CA . GLU B 1 63 ? 10.688 -0.552 0.481 1 97.69 63 GLU B CA 1
ATOM 2995 C C . GLU B 1 63 ? 9.195 -0.826 0.319 1 97.69 63 GLU B C 1
ATOM 2997 O O . GLU B 1 63 ? 8.453 -0.843 1.302 1 97.69 63 GLU B O 1
ATOM 3002 N N . HIS B 1 64 ? 8.75 -1.07 -0.901 1 97.94 64 HIS B N 1
ATOM 3003 C CA . HIS B 1 64 ? 7.34 -1.322 -1.182 1 97.94 64 HIS B CA 1
ATOM 3004 C C . HIS B 1 64 ? 6.848 -2.572 -0.459 1 97.94 64 HIS B C 1
ATOM 3006 O O . HIS B 1 64 ? 5.84 -2.529 0.247 1 97.94 64 HIS B O 1
ATOM 3012 N N . LEU B 1 65 ? 7.551 -3.613 -0.59 1 98.5 65 LEU B N 1
ATOM 3013 C CA . LEU B 1 65 ? 7.125 -4.883 -0.01 1 98.5 65 LEU B CA 1
ATOM 3014 C C . LEU B 1 65 ? 7.121 -4.812 1.513 1 98.5 65 LEU B C 1
ATOM 3016 O O . LEU B 1 65 ? 6.16 -5.242 2.154 1 98.5 65 LEU B O 1
ATOM 3020 N N . LEU B 1 66 ? 8.172 -4.242 2.104 1 97.44 66 LEU B N 1
ATOM 3021 C CA . LEU B 1 66 ? 8.258 -4.145 3.557 1 97.44 66 LEU B CA 1
ATOM 3022 C C . LEU B 1 66 ? 7.18 -3.215 4.102 1 97.44 66 LEU B C 1
ATOM 3024 O O . LEU B 1 66 ? 6.594 -3.486 5.152 1 97.44 66 LEU B O 1
ATOM 3028 N N . SER B 1 67 ? 6.84 -2.201 3.377 1 97.12 67 SER B N 1
ATOM 3029 C CA . SER B 1 67 ? 5.824 -1.248 3.812 1 97.12 67 SER B CA 1
ATOM 3030 C C . SER B 1 67 ? 4.438 -1.879 3.805 1 97.12 67 SER B C 1
ATOM 3032 O O . SER B 1 67 ? 3.518 -1.375 4.453 1 97.12 67 SER B O 1
ATOM 3034 N N . GLU B 1 68 ? 4.258 -2.969 3.092 1 97.62 68 GLU B N 1
ATOM 3035 C CA . GLU B 1 68 ? 2.953 -3.609 2.959 1 97.62 68 GLU B CA 1
ATOM 3036 C C . GLU B 1 68 ? 2.725 -4.629 4.07 1 97.62 68 GLU B C 1
ATOM 3038 O O . GLU B 1 68 ? 1.635 -5.195 4.188 1 97.62 68 GLU B O 1
ATOM 3043 N N . GLY B 1 69 ? 3.715 -4.902 4.852 1 96.12 69 GLY B N 1
ATOM 3044 C CA . GLY B 1 69 ? 3.559 -5.824 5.965 1 96.12 69 GLY B CA 1
ATOM 3045 C C . GLY B 1 69 ? 3.449 -7.273 5.531 1 96.12 69 GLY B C 1
ATOM 3046 O O . GLY B 1 69 ? 2.695 -8.047 6.121 1 96.12 69 GLY B O 1
ATOM 3047 N N . ILE B 1 70 ? 4.152 -7.641 4.48 1 98.31 70 ILE B N 1
ATOM 3048 C CA . ILE B 1 70 ? 4.102 -9.008 3.977 1 98.31 70 ILE B CA 1
ATOM 3049 C C . ILE B 1 70 ? 4.809 -9.945 4.953 1 98.31 70 ILE B C 1
ATOM 3051 O O . ILE B 1 70 ? 5.68 -9.516 5.715 1 98.31 70 ILE B O 1
ATOM 3055 N N . VAL B 1 71 ? 4.422 -11.25 4.879 1 98.06 71 VAL B N 1
ATOM 3056 C CA . VAL B 1 71 ? 5.035 -12.266 5.723 1 98.06 71 VAL B CA 1
ATOM 3057 C C . VAL B 1 71 ? 5.695 -13.336 4.852 1 98.06 71 VAL B C 1
ATOM 3059 O O . VAL B 1 71 ? 6.664 -13.977 5.27 1 98.06 71 VAL B O 1
ATOM 3062 N N . ILE B 1 72 ? 5.152 -13.531 3.676 1 98.75 72 ILE B N 1
ATOM 3063 C CA . ILE B 1 72 ? 5.711 -14.438 2.676 1 98.75 72 ILE B CA 1
ATOM 3064 C C . ILE B 1 72 ? 5.746 -13.742 1.316 1 98.75 72 ILE B C 1
ATOM 3066 O O . ILE B 1 72 ? 4.777 -13.086 0.921 1 98.75 72 ILE B O 1
ATOM 3070 N N . ALA B 1 73 ? 6.871 -13.844 0.679 1 98.88 73 ALA B N 1
ATOM 3071 C CA . ALA B 1 73 ? 7.004 -13.289 -0.664 1 98.88 73 ALA B CA 1
ATOM 3072 C C . ALA B 1 73 ? 7.625 -14.297 -1.621 1 98.88 73 ALA B C 1
ATOM 3074 O O . ALA B 1 73 ? 8.711 -14.828 -1.361 1 98.88 73 ALA B O 1
ATOM 3075 N N . GLY B 1 74 ? 6.926 -14.641 -2.67 1 98.94 74 GLY B N 1
ATOM 3076 C CA . GLY B 1 74 ? 7.508 -15.359 -3.791 1 98.94 74 GLY B CA 1
ATOM 3077 C C . GLY B 1 74 ? 8.008 -14.445 -4.895 1 98.94 74 GLY B C 1
ATOM 3078 O O . GLY B 1 74 ? 7.312 -13.508 -5.293 1 98.94 74 GLY B O 1
ATOM 3079 N N . PHE B 1 75 ? 9.219 -14.695 -5.336 1 98.94 75 PHE B N 1
ATOM 3080 C CA . PHE B 1 75 ? 9.766 -13.883 -6.418 1 98.94 75 PHE B CA 1
ATOM 3081 C C . PHE B 1 75 ? 9.984 -14.727 -7.668 1 98.94 75 PHE B C 1
ATOM 3083 O O . PHE B 1 75 ? 10.031 -15.961 -7.594 1 98.94 75 PHE B O 1
ATOM 3090 N N . GLN B 1 76 ? 9.984 -14.109 -8.812 1 98.94 76 GLN B N 1
ATOM 3091 C CA . GLN B 1 76 ? 10.359 -14.688 -10.094 1 98.94 76 GLN B CA 1
ATOM 3092 C C . GLN B 1 76 ? 11.422 -13.844 -10.797 1 98.94 76 GLN B C 1
ATOM 3094 O O . GLN B 1 76 ? 11.625 -12.688 -10.438 1 98.94 76 GLN B O 1
ATOM 3099 N N . GLU B 1 77 ? 12.117 -14.469 -11.703 1 98.75 77 GLU B N 1
ATOM 3100 C CA . GLU B 1 77 ? 13.203 -13.836 -12.445 1 98.75 77 GLU B CA 1
ATOM 3101 C C . GLU B 1 77 ? 14.234 -13.219 -11.508 1 98.75 77 GLU B C 1
ATOM 3103 O O . GLU B 1 77 ? 14.656 -12.078 -11.703 1 98.75 77 GLU B O 1
ATOM 3108 N N . ALA B 1 78 ? 14.578 -13.953 -10.477 1 98.81 78 ALA B N 1
ATOM 3109 C CA . ALA B 1 78 ? 15.562 -13.477 -9.516 1 98.81 78 ALA B CA 1
ATOM 3110 C C . ALA B 1 78 ? 16.922 -14.133 -9.742 1 98.81 78 ALA B C 1
ATOM 3112 O O . ALA B 1 78 ? 17.078 -15.328 -9.516 1 98.81 78 ALA B O 1
ATOM 3113 N N . LEU B 1 79 ? 17.859 -13.375 -10.203 1 98.81 79 LEU B N 1
ATOM 3114 C CA . LEU B 1 79 ? 19.234 -13.875 -10.203 1 98.81 79 LEU B CA 1
ATOM 3115 C C . LEU B 1 79 ? 19.828 -13.844 -8.797 1 98.81 79 LEU B C 1
ATOM 3117 O O . LEU B 1 79 ? 19.281 -13.188 -7.906 1 98.81 79 LEU B O 1
ATOM 3121 N N . VAL B 1 80 ? 20.922 -14.547 -8.609 1 98.38 80 VAL B N 1
ATOM 3122 C CA . VAL B 1 80 ? 21.484 -14.734 -7.281 1 98.38 80 VAL B CA 1
ATOM 3123 C C . VAL B 1 80 ? 21.766 -13.375 -6.641 1 98.38 80 VAL B C 1
ATOM 3125 O O . VAL B 1 80 ? 21.531 -13.195 -5.441 1 98.38 80 VAL B O 1
ATOM 3128 N N . ARG B 1 81 ? 22.203 -12.398 -7.352 1 98.62 81 ARG B N 1
ATOM 3129 C CA . ARG B 1 81 ? 22.453 -11.062 -6.816 1 98.62 81 ARG B CA 1
ATOM 3130 C C . ARG B 1 81 ? 21.156 -10.438 -6.293 1 98.62 81 ARG B C 1
ATOM 3132 O O . ARG B 1 81 ? 21.172 -9.766 -5.258 1 98.62 81 ARG B O 1
ATOM 3139 N N . GLN B 1 82 ? 20.125 -10.594 -7.031 1 98.88 82 GLN B N 1
ATOM 3140 C CA . GLN B 1 82 ? 18.844 -10.031 -6.625 1 98.88 82 GLN B CA 1
ATOM 3141 C C . GLN B 1 82 ? 18.328 -10.695 -5.352 1 98.88 82 GLN B C 1
ATOM 3143 O O . GLN B 1 82 ? 17.797 -10.023 -4.465 1 98.88 82 GLN B O 1
ATOM 3148 N N . VAL B 1 83 ? 18.547 -12.008 -5.227 1 98.88 83 VAL B N 1
ATOM 3149 C CA . VAL B 1 83 ? 18.141 -12.75 -4.039 1 98.88 83 VAL B CA 1
ATOM 3150 C C . VAL B 1 83 ? 18.922 -12.258 -2.826 1 98.88 83 VAL B C 1
ATOM 3152 O O . VAL B 1 83 ? 18.344 -11.93 -1.791 1 98.88 83 VAL B O 1
ATOM 3155 N N . THR B 1 84 ? 20.203 -12.172 -2.977 1 98.69 84 THR B N 1
ATOM 3156 C CA . THR B 1 84 ? 21.062 -11.812 -1.846 1 98.69 84 THR B CA 1
ATOM 3157 C C . THR B 1 84 ? 20.859 -10.344 -1.468 1 98.69 84 THR B C 1
ATOM 3159 O O . THR B 1 84 ? 20.875 -10 -0.286 1 98.69 84 THR B O 1
ATOM 3162 N N . ASP B 1 85 ? 20.703 -9.461 -2.5 1 98.88 85 ASP B N 1
ATOM 3163 C CA . ASP B 1 85 ? 20.422 -8.062 -2.221 1 98.88 85 ASP B CA 1
ATOM 3164 C C . ASP B 1 85 ? 19.125 -7.91 -1.425 1 98.88 85 ASP B C 1
ATOM 3166 O O . ASP B 1 85 ? 19.062 -7.16 -0.45 1 98.88 85 ASP B O 1
ATOM 3170 N N . LEU B 1 86 ? 18.094 -8.594 -1.811 1 98.88 86 LEU B N 1
ATOM 3171 C CA . LEU B 1 86 ? 16.812 -8.492 -1.107 1 98.88 86 LEU B CA 1
ATOM 3172 C C . LEU B 1 86 ? 16.922 -9.086 0.293 1 98.88 86 LEU B C 1
ATOM 3174 O O . LEU B 1 86 ? 16.297 -8.578 1.234 1 98.88 86 LEU B O 1
ATOM 3178 N N . ALA B 1 87 ? 17.656 -10.18 0.408 1 98.88 87 ALA B N 1
ATOM 3179 C CA . ALA B 1 87 ? 17.891 -10.742 1.737 1 98.88 87 ALA B CA 1
ATOM 3180 C C . ALA B 1 87 ? 18.531 -9.711 2.664 1 98.88 87 ALA B C 1
ATOM 3182 O O . ALA B 1 87 ? 18.141 -9.586 3.824 1 98.88 87 ALA B O 1
ATOM 3183 N N . GLU B 1 88 ? 19.5 -9.023 2.129 1 98.75 88 GLU B N 1
ATOM 3184 C CA . GLU B 1 88 ? 20.156 -7.977 2.895 1 98.75 88 GLU B CA 1
ATOM 3185 C C . GLU B 1 88 ? 19.188 -6.848 3.242 1 98.75 88 GLU B C 1
ATOM 3187 O O . GLU B 1 88 ? 19.156 -6.391 4.387 1 98.75 88 GLU B O 1
ATOM 3192 N N . LEU B 1 89 ? 18.422 -6.406 2.369 1 98.62 89 LEU B N 1
ATOM 3193 C CA . LEU B 1 89 ? 17.516 -5.281 2.543 1 98.62 89 LEU B CA 1
ATOM 3194 C C . LEU B 1 89 ? 16.375 -5.648 3.484 1 98.62 89 LEU B C 1
ATOM 3196 O O . LEU B 1 89 ? 15.906 -4.809 4.258 1 98.62 89 LEU B O 1
ATOM 3200 N N . PHE B 1 90 ? 15.875 -6.914 3.387 1 98.44 90 PHE B N 1
ATOM 3201 C CA . PHE B 1 90 ? 14.797 -7.363 4.258 1 98.44 90 PHE B CA 1
ATOM 3202 C C . PHE B 1 90 ? 15.297 -7.516 5.691 1 98.44 90 PHE B C 1
ATOM 3204 O O . PHE B 1 90 ? 14.539 -7.277 6.641 1 98.44 90 PHE B O 1
ATOM 3211 N N . GLY B 1 91 ? 16.531 -7.961 5.852 1 97.88 91 GLY B N 1
ATOM 3212 C CA . GLY B 1 91 ? 17.141 -8.016 7.172 1 97.88 91 GLY B CA 1
ATOM 3213 C C . GLY B 1 91 ? 17.047 -9.391 7.812 1 97.88 91 GLY B C 1
ATOM 3214 O O . GLY B 1 91 ? 16.469 -10.312 7.238 1 97.88 91 GLY B O 1
ATOM 3215 N N . ASP B 1 92 ? 17.484 -9.516 9.031 1 97.75 92 ASP B N 1
ATOM 3216 C CA . ASP B 1 92 ? 17.719 -10.781 9.727 1 97.75 92 ASP B CA 1
ATOM 3217 C C . ASP B 1 92 ? 16.406 -11.414 10.18 1 97.75 92 ASP B C 1
ATOM 3219 O O . ASP B 1 92 ? 16.359 -12.594 10.516 1 97.75 92 ASP B O 1
ATOM 3223 N N . ASP B 1 93 ? 15.422 -10.625 10.148 1 97.12 93 ASP B N 1
ATOM 3224 C CA . ASP B 1 93 ? 14.117 -11.141 10.547 1 97.12 93 ASP B CA 1
ATOM 3225 C C . ASP B 1 93 ? 13.508 -12 9.445 1 97.12 93 ASP B C 1
ATOM 3227 O O . ASP B 1 93 ? 12.477 -12.648 9.656 1 97.12 93 ASP B O 1
ATOM 3231 N N . TRP B 1 94 ? 14.203 -12.047 8.312 1 98.81 94 TRP B N 1
ATOM 3232 C CA . TRP B 1 94 ? 13.68 -12.805 7.184 1 98.81 94 TRP B CA 1
ATOM 3233 C C . TRP B 1 94 ? 14.602 -13.969 6.836 1 98.81 94 TRP B C 1
ATOM 3235 O O . TRP B 1 94 ? 15.82 -13.891 7.035 1 98.81 94 TRP B O 1
ATOM 3245 N N . GLY B 1 95 ? 14.023 -15.055 6.395 1 98.81 95 GLY B N 1
ATOM 3246 C CA . GLY B 1 95 ? 14.719 -16.141 5.711 1 98.81 95 GLY B CA 1
ATOM 3247 C C . GLY B 1 95 ? 14.281 -16.312 4.27 1 98.81 95 GLY B C 1
ATOM 3248 O O . GLY B 1 95 ? 13.344 -15.648 3.812 1 98.81 95 GLY B O 1
ATOM 3249 N N . TRP B 1 96 ? 15.047 -17.109 3.568 1 98.88 96 TRP B N 1
ATOM 3250 C CA . TRP B 1 96 ? 14.633 -17.422 2.205 1 98.88 96 TRP B CA 1
ATOM 3251 C C . TRP B 1 96 ? 15.117 -18.812 1.797 1 98.88 96 TRP B C 1
ATOM 3253 O O . TRP B 1 96 ? 16.047 -19.359 2.406 1 98.88 96 TRP B O 1
ATOM 3263 N N . ILE B 1 97 ? 14.406 -19.406 0.803 1 98.88 97 ILE B N 1
ATOM 3264 C CA . ILE B 1 97 ? 14.773 -20.672 0.189 1 98.88 97 ILE B CA 1
ATOM 3265 C C . ILE B 1 97 ? 14.656 -20.562 -1.329 1 98.88 97 ILE B C 1
ATOM 3267 O O . ILE B 1 97 ? 13.945 -19.688 -1.843 1 98.88 97 ILE B O 1
ATOM 3271 N N . GLY B 1 98 ? 15.312 -21.469 -2.037 1 98.69 98 GLY B N 1
ATOM 3272 C CA . GLY B 1 98 ? 15.297 -21.562 -3.49 1 98.69 98 GLY B CA 1
ATOM 3273 C C . GLY B 1 98 ? 16.656 -21.828 -4.094 1 98.69 98 GLY B C 1
ATOM 3274 O O . GLY B 1 98 ? 17.688 -21.641 -3.43 1 98.69 98 GLY B O 1
ATOM 3275 N N . VAL B 1 99 ? 16.656 -22.281 -5.355 1 98.75 99 VAL B N 1
ATOM 3276 C CA . VAL B 1 99 ? 17.906 -22.578 -6.07 1 98.75 99 VAL B CA 1
ATOM 3277 C C . VAL B 1 99 ? 17.844 -21.984 -7.473 1 98.75 99 VAL B C 1
ATOM 3279 O O . VAL B 1 99 ? 16.781 -21.594 -7.949 1 98.75 99 VAL B O 1
ATOM 3282 N N . GLY B 1 100 ? 19.047 -21.859 -8.078 1 98.62 100 GLY B N 1
ATOM 3283 C CA . GLY B 1 100 ? 19.109 -21.453 -9.469 1 98.62 100 GLY B CA 1
ATOM 3284 C C . GLY B 1 100 ? 18.594 -22.5 -10.43 1 98.62 100 GLY B C 1
ATOM 3285 O O . GLY B 1 100 ? 18.938 -23.672 -10.32 1 98.62 100 GLY B O 1
ATOM 3286 N N . ARG B 1 101 ? 17.844 -22.109 -11.359 1 98.56 101 ARG B N 1
ATOM 3287 C CA . ARG B 1 101 ? 17.078 -23.016 -12.203 1 98.56 101 ARG B CA 1
ATOM 3288 C C . ARG B 1 101 ? 17.984 -23.797 -13.141 1 98.56 101 ARG B C 1
ATOM 3290 O O . ARG B 1 101 ? 17.609 -24.859 -13.633 1 98.56 101 ARG B O 1
ATOM 3297 N N . ASP B 1 102 ? 19.219 -23.297 -13.398 1 98.31 102 ASP B N 1
ATOM 3298 C CA . ASP B 1 102 ? 20.047 -23.906 -14.438 1 98.31 102 ASP B CA 1
ATOM 3299 C C . ASP B 1 102 ? 20.844 -25.078 -13.883 1 98.31 102 ASP B C 1
ATOM 3301 O O . ASP B 1 102 ? 21.203 -26 -14.625 1 98.31 102 ASP B O 1
ATOM 3305 N N . ASP B 1 103 ? 21.141 -25.094 -12.555 1 98 103 ASP B N 1
ATOM 3306 C CA . ASP B 1 103 ? 22 -26.141 -12.031 1 98 103 ASP B CA 1
ATOM 3307 C C . ASP B 1 103 ? 21.484 -26.656 -10.695 1 98 103 ASP B C 1
ATOM 3309 O O . ASP B 1 103 ? 22.047 -27.609 -10.125 1 98 103 ASP B O 1
ATOM 3313 N N . GLY B 1 104 ? 20.438 -26.047 -10.148 1 97.81 104 GLY B N 1
ATOM 3314 C CA . GLY B 1 104 ? 19.906 -26.438 -8.859 1 97.81 104 GLY B CA 1
ATOM 3315 C C . GLY B 1 104 ? 20.734 -25.938 -7.691 1 97.81 104 GLY B C 1
ATOM 3316 O O . GLY B 1 104 ? 20.594 -26.422 -6.566 1 97.81 104 GLY B O 1
ATOM 3317 N N . VAL B 1 105 ? 21.641 -25.016 -7.988 1 97.38 105 VAL B N 1
ATOM 3318 C CA . VAL B 1 105 ? 22.5 -24.422 -6.965 1 97.38 105 VAL B CA 1
ATOM 3319 C C . VAL B 1 105 ? 22.438 -22.906 -7.035 1 97.38 105 VAL B C 1
ATOM 3321 O O . VAL B 1 105 ? 21.562 -22.281 -6.406 1 97.38 105 VAL B O 1
ATOM 3324 N N . GLU B 1 106 ? 23.125 -22.266 -7.988 1 97.62 106 GLU B N 1
ATOM 3325 C CA . GLU B 1 106 ? 23.125 -20.812 -8.008 1 97.62 106 GLU B CA 1
ATOM 3326 C C . GLU B 1 106 ? 22.922 -20.281 -9.422 1 97.62 106 GLU B C 1
ATOM 3328 O O . GLU B 1 106 ? 22.578 -19.109 -9.617 1 97.62 106 GLU B O 1
ATOM 3333 N N . ALA B 1 107 ? 23.156 -21.094 -10.445 1 98.06 107 ALA B N 1
ATOM 3334 C CA . ALA B 1 107 ? 23.141 -20.609 -11.828 1 98.06 107 ALA B CA 1
ATOM 3335 C C . ALA B 1 107 ? 21.703 -20.438 -12.328 1 98.06 107 ALA B C 1
ATOM 3337 O O . ALA B 1 107 ? 20.844 -21.297 -12.078 1 98.06 107 ALA B O 1
ATOM 3338 N N . GLY B 1 108 ? 21.484 -19.281 -13.008 1 98.25 108 GLY B N 1
ATOM 3339 C CA . GLY B 1 108 ? 20.172 -18.984 -13.562 1 98.25 108 GLY B CA 1
ATOM 3340 C C . GLY B 1 108 ? 19.266 -18.266 -12.578 1 98.25 108 GLY B C 1
ATOM 3341 O O . GLY B 1 108 ? 19.703 -17.828 -11.523 1 98.25 108 GLY B O 1
ATOM 3342 N N . GLU B 1 109 ? 18.031 -18.094 -13.008 1 98.75 109 GLU B N 1
ATOM 3343 C CA . GLU B 1 109 ? 17.031 -17.375 -12.227 1 98.75 109 GLU B CA 1
ATOM 3344 C C . GLU B 1 109 ? 16.438 -18.25 -11.141 1 98.75 109 GLU B C 1
ATOM 3346 O O . GLU B 1 109 ? 16.234 -19.453 -11.344 1 98.75 109 GLU B O 1
ATOM 3351 N N . TYR B 1 110 ? 16.188 -17.672 -10.039 1 98.81 110 TYR B N 1
ATOM 3352 C CA . TYR B 1 110 ? 15.477 -18.312 -8.938 1 98.81 110 TYR B CA 1
ATOM 3353 C C . TYR B 1 110 ? 13.977 -18.031 -9.016 1 98.81 110 TYR B C 1
ATOM 3355 O O . TYR B 1 110 ? 13.547 -17.047 -9.617 1 98.81 110 TYR B O 1
ATOM 3363 N N . SER B 1 111 ? 13.18 -18.922 -8.438 1 98.88 111 SER B N 1
ATOM 3364 C CA . SER B 1 111 ? 11.844 -18.688 -7.914 1 98.88 111 SER B CA 1
ATOM 3365 C C . SER B 1 111 ? 11.797 -18.844 -6.398 1 98.88 111 SER B C 1
ATOM 3367 O O . SER B 1 111 ? 11.109 -19.734 -5.887 1 98.88 111 SER B O 1
ATOM 3369 N N . PRO B 1 112 ? 12.414 -17.953 -5.691 1 98.94 112 PRO B N 1
ATOM 3370 C CA . PRO B 1 112 ? 12.617 -18.125 -4.25 1 98.94 112 PRO B CA 1
ATOM 3371 C C . PRO B 1 112 ? 11.383 -17.734 -3.434 1 98.94 112 PRO B C 1
ATOM 3373 O O . PRO B 1 112 ? 10.492 -17.062 -3.947 1 98.94 112 PRO B O 1
ATOM 3376 N N . LEU B 1 113 ? 11.328 -18.25 -2.223 1 98.94 113 LEU B N 1
ATOM 3377 C CA . LEU B 1 113 ? 10.367 -17.828 -1.206 1 98.94 113 LEU B CA 1
ATOM 3378 C C . LEU B 1 113 ? 11.07 -17.156 -0.036 1 98.94 113 LEU B C 1
ATOM 3380 O O . LEU B 1 113 ? 12.008 -17.719 0.541 1 98.94 113 LEU B O 1
ATOM 3384 N N . PHE B 1 114 ? 10.703 -15.953 0.215 1 99 114 PHE B N 1
ATOM 3385 C CA . PHE B 1 114 ? 11.109 -15.234 1.416 1 99 114 PHE B CA 1
ATOM 3386 C C . PHE B 1 114 ? 10.039 -15.328 2.494 1 99 114 PHE B C 1
ATOM 3388 O O . PHE B 1 114 ? 8.844 -15.328 2.191 1 99 114 PHE B O 1
ATOM 3395 N N . TYR B 1 115 ? 10.461 -15.453 3.764 1 98.94 115 TYR B N 1
ATOM 3396 C CA . TYR B 1 115 ? 9.484 -15.586 4.844 1 98.94 115 TYR B CA 1
ATOM 3397 C C . TYR B 1 115 ? 9.969 -14.867 6.102 1 98.94 115 TYR B C 1
ATOM 3399 O O . TYR B 1 115 ? 11.164 -14.859 6.402 1 98.94 115 TYR B O 1
ATOM 3407 N N . LYS B 1 116 ? 9.047 -14.195 6.758 1 98.62 116 LYS B N 1
ATOM 3408 C CA . LYS B 1 116 ? 9.32 -13.516 8.023 1 98.62 116 LYS B CA 1
ATOM 3409 C C . LYS B 1 116 ? 9.367 -14.508 9.18 1 98.62 116 LYS B C 1
ATOM 3411 O O . LYS B 1 116 ? 8.359 -15.125 9.516 1 98.62 116 LYS B O 1
ATOM 3416 N N . LYS B 1 117 ? 10.469 -14.594 9.891 1 98.25 117 LYS B N 1
ATOM 3417 C CA . LYS B 1 117 ? 10.75 -15.641 10.875 1 98.25 117 LYS B CA 1
ATOM 3418 C C . LYS B 1 117 ? 9.867 -15.477 12.109 1 98.25 117 LYS B C 1
ATOM 3420 O O . LYS B 1 117 ? 9.57 -16.453 12.797 1 98.25 117 LYS B O 1
ATOM 3425 N N . SER B 1 118 ? 9.438 -14.242 12.422 1 96.12 118 SER B N 1
ATOM 3426 C CA . SER B 1 118 ? 8.609 -14 13.594 1 96.12 118 SER B CA 1
ATOM 3427 C C . SER B 1 118 ? 7.188 -14.5 13.383 1 96.12 118 SER B C 1
ATOM 3429 O O . SER B 1 118 ? 6.453 -14.734 14.344 1 96.12 118 SER B O 1
ATOM 3431 N N . ALA B 1 119 ? 6.828 -14.727 12.117 1 96.75 119 ALA B N 1
ATOM 3432 C CA . ALA B 1 119 ? 5.445 -15.094 11.82 1 96.75 119 ALA B CA 1
ATOM 3433 C C . ALA B 1 119 ? 5.34 -16.578 11.461 1 96.75 119 ALA B C 1
ATOM 3435 O O . ALA B 1 119 ? 4.359 -17.234 11.82 1 96.75 119 ALA B O 1
ATOM 3436 N N . VAL B 1 120 ? 6.363 -17.125 10.695 1 98 120 VAL B N 1
ATOM 3437 C CA . VAL B 1 120 ? 6.281 -18.516 10.25 1 98 120 VAL B CA 1
ATOM 3438 C C . VAL B 1 120 ? 7.629 -19.203 10.438 1 98 120 VAL B C 1
ATOM 3440 O O . VAL B 1 120 ? 8.68 -18.547 10.406 1 98 120 VAL B O 1
ATOM 3443 N N . LYS B 1 121 ? 7.523 -20.469 10.602 1 98 121 LYS B N 1
ATOM 3444 C CA . LYS B 1 121 ? 8.703 -21.328 10.703 1 98 121 LYS B CA 1
ATOM 3445 C C . LYS B 1 121 ? 8.805 -22.266 9.5 1 98 121 LYS B C 1
ATOM 3447 O O . LYS B 1 121 ? 7.848 -22.969 9.164 1 98 121 LYS B O 1
ATOM 3452 N N . LEU B 1 122 ? 9.953 -22.266 8.867 1 98.62 122 LEU B N 1
ATOM 3453 C CA . LEU B 1 122 ? 10.211 -23.219 7.793 1 98.62 122 LEU B CA 1
ATOM 3454 C C . LEU B 1 122 ? 10.461 -24.609 8.352 1 98.62 122 LEU B C 1
ATOM 3456 O O . LEU B 1 122 ? 11.32 -24.797 9.219 1 98.62 122 LEU B O 1
ATOM 3460 N N . LEU B 1 123 ? 9.719 -25.562 7.844 1 98.38 123 LEU B N 1
ATOM 3461 C CA . LEU B 1 123 ? 9.859 -26.938 8.305 1 98.38 123 LEU B CA 1
ATOM 3462 C C . LEU B 1 123 ? 10.711 -27.75 7.332 1 98.38 123 LEU B C 1
ATOM 3464 O O . LEU B 1 123 ? 11.547 -28.547 7.75 1 98.38 123 LEU B O 1
ATOM 3468 N N . SER B 1 124 ? 10.422 -27.625 6.09 1 98.62 124 SER B N 1
ATOM 3469 C CA . SER B 1 124 ? 11.148 -28.297 5.012 1 98.62 124 SER B CA 1
ATOM 3470 C C . SER B 1 124 ? 10.883 -27.625 3.668 1 98.62 124 SER B C 1
ATOM 3472 O O . SER B 1 124 ? 9.984 -26.797 3.553 1 98.62 124 SER B O 1
ATOM 3474 N N . ASN B 1 125 ? 11.719 -27.891 2.688 1 98.69 125 ASN B N 1
ATOM 3475 C CA . ASN B 1 125 ? 11.531 -27.359 1.337 1 98.69 125 ASN B CA 1
ATOM 3476 C C . ASN B 1 125 ? 12.203 -28.25 0.294 1 98.69 125 ASN B C 1
ATOM 3478 O O . ASN B 1 125 ? 13.047 -29.094 0.631 1 98.69 125 ASN B O 1
ATOM 3482 N N . ASP B 1 126 ? 11.75 -28.141 -0.873 1 98.44 126 ASP B N 1
ATOM 3483 C CA . ASP B 1 126 ? 12.398 -28.766 -2.023 1 98.44 126 ASP B CA 1
ATOM 3484 C C . ASP B 1 126 ? 12.055 -28.031 -3.314 1 98.44 126 ASP B C 1
ATOM 3486 O O . ASP B 1 126 ? 11.398 -26.984 -3.283 1 98.44 126 ASP B O 1
ATOM 3490 N N . THR B 1 127 ? 12.711 -28.469 -4.406 1 98.69 127 THR B N 1
ATOM 3491 C CA . THR B 1 127 ? 12.531 -27.875 -5.73 1 98.69 127 THR B CA 1
ATOM 3492 C C . THR B 1 127 ? 12.336 -28.969 -6.785 1 98.69 127 THR B C 1
ATOM 3494 O O . THR B 1 127 ? 12.93 -30.031 -6.691 1 98.69 127 THR B O 1
ATOM 3497 N N . PHE B 1 128 ? 11.461 -28.703 -7.711 1 98.88 128 PHE B N 1
ATOM 3498 C CA . PHE B 1 128 ? 11.352 -29.562 -8.883 1 98.88 128 PHE B CA 1
ATOM 3499 C C . PHE B 1 128 ? 11.258 -28.734 -10.156 1 98.88 128 PHE B C 1
ATOM 3501 O O . PHE B 1 128 ? 10.836 -27.578 -10.117 1 98.88 128 PHE B O 1
ATOM 3508 N N . TRP B 1 129 ? 11.758 -29.281 -11.266 1 98.88 129 TRP B N 1
ATOM 3509 C CA . TRP B 1 129 ? 11.781 -28.594 -12.555 1 98.88 129 TRP B CA 1
ATOM 3510 C C . TRP B 1 129 ? 10.531 -28.906 -13.367 1 98.88 129 TRP B C 1
ATOM 3512 O O . TRP B 1 129 ? 9.992 -30.016 -13.281 1 98.88 129 TRP B O 1
ATOM 3522 N N . LEU B 1 130 ? 10.07 -27.969 -14.125 1 98.75 130 LEU B N 1
ATOM 3523 C CA . LEU B 1 130 ? 8.836 -28.078 -14.891 1 98.75 130 LEU B CA 1
ATOM 3524 C C . LEU B 1 130 ? 9.117 -28.578 -16.312 1 98.75 130 LEU B C 1
ATOM 3526 O O . LEU B 1 130 ? 8.906 -27.844 -17.281 1 98.75 130 LEU B O 1
ATOM 3530 N N . SER B 1 131 ? 9.523 -29.812 -16.328 1 98.31 131 SER B N 1
ATOM 3531 C CA . SER B 1 131 ? 9.938 -30.453 -17.578 1 98.31 131 SER B CA 1
ATOM 3532 C C . SER B 1 131 ? 9.625 -31.953 -17.547 1 98.31 131 SER B C 1
ATOM 3534 O O . SER B 1 131 ? 8.875 -32.406 -16.688 1 98.31 131 SER B O 1
ATOM 3536 N N . ASN B 1 132 ? 10.164 -32.656 -18.531 1 98 132 ASN B N 1
ATOM 3537 C CA . ASN B 1 132 ? 9.969 -34.094 -18.609 1 98 132 ASN B CA 1
ATOM 3538 C C . ASN B 1 132 ? 10.852 -34.844 -17.625 1 98 132 ASN B C 1
ATOM 3540 O O . ASN B 1 132 ? 10.68 -36.031 -17.391 1 98 132 ASN B O 1
ATOM 3544 N N . THR B 1 133 ? 11.75 -34.188 -16.969 1 98.06 133 THR B N 1
ATOM 3545 C CA . THR B 1 133 ? 12.617 -34.75 -15.938 1 98.06 133 THR B CA 1
ATOM 3546 C C . THR B 1 133 ? 12.656 -33.844 -14.711 1 98.06 133 THR B C 1
ATOM 3548 O O . THR B 1 133 ? 13.688 -33.25 -14.414 1 98.06 133 THR B O 1
ATOM 3551 N N . PRO B 1 134 ? 11.617 -33.844 -13.969 1 98.44 134 PRO B N 1
ATOM 3552 C CA . PRO B 1 134 ? 11.359 -32.812 -12.969 1 98.44 134 PRO B CA 1
ATOM 3553 C C . PRO B 1 134 ? 12.266 -32.938 -11.75 1 98.44 134 PRO B C 1
ATOM 3555 O O . PRO B 1 134 ? 12.305 -32 -10.914 1 98.44 134 PRO B O 1
ATOM 3558 N N . PHE B 1 135 ? 13.07 -33.938 -11.57 1 98.31 135 PHE B N 1
ATOM 3559 C CA . PHE B 1 135 ? 13.852 -34.125 -10.352 1 98.31 135 PHE B CA 1
ATOM 3560 C C . PHE B 1 135 ? 15.297 -33.719 -10.57 1 98.31 135 PHE B C 1
ATOM 3562 O O . PHE B 1 135 ? 16.141 -33.906 -9.688 1 98.31 135 PHE B O 1
ATOM 3569 N N . GLU B 1 136 ? 15.648 -33.188 -11.75 1 97.81 136 GLU B N 1
ATOM 3570 C CA . GLU B 1 136 ? 16.953 -32.625 -12.07 1 97.81 136 GLU B CA 1
ATOM 3571 C C . GLU B 1 136 ? 16.828 -31.391 -12.945 1 97.81 136 GLU B C 1
ATOM 3573 O O . GLU B 1 136 ? 15.836 -31.219 -13.656 1 97.81 136 GLU B O 1
ATOM 3578 N N . PRO B 1 137 ? 17.859 -30.531 -12.875 1 98.31 137 PRO B N 1
ATOM 3579 C CA . PRO B 1 137 ? 17.797 -29.375 -13.781 1 98.31 137 PRO B CA 1
ATOM 3580 C C . PRO B 1 137 ? 17.578 -29.781 -15.234 1 98.31 137 PRO B C 1
ATOM 3582 O O . PRO B 1 137 ? 18.391 -30.531 -15.797 1 98.31 137 PRO B O 1
ATOM 3585 N N . SER B 1 138 ? 16.484 -29.312 -15.781 1 98.12 138 SER B N 1
ATOM 3586 C CA . SER B 1 138 ? 16.125 -29.688 -17.141 1 98.12 138 SER B CA 1
ATOM 3587 C C . SER B 1 138 ? 15.203 -28.641 -17.766 1 98.12 138 SER B C 1
ATOM 3589 O O . SER B 1 138 ? 14.562 -27.859 -17.062 1 98.12 138 SER B O 1
ATOM 3591 N N . LYS B 1 139 ? 15.211 -28.625 -19.016 1 97.56 139 LYS B N 1
ATOM 3592 C CA . LYS B 1 139 ? 14.375 -27.75 -19.812 1 97.56 139 LYS B CA 1
ATOM 3593 C C . LYS B 1 139 ? 13.375 -28.531 -20.656 1 97.56 139 LYS B C 1
ATOM 3595 O O . LYS B 1 139 ? 13.734 -29.547 -21.266 1 97.56 139 LYS B O 1
ATOM 3600 N N . TYR B 1 140 ? 12.148 -28.172 -20.625 1 97 140 TYR B N 1
ATOM 3601 C CA . TYR B 1 140 ? 11.156 -28.781 -21.5 1 97 140 TYR B CA 1
ATOM 3602 C C . TYR B 1 140 ? 11.469 -28.484 -22.969 1 97 140 TYR B C 1
ATOM 3604 O O . TYR B 1 140 ? 11.867 -27.359 -23.297 1 97 140 TYR B O 1
ATOM 3612 N N . PRO B 1 141 ? 11.25 -29.516 -23.891 1 95.69 141 PRO B N 1
ATOM 3613 C CA . PRO B 1 141 ? 11.477 -29.234 -25.297 1 95.69 141 PRO B CA 1
ATOM 3614 C C . PRO B 1 141 ? 10.648 -28.047 -25.797 1 95.69 141 PRO B C 1
ATOM 3616 O O . PRO B 1 141 ? 9.438 -28 -25.594 1 95.69 141 PRO B O 1
ATOM 3619 N N . GLY B 1 142 ? 11.359 -27.047 -26.438 1 94.75 142 GLY B N 1
ATOM 3620 C CA . GLY B 1 142 ? 10.664 -25.906 -26.984 1 94.75 142 GLY B CA 1
ATOM 3621 C C . GLY B 1 142 ? 10.539 -24.75 -26 1 94.75 142 GLY B C 1
ATOM 3622 O O . GLY B 1 142 ? 10.172 -23.641 -26.391 1 94.75 142 GLY B O 1
ATOM 3623 N N . ALA B 1 143 ? 10.844 -24.984 -24.75 1 96.56 143 ALA B N 1
ATOM 3624 C CA . ALA B 1 143 ? 10.805 -23.922 -23.766 1 96.56 143 ALA B CA 1
ATOM 3625 C C . ALA B 1 143 ? 11.938 -22.922 -23.984 1 96.56 143 ALA B C 1
ATOM 3627 O O . ALA B 1 143 ? 12.977 -23.281 -24.547 1 96.56 143 ALA B O 1
ATOM 3628 N N . GLY B 1 144 ? 11.656 -21.688 -23.594 1 95.94 144 GLY B N 1
ATOM 3629 C CA . GLY B 1 144 ? 12.68 -20.656 -23.688 1 95.94 144 GLY B CA 1
ATOM 3630 C C . GLY B 1 144 ? 13.734 -20.75 -22.609 1 95.94 144 GLY B C 1
ATOM 3631 O O . GLY B 1 144 ? 14.875 -20.344 -22.797 1 95.94 144 GLY B O 1
ATOM 3632 N N . SER B 1 145 ? 13.328 -21.297 -21.469 1 96.88 145 SER B N 1
ATOM 3633 C CA . SER B 1 145 ? 14.211 -21.328 -20.312 1 96.88 145 SER B CA 1
ATOM 3634 C C . SER B 1 145 ? 13.93 -22.547 -19.438 1 96.88 145 SER B C 1
ATOM 3636 O O . SER B 1 145 ? 12.883 -23.188 -19.578 1 96.88 145 SER B O 1
ATOM 3638 N N . PHE B 1 146 ? 14.969 -22.891 -18.594 1 98 146 PHE B N 1
ATOM 3639 C CA . PHE B 1 146 ? 14.672 -23.781 -17.469 1 98 146 PHE B CA 1
ATOM 3640 C C . PHE B 1 146 ? 13.617 -23.156 -16.547 1 98 146 PHE B C 1
ATOM 3642 O O . PHE B 1 146 ? 13.648 -21.953 -16.281 1 98 146 PHE B O 1
ATOM 3649 N N . ARG B 1 147 ? 12.688 -23.953 -16.219 1 98.75 147 ARG B N 1
ATOM 3650 C CA . ARG B 1 147 ? 11.664 -23.5 -15.281 1 98.75 147 ARG B CA 1
ATOM 3651 C C . ARG B 1 147 ? 11.555 -24.453 -14.102 1 98.75 147 ARG B C 1
ATOM 3653 O O . ARG B 1 147 ? 11.742 -25.656 -14.25 1 98.75 147 ARG B O 1
ATOM 3660 N N . LEU B 1 148 ? 11.289 -23.938 -12.922 1 98.75 148 LEU B N 1
ATOM 3661 C CA . LEU B 1 148 ? 11.211 -24.734 -11.711 1 98.75 148 LEU B CA 1
ATOM 3662 C C . LEU B 1 148 ? 10.125 -24.219 -10.773 1 98.75 148 LEU B C 1
ATOM 3664 O O . LEU B 1 148 ? 9.555 -23.156 -11.016 1 98.75 148 LEU B O 1
ATOM 3668 N N . CYS B 1 149 ? 9.766 -24.984 -9.789 1 98.94 149 CYS B N 1
ATOM 3669 C CA . CYS B 1 149 ? 8.867 -24.656 -8.695 1 98.94 149 CYS B CA 1
ATOM 3670 C C . CYS B 1 149 ? 9.523 -24.922 -7.348 1 98.94 149 CYS B C 1
ATOM 3672 O O . CYS B 1 149 ? 10.094 -25.984 -7.129 1 98.94 149 CYS B O 1
ATOM 3674 N N . THR B 1 150 ? 9.523 -23.875 -6.496 1 98.94 150 THR B N 1
ATOM 3675 C CA . THR B 1 150 ? 9.969 -24.016 -5.113 1 98.94 150 THR B CA 1
ATOM 3676 C C . THR B 1 150 ? 8.797 -24.375 -4.199 1 98.94 150 THR B C 1
ATOM 3678 O O . THR B 1 150 ? 7.758 -23.703 -4.23 1 98.94 150 THR B O 1
ATOM 3681 N N . ALA B 1 151 ? 8.945 -25.469 -3.428 1 98.88 151 ALA B N 1
ATOM 3682 C CA . ALA B 1 151 ? 7.922 -25.891 -2.479 1 98.88 151 ALA B CA 1
ATOM 3683 C C . ALA B 1 151 ? 8.422 -25.781 -1.041 1 98.88 151 ALA B C 1
ATOM 3685 O O . ALA B 1 151 ? 9.547 -26.188 -0.732 1 98.88 151 ALA B O 1
ATOM 3686 N N . ALA B 1 152 ? 7.602 -25.188 -0.183 1 98.88 152 ALA B N 1
ATOM 3687 C CA . ALA B 1 152 ? 7.988 -25 1.214 1 98.88 152 ALA B CA 1
ATOM 3688 C C . ALA B 1 152 ? 6.852 -25.391 2.152 1 98.88 152 ALA B C 1
ATOM 3690 O O . ALA B 1 152 ? 5.684 -25.109 1.882 1 98.88 152 ALA B O 1
ATOM 3691 N N . HIS B 1 153 ? 7.223 -26.109 3.234 1 98.69 153 HIS B N 1
ATOM 3692 C CA . HIS B 1 153 ? 6.328 -26.391 4.352 1 98.69 153 HIS B CA 1
ATOM 3693 C C . HIS B 1 153 ? 6.586 -25.453 5.52 1 98.69 153 HIS B C 1
ATOM 3695 O O . HIS B 1 153 ? 7.723 -25.328 5.984 1 98.69 153 HIS B O 1
ATOM 3701 N N . PHE B 1 154 ? 5.449 -24.781 5.941 1 98.25 154 PHE B N 1
ATOM 3702 C CA . PHE B 1 154 ? 5.566 -23.828 7.031 1 98.25 154 PHE B CA 1
ATOM 3703 C C . PHE B 1 154 ? 4.629 -24.188 8.18 1 98.25 154 PHE B C 1
ATOM 3705 O O . PHE B 1 154 ? 3.67 -24.938 7.988 1 98.25 154 PHE B O 1
ATOM 3712 N N . SER B 1 155 ? 4.984 -23.656 9.352 1 97.19 155 SER B N 1
ATOM 3713 C CA . SER B 1 155 ? 4.051 -23.562 10.469 1 97.19 155 SER B CA 1
ATOM 3714 C C . SER B 1 155 ? 3.967 -22.141 11.016 1 97.19 155 SER B C 1
ATOM 3716 O O . SER B 1 155 ? 4.953 -21.406 10.992 1 97.19 155 SER B O 1
ATOM 3718 N N . LEU B 1 156 ? 2.777 -21.75 11.484 1 95.81 156 LEU B N 1
ATOM 3719 C CA . LEU B 1 156 ? 2.654 -20.469 12.18 1 95.81 156 LEU B CA 1
ATOM 3720 C C . LEU B 1 156 ? 3.461 -20.469 13.477 1 95.81 156 LEU B C 1
ATOM 3722 O O . LEU B 1 156 ? 3.566 -21.516 14.133 1 95.81 156 LEU B O 1
ATOM 3726 N N . THR B 1 157 ? 3.975 -19.266 13.883 1 94.12 157 THR B N 1
ATOM 3727 C CA . THR B 1 157 ? 4.758 -19.188 15.117 1 94.12 157 THR B CA 1
ATOM 3728 C C . THR B 1 157 ? 3.852 -18.922 16.312 1 94.12 157 THR B C 1
ATOM 3730 O O . THR B 1 157 ? 4.25 -19.141 17.453 1 94.12 157 THR B O 1
ATOM 3733 N N . THR B 1 158 ? 2.717 -18.391 15.984 1 83.31 158 THR B N 1
ATOM 3734 C CA . THR B 1 158 ? 1.799 -18.094 17.078 1 83.31 158 THR B CA 1
ATOM 3735 C C . THR B 1 158 ? 0.48 -18.844 16.906 1 83.31 158 THR B C 1
ATOM 3737 O O . THR B 1 158 ? 0.157 -19.281 15.797 1 83.31 158 THR B O 1
ATOM 3740 N N . GLY B 1 159 ? -0.202 -19.062 17.953 1 74.88 159 GLY B N 1
ATOM 3741 C CA . GLY B 1 159 ? -1.487 -19.75 17.922 1 74.88 159 GLY B CA 1
ATOM 3742 C C . GLY B 1 159 ? -1.362 -21.25 17.797 1 74.88 159 GLY B C 1
ATOM 3743 O O . GLY B 1 159 ? -0.467 -21.859 18.391 1 74.88 159 GLY B O 1
ATOM 3744 N N . ALA B 1 160 ? -2.232 -21.969 17.125 1 69.44 160 ALA B N 1
ATOM 3745 C CA . ALA B 1 160 ? -2.338 -23.422 17 1 69.44 160 ALA B CA 1
ATOM 3746 C C . ALA B 1 160 ? -1.179 -24 16.188 1 69.44 160 ALA B C 1
ATOM 3748 O O . ALA B 1 160 ? -1.041 -25.219 16.062 1 69.44 160 ALA B O 1
ATOM 3749 N N . LYS B 1 161 ? -0.237 -23.25 15.805 1 83.5 161 LYS B N 1
ATOM 3750 C CA . LYS B 1 161 ? 0.888 -23.641 14.961 1 83.5 161 LYS B CA 1
ATOM 3751 C C . LYS B 1 161 ? 0.407 -24.375 13.711 1 83.5 161 LYS B C 1
ATOM 3753 O O . LYS B 1 161 ? 0.917 -25.438 13.375 1 83.5 161 LYS B O 1
ATOM 3758 N N . THR B 1 162 ? -0.551 -23.906 13.039 1 91.12 162 THR B N 1
ATOM 3759 C CA . THR B 1 162 ? -1.122 -24.406 11.797 1 91.12 162 THR B CA 1
ATOM 3760 C C . THR B 1 162 ? -0.042 -24.562 10.734 1 91.12 162 THR B C 1
ATOM 3762 O O . THR B 1 162 ? 0.789 -23.672 10.547 1 91.12 162 THR B O 1
ATOM 3765 N N . LYS B 1 163 ? -0.024 -25.766 10.102 1 96.31 163 LYS B N 1
ATOM 3766 C CA . LYS B 1 163 ? 0.913 -26.031 9.016 1 96.31 163 LYS B CA 1
ATOM 3767 C C . LYS B 1 163 ? 0.283 -25.719 7.66 1 96.31 163 LYS B C 1
ATOM 3769 O O . LYS B 1 163 ? -0.919 -25.906 7.469 1 96.31 163 LYS B O 1
ATOM 3774 N N . PHE B 1 164 ? 1.083 -25.219 6.762 1 97.75 164 PHE B N 1
ATOM 3775 C CA . PHE B 1 164 ? 0.618 -24.938 5.41 1 97.75 164 PHE B CA 1
ATOM 3776 C C . PHE B 1 164 ? 1.767 -25.031 4.414 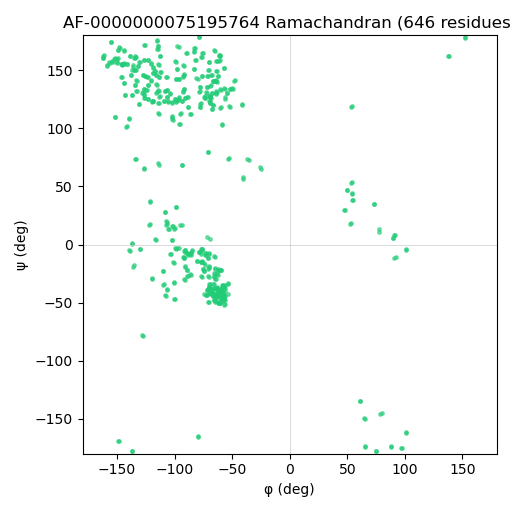1 97.75 164 PHE B C 1
ATOM 3778 O O . PHE B 1 164 ? 2.936 -25.062 4.805 1 97.75 164 PHE B O 1
ATOM 3785 N N . THR B 1 165 ? 1.407 -25.203 3.158 1 98.81 165 THR B N 1
ATOM 3786 C CA . THR B 1 165 ? 2.385 -25.359 2.086 1 98.81 165 THR B CA 1
ATOM 3787 C C . THR B 1 165 ? 2.287 -24.203 1.099 1 98.81 165 THR B C 1
ATOM 3789 O O . THR B 1 165 ? 1.189 -23.734 0.78 1 98.81 165 THR B O 1
ATOM 3792 N N . VAL B 1 166 ? 3.473 -23.703 0.676 1 98.94 166 VAL B N 1
ATOM 3793 C CA . VAL B 1 166 ? 3.533 -22.672 -0.36 1 98.94 166 VAL B CA 1
ATOM 3794 C C . VAL B 1 166 ? 4.402 -23.156 -1.518 1 98.94 166 VAL B C 1
ATOM 3796 O O . VAL B 1 166 ? 5.535 -23.609 -1.308 1 98.94 166 VAL B O 1
ATOM 3799 N N . LEU B 1 167 ? 3.84 -23.125 -2.693 1 99 167 LEU B N 1
ATOM 3800 C CA . LEU B 1 167 ? 4.574 -23.344 -3.936 1 99 167 LEU B CA 1
ATOM 3801 C C . LEU B 1 167 ? 4.727 -22.047 -4.719 1 99 167 LEU B C 1
ATOM 3803 O O . LEU B 1 167 ? 3.775 -21.266 -4.824 1 99 167 LEU B O 1
ATOM 3807 N N . ASN B 1 168 ? 5.934 -21.75 -5.191 1 98.94 168 ASN B N 1
ATOM 3808 C CA . ASN B 1 168 ? 6.23 -20.562 -5.984 1 98.94 168 ASN B CA 1
ATOM 3809 C C . ASN B 1 168 ? 6.926 -20.922 -7.297 1 98.94 168 ASN B C 1
ATOM 3811 O O . ASN B 1 168 ? 7.879 -21.703 -7.305 1 98.94 168 ASN B O 1
ATOM 3815 N N . THR B 1 169 ? 6.422 -20.297 -8.406 1 98.94 169 THR B N 1
ATOM 3816 C CA . THR B 1 169 ? 6.906 -20.781 -9.688 1 98.94 169 THR B CA 1
ATOM 3817 C C . THR B 1 169 ? 6.969 -19.656 -10.711 1 98.94 169 THR B C 1
ATOM 3819 O O . THR B 1 169 ? 6.566 -18.516 -10.422 1 98.94 169 THR B O 1
ATOM 3822 N N . HIS B 1 170 ? 7.594 -19.906 -11.852 1 98.94 170 HIS B N 1
ATOM 3823 C CA . HIS B 1 170 ? 7.648 -19.094 -13.062 1 98.94 170 HIS B CA 1
ATOM 3824 C C . HIS B 1 170 ? 7.531 -19.969 -14.312 1 98.94 170 HIS B C 1
ATOM 3826 O O . HIS B 1 170 ? 8.453 -20.719 -14.648 1 98.94 170 HIS B O 1
ATOM 3832 N N . LEU B 1 171 ? 6.375 -19.859 -14.953 1 98.75 171 LEU B N 1
ATOM 3833 C CA . LEU B 1 171 ? 6.168 -20.688 -16.141 1 98.75 171 LEU B CA 1
ATOM 3834 C C . LEU B 1 171 ? 6.805 -20.047 -17.375 1 98.75 171 LEU B C 1
ATOM 3836 O O . LEU B 1 171 ? 7.223 -18.891 -17.328 1 98.75 171 LEU B O 1
ATOM 3840 N N . ASP B 1 172 ? 6.871 -20.812 -18.422 1 98.12 172 ASP B N 1
ATOM 3841 C CA . ASP B 1 172 ? 7.66 -20.438 -19.594 1 98.12 172 ASP B CA 1
ATOM 3842 C C . ASP B 1 172 ? 6.945 -19.375 -20.422 1 98.12 172 ASP B C 1
ATOM 3844 O O . ASP B 1 172 ? 5.723 -19.422 -20.578 1 98.12 172 ASP B O 1
ATOM 3848 N N . ASP B 1 173 ? 7.727 -18.469 -21.016 1 95.88 173 ASP B N 1
ATOM 3849 C CA . ASP B 1 173 ? 7.141 -17.359 -21.766 1 95.88 173 ASP B CA 1
ATOM 3850 C C . ASP B 1 173 ? 6.988 -17.734 -23.25 1 95.88 173 ASP B C 1
ATOM 3852 O O . ASP B 1 173 ? 6.266 -17.062 -23.984 1 95.88 173 ASP B O 1
ATOM 3856 N N . GLN B 1 174 ? 7.559 -18.797 -23.688 1 94.88 174 GLN B N 1
ATOM 3857 C CA . GLN B 1 174 ? 7.598 -19.094 -25.125 1 94.88 174 GLN B CA 1
ATOM 3858 C C . GLN B 1 174 ? 6.676 -20.266 -25.469 1 94.88 174 GLN B C 1
ATOM 3860 O O . GLN B 1 174 ? 6.066 -20.281 -26.531 1 94.88 174 GLN B O 1
ATOM 3865 N N . SER B 1 175 ? 6.551 -21.25 -24.531 1 94.88 175 SER B N 1
ATOM 3866 C CA . SER B 1 175 ? 5.895 -22.5 -24.859 1 94.88 175 SER B CA 1
ATOM 3867 C C . SER B 1 175 ? 4.605 -22.688 -24.062 1 94.88 175 SER B C 1
ATOM 3869 O O . SER B 1 175 ? 4.645 -22.938 -22.859 1 94.88 175 SER B O 1
ATOM 3871 N N . ASP B 1 176 ? 3.521 -22.656 -24.781 1 95 176 ASP B N 1
ATOM 3872 C CA . ASP B 1 176 ? 2.236 -22.922 -24.141 1 95 176 ASP B CA 1
ATOM 3873 C C . ASP B 1 176 ? 2.189 -24.344 -23.578 1 95 176 ASP B C 1
ATOM 3875 O O . ASP B 1 176 ? 1.656 -24.562 -22.5 1 95 176 ASP B O 1
ATOM 3879 N N . MET B 1 177 ? 2.75 -25.25 -24.328 1 95.31 177 MET B N 1
ATOM 3880 C CA . MET B 1 177 ? 2.76 -26.641 -23.875 1 95.31 177 MET B CA 1
ATOM 3881 C C . MET B 1 177 ? 3.572 -26.797 -22.594 1 95.31 177 MET B C 1
ATOM 3883 O O . MET B 1 177 ? 3.176 -27.516 -21.688 1 95.31 177 MET B O 1
ATOM 3887 N N . GLN B 1 178 ? 4.711 -26.156 -22.547 1 96.56 178 GLN B N 1
ATOM 3888 C CA . GLN B 1 178 ? 5.488 -26.188 -21.297 1 96.56 178 GLN B CA 1
ATOM 3889 C C . GLN B 1 178 ? 4.688 -25.625 -20.141 1 96.56 178 GLN B C 1
ATOM 3891 O O . GLN B 1 178 ? 4.754 -26.156 -19.016 1 96.56 178 GLN B O 1
ATOM 3896 N N . ARG B 1 179 ? 3.928 -24.547 -20.406 1 98.44 179 ARG B N 1
ATOM 3897 C CA . ARG B 1 179 ? 3.098 -23.969 -19.344 1 98.44 179 ARG B CA 1
ATOM 3898 C C . ARG B 1 179 ? 2.053 -24.969 -18.859 1 98.44 179 ARG B C 1
ATOM 3900 O O . ARG B 1 179 ? 1.811 -25.094 -17.656 1 98.44 179 ARG B O 1
ATOM 3907 N N . GLN B 1 180 ? 1.466 -25.734 -19.734 1 98.38 180 GLN B N 1
ATOM 3908 C CA . GLN B 1 180 ? 0.448 -26.719 -19.375 1 98.38 180 GLN B CA 1
ATOM 3909 C C . GLN B 1 180 ? 1.054 -27.875 -18.594 1 98.38 180 GLN B C 1
ATOM 3911 O O . GLN B 1 180 ? 0.474 -28.328 -17.609 1 98.38 180 GLN B O 1
ATOM 3916 N N . VAL B 1 181 ? 2.24 -28.328 -19.031 1 98.56 181 VAL B N 1
ATOM 3917 C CA . VAL B 1 181 ? 2.939 -29.391 -18.312 1 98.56 181 VAL B CA 1
ATOM 3918 C C . VAL B 1 181 ? 3.328 -28.891 -16.922 1 98.56 181 VAL B C 1
ATOM 3920 O O . VAL B 1 181 ? 3.125 -29.578 -15.922 1 98.56 181 VAL B O 1
ATOM 3923 N N . GLY B 1 182 ? 3.844 -27.672 -16.875 1 98.75 182 GLY B N 1
ATOM 3924 C CA . GLY B 1 182 ? 4.191 -27.078 -15.602 1 98.75 182 GLY B CA 1
ATOM 3925 C C . GLY B 1 182 ? 3.01 -26.969 -14.648 1 98.75 182 GLY B C 1
ATOM 3926 O O . GLY B 1 182 ? 3.107 -27.359 -13.484 1 98.75 182 GLY B O 1
ATOM 3927 N N . ALA B 1 183 ? 1.886 -26.438 -15.148 1 98.88 183 ALA B N 1
ATOM 3928 C CA . ALA B 1 183 ? 0.679 -26.328 -14.336 1 98.88 183 ALA B CA 1
ATOM 3929 C C . ALA B 1 183 ? 0.214 -27.688 -13.844 1 98.88 183 ALA B C 1
ATOM 3931 O O . ALA B 1 183 ? -0.25 -27.828 -12.703 1 98.88 183 ALA B O 1
ATOM 3932 N N . SER B 1 184 ? 0.338 -28.719 -14.656 1 98.88 184 SER B N 1
ATOM 3933 C CA . SER B 1 184 ? -0.078 -30.062 -14.297 1 98.88 184 SER B CA 1
ATOM 3934 C C . SER B 1 184 ? 0.82 -30.656 -13.211 1 98.88 184 SER B C 1
ATOM 3936 O O . SER B 1 184 ? 0.337 -31.297 -12.281 1 98.88 184 SER B O 1
ATOM 3938 N N . LEU B 1 185 ? 2.143 -30.438 -13.352 1 98.94 185 LEU B N 1
ATOM 3939 C CA . LEU B 1 185 ? 3.08 -30.859 -12.32 1 98.94 185 LEU B CA 1
ATOM 3940 C C . LEU B 1 185 ? 2.779 -30.188 -10.992 1 98.94 185 LEU B C 1
ATOM 3942 O O . LEU B 1 185 ? 2.727 -30.844 -9.945 1 98.94 185 LEU B O 1
ATOM 3946 N N . ILE B 1 186 ? 2.537 -28.906 -11.031 1 98.94 186 ILE B N 1
ATOM 3947 C CA . ILE B 1 186 ? 2.293 -28.109 -9.836 1 98.94 186 ILE B CA 1
ATOM 3948 C C . ILE B 1 186 ? 0.979 -28.547 -9.188 1 98.94 186 ILE B C 1
ATOM 3950 O O . ILE B 1 186 ? 0.899 -28.688 -7.965 1 98.94 186 ILE B O 1
ATOM 3954 N N . LEU B 1 187 ? -0.053 -28.734 -9.984 1 98.94 187 LEU B N 1
ATOM 3955 C CA . LEU B 1 187 ? -1.349 -29.172 -9.477 1 98.94 187 LEU B CA 1
ATOM 3956 C C . LEU B 1 187 ? -1.234 -30.531 -8.789 1 98.94 187 LEU B C 1
ATOM 3958 O O . LEU B 1 187 ? -1.818 -30.75 -7.723 1 98.94 187 LEU B O 1
ATOM 3962 N N . THR B 1 188 ? -0.489 -31.453 -9.391 1 98.88 188 THR B N 1
ATOM 3963 C CA . THR B 1 188 ? -0.25 -32.781 -8.805 1 98.88 188 THR B CA 1
ATOM 3964 C C . THR B 1 188 ? 0.443 -32.656 -7.453 1 98.88 188 THR B C 1
ATOM 3966 O O . THR B 1 188 ? 0.019 -33.25 -6.469 1 98.88 188 THR B O 1
ATOM 3969 N N . ARG B 1 189 ? 1.471 -31.812 -7.422 1 98.94 189 ARG B N 1
ATOM 3970 C CA . ARG B 1 189 ? 2.201 -31.594 -6.176 1 98.94 189 ARG B CA 1
ATOM 3971 C C . ARG B 1 189 ? 1.307 -30.953 -5.121 1 98.94 189 ARG B C 1
ATOM 3973 O O . ARG B 1 189 ? 1.317 -31.359 -3.959 1 98.94 189 ARG B O 1
ATOM 3980 N N . ALA B 1 190 ? 0.566 -29.953 -5.52 1 98.94 190 ALA B N 1
ATOM 3981 C CA . ALA B 1 190 ? -0.317 -29.25 -4.598 1 98.94 190 ALA B CA 1
ATOM 3982 C C . ALA B 1 190 ? -1.357 -30.188 -4 1 98.94 190 ALA B C 1
ATOM 3984 O O . ALA B 1 190 ? -1.645 -30.125 -2.803 1 98.94 190 ALA B O 1
ATOM 3985 N N . ARG B 1 191 ? -1.942 -31.047 -4.848 1 98.88 191 ARG B N 1
ATOM 3986 C CA . ARG B 1 191 ? -2.91 -32.031 -4.363 1 98.88 191 ARG B CA 1
ATOM 3987 C C . ARG B 1 191 ? -2.273 -32.969 -3.352 1 98.88 191 ARG B C 1
ATOM 3989 O O . ARG B 1 191 ? -2.867 -33.25 -2.312 1 98.88 191 ARG B O 1
ATOM 3996 N N . TYR B 1 192 ? -1.129 -33.406 -3.629 1 98.88 192 TYR B N 1
ATOM 3997 C CA . TYR B 1 192 ? -0.39 -34.25 -2.713 1 98.88 192 TYR B CA 1
ATOM 3998 C C . TYR B 1 192 ? -0.198 -33.594 -1.361 1 98.88 192 TYR B C 1
ATOM 4000 O O . TYR B 1 192 ? -0.431 -34.188 -0.315 1 98.88 192 TYR B O 1
ATOM 4008 N N . GLU B 1 193 ? 0.228 -32.312 -1.413 1 98.81 193 GLU B N 1
ATOM 4009 C CA . GLU B 1 193 ? 0.447 -31.578 -0.181 1 98.81 193 GLU B CA 1
ATOM 4010 C C . GLU B 1 193 ? -0.848 -31.422 0.614 1 98.81 193 GLU B C 1
ATOM 4012 O O . GLU B 1 193 ? -0.844 -31.531 1.842 1 98.81 193 GLU B O 1
ATOM 4017 N N . ALA B 1 194 ? -1.905 -31.125 -0.136 1 98.69 194 ALA B N 1
ATOM 4018 C CA . ALA B 1 194 ? -3.207 -30.984 0.512 1 98.69 194 ALA B CA 1
ATOM 4019 C C . ALA B 1 194 ? -3.596 -32.25 1.249 1 98.69 194 ALA B C 1
ATOM 4021 O O . ALA B 1 194 ? -4.086 -32.188 2.379 1 98.69 194 ALA B O 1
ATOM 4022 N N . VAL B 1 195 ? -3.367 -33.375 0.652 1 98.31 195 VAL B N 1
ATOM 4023 C CA . VAL B 1 195 ? -3.744 -34.656 1.22 1 98.31 195 VAL B CA 1
ATOM 4024 C C . VAL B 1 195 ? -2.828 -35 2.395 1 98.31 195 VAL B C 1
ATOM 4026 O O . VAL B 1 195 ? -3.299 -35.406 3.459 1 98.31 195 VAL B O 1
ATOM 4029 N N . GLN B 1 196 ? -1.574 -34.781 2.24 1 96.88 196 GLN B N 1
ATOM 4030 C CA . GLN B 1 196 ? -0.589 -35.188 3.23 1 96.88 196 GLN B CA 1
ATOM 4031 C C . GLN B 1 196 ? -0.651 -34.312 4.477 1 96.88 196 GLN B C 1
ATOM 4033 O O . GLN B 1 196 ? -0.585 -34.812 5.602 1 96.88 196 GLN B O 1
ATOM 4038 N N . SER B 1 197 ? -0.777 -33.031 4.238 1 93.38 197 SER B N 1
ATOM 4039 C CA . SER B 1 197 ? -0.715 -32.094 5.371 1 93.38 197 SER B CA 1
ATOM 4040 C C . SER B 1 197 ? -2.104 -31.844 5.945 1 93.38 197 SER B C 1
ATOM 4042 O O . SER B 1 197 ? -2.232 -31.375 7.078 1 93.38 197 SER B O 1
ATOM 4044 N N . ARG B 1 198 ? -3.184 -32.094 5.281 1 92.19 198 ARG B N 1
ATOM 4045 C CA . ARG B 1 198 ? -4.551 -31.734 5.641 1 92.19 198 ARG B CA 1
ATOM 4046 C C . ARG B 1 198 ? -4.664 -30.25 5.949 1 92.19 198 ARG B C 1
ATOM 4048 O O . ARG B 1 198 ? -5.531 -29.828 6.715 1 92.19 198 ARG B O 1
ATOM 4055 N N . GLY B 1 199 ? -3.646 -29.516 5.48 1 95.62 199 GLY B N 1
ATOM 4056 C CA . GLY B 1 199 ? -3.627 -28.078 5.688 1 95.62 199 GLY B CA 1
ATOM 4057 C C . GLY B 1 199 ? -3.721 -27.281 4.398 1 95.62 199 GLY B C 1
ATOM 4058 O O . GLY B 1 199 ? -3.775 -27.859 3.311 1 95.62 199 GLY B O 1
ATOM 4059 N N . PRO B 1 200 ? -3.797 -25.984 4.57 1 97.69 200 PRO B N 1
ATOM 4060 C CA . PRO B 1 200 ? -3.902 -25.141 3.381 1 97.69 200 PRO B CA 1
ATOM 4061 C C . PRO B 1 200 ? -2.688 -25.25 2.463 1 97.69 200 PRO B C 1
ATOM 4063 O O . PRO B 1 200 ? -1.564 -25.438 2.939 1 97.69 200 PRO B O 1
ATOM 4066 N N . VAL B 1 201 ? -2.916 -25.172 1.183 1 98.75 201 VAL B N 1
ATOM 4067 C CA . VAL B 1 201 ? -1.875 -25.141 0.16 1 98.75 201 VAL B CA 1
ATOM 4068 C C . VAL B 1 201 ? -2.039 -23.906 -0.714 1 98.75 201 VAL B C 1
ATOM 4070 O O . VAL B 1 201 ? -3.15 -23.578 -1.132 1 98.75 201 VAL B O 1
ATOM 4073 N N . PHE B 1 202 ? -0.931 -23.234 -0.929 1 98.94 202 PHE B N 1
ATOM 4074 C CA . PHE B 1 202 ? -0.933 -22.016 -1.74 1 98.94 202 PHE B CA 1
ATOM 4075 C C . PHE B 1 202 ? 0.046 -22.141 -2.902 1 98.94 202 PHE B C 1
ATOM 4077 O O . PHE B 1 202 ? 1.091 -22.781 -2.773 1 98.94 202 PHE B O 1
ATOM 4084 N N . VAL B 1 203 ? -0.29 -21.578 -4.043 1 98.94 203 VAL B N 1
ATOM 4085 C CA . VAL B 1 203 ? 0.577 -21.484 -5.211 1 98.94 203 VAL B CA 1
ATOM 4086 C C . VAL B 1 203 ? 0.666 -20.031 -5.668 1 98.94 203 VAL B C 1
ATOM 4088 O O . VAL B 1 203 ? -0.352 -19.344 -5.762 1 98.94 203 VAL B O 1
ATOM 4091 N N . SER B 1 204 ? 1.848 -19.516 -5.863 1 98.94 204 SER B N 1
ATOM 4092 C CA . SER B 1 204 ? 2.041 -18.188 -6.398 1 98.94 204 SER B CA 1
ATOM 4093 C C . SER B 1 204 ? 3.043 -18.188 -7.547 1 98.94 204 SER B C 1
ATOM 4095 O O . SER B 1 204 ? 3.814 -19.125 -7.703 1 98.94 204 SER B O 1
ATOM 4097 N N . GLY B 1 205 ? 2.963 -17.188 -8.383 1 98.88 205 GLY B N 1
ATOM 4098 C CA . GLY B 1 205 ? 4.008 -17.016 -9.375 1 98.88 205 GLY B CA 1
ATOM 4099 C C . GLY B 1 205 ? 3.525 -16.328 -10.641 1 98.88 205 GLY B C 1
ATOM 4100 O O . GLY B 1 205 ? 2.367 -15.922 -10.727 1 98.88 205 GLY B O 1
ATOM 4101 N N . ASP B 1 206 ? 4.438 -16.141 -11.531 1 98.94 206 ASP B N 1
ATOM 4102 C CA . ASP B 1 206 ? 4.191 -15.703 -12.906 1 98.94 206 ASP B CA 1
ATOM 4103 C C . ASP B 1 206 ? 3.902 -16.891 -13.82 1 98.94 206 ASP B C 1
ATOM 4105 O O . ASP B 1 206 ? 4.805 -17.672 -14.141 1 98.94 206 ASP B O 1
ATOM 4109 N N . PHE B 1 207 ? 2.652 -16.938 -14.281 1 98.81 207 PHE B N 1
ATOM 4110 C CA . PHE B 1 207 ? 2.227 -18.109 -15.039 1 98.81 207 PHE B CA 1
ATOM 4111 C C . PHE B 1 207 ? 2.441 -17.891 -16.531 1 98.81 207 PHE B C 1
ATOM 4113 O O . PHE B 1 207 ? 2.367 -18.844 -17.328 1 98.81 207 PHE B O 1
ATOM 4120 N N . ASN B 1 208 ? 2.74 -16.656 -16.906 1 98.19 208 ASN B N 1
ATOM 4121 C CA . ASN B 1 208 ? 2.773 -16.312 -18.328 1 98.19 208 ASN B CA 1
ATOM 4122 C C . ASN B 1 208 ? 1.539 -16.844 -19.062 1 98.19 208 ASN B C 1
ATOM 4124 O O . ASN B 1 208 ? 1.629 -17.266 -20.203 1 98.19 208 ASN B O 1
ATOM 4128 N N . SER B 1 209 ? 0.442 -16.953 -18.391 1 97.5 209 SER B N 1
ATOM 4129 C CA . SER B 1 209 ? -0.848 -17.453 -18.859 1 97.5 209 SER B CA 1
ATOM 4130 C C . SER B 1 209 ? -1.998 -16.625 -18.266 1 97.5 209 SER B C 1
ATOM 4132 O O . SER B 1 209 ? -2.379 -16.828 -17.109 1 97.5 209 SER B O 1
ATOM 4134 N N . PRO B 1 210 ? -2.566 -15.719 -19.078 1 96.25 210 PRO B N 1
ATOM 4135 C CA . PRO B 1 210 ? -3.727 -14.984 -18.562 1 96.25 210 PRO B CA 1
ATOM 4136 C C . PRO B 1 210 ? -4.934 -15.883 -18.312 1 96.25 210 PRO B C 1
ATOM 4138 O O . PRO B 1 210 ? -4.926 -17.062 -18.688 1 96.25 210 PRO B O 1
ATOM 4141 N N . SER B 1 211 ? -5.895 -15.336 -17.609 1 95 211 SER B N 1
ATOM 4142 C CA . SER B 1 211 ? -7.074 -16.109 -17.219 1 95 211 SER B CA 1
ATOM 4143 C C . SER B 1 211 ? -8.039 -16.266 -18.391 1 95 211 SER B C 1
ATOM 4145 O O . SER B 1 211 ? -8.961 -17.078 -18.344 1 95 211 SER B O 1
ATOM 4147 N N . THR B 1 212 ? -7.809 -15.438 -19.422 1 90.75 212 THR B N 1
ATOM 4148 C CA . THR B 1 212 ? -8.656 -15.516 -20.609 1 90.75 212 THR B CA 1
ATOM 4149 C C . THR B 1 212 ? -7.824 -15.391 -21.875 1 90.75 212 THR B C 1
ATOM 4151 O O . THR B 1 212 ? -6.664 -14.977 -21.828 1 90.75 212 THR B O 1
ATOM 4154 N N . GLY B 1 213 ? -8.453 -15.805 -22.922 1 89.12 213 GLY B N 1
ATOM 4155 C CA . GLY B 1 213 ? -7.777 -15.664 -24.203 1 89.12 213 GLY B CA 1
ATOM 4156 C C . GLY B 1 213 ? -7.152 -16.953 -24.703 1 89.12 213 GLY B C 1
ATOM 4157 O O . GLY B 1 213 ? -7.5 -18.031 -24.234 1 89.12 213 GLY B O 1
ATOM 4158 N N . ASN B 1 214 ? -6.195 -16.859 -25.656 1 88.56 214 ASN B N 1
ATOM 4159 C CA . ASN B 1 214 ? -5.684 -18.016 -26.391 1 88.56 214 ASN B CA 1
ATOM 4160 C C . ASN B 1 214 ? -4.465 -18.609 -25.688 1 88.56 214 ASN B C 1
ATOM 4162 O O . ASN B 1 214 ? -3.969 -19.656 -26.109 1 88.56 214 ASN B O 1
ATOM 4166 N N . SER B 1 215 ? -3.961 -18.047 -24.688 1 94.12 215 SER B N 1
ATOM 4167 C CA . SER B 1 215 ? -2.801 -18.547 -23.969 1 94.12 215 SER B CA 1
ATOM 4168 C C . SER B 1 215 ? -3.127 -18.797 -22.5 1 94.12 215 SER B C 1
ATOM 4170 O O . SER B 1 215 ? -2.299 -18.531 -21.625 1 94.12 215 SER B O 1
ATOM 4172 N N . SER B 1 216 ? -4.344 -19.266 -22.234 1 96.81 216 SER B N 1
ATOM 4173 C CA . SER B 1 216 ? -4.828 -19.422 -20.859 1 96.81 216 SER B CA 1
ATOM 4174 C C . SER B 1 216 ? -4.711 -20.859 -20.391 1 96.81 216 SER B C 1
ATOM 4176 O O . SER B 1 216 ? -5.328 -21.234 -19.391 1 96.81 216 SER B O 1
ATOM 4178 N N . GLY B 1 217 ? -3.965 -21.734 -21.078 1 97.88 217 GLY B N 1
ATOM 4179 C CA . GLY B 1 217 ? -3.924 -23.172 -20.812 1 97.88 217 GLY B CA 1
ATOM 4180 C C . GLY B 1 217 ? -3.525 -23.484 -19.375 1 97.88 217 GLY B C 1
ATOM 4181 O O . GLY B 1 217 ? -4.207 -24.25 -18.688 1 97.88 217 GLY B O 1
ATOM 4182 N N . ALA B 1 218 ? -2.41 -22.906 -18.938 1 98.81 218 ALA B N 1
ATOM 4183 C CA . ALA B 1 218 ? -1.928 -23.188 -17.594 1 98.81 218 ALA B CA 1
ATOM 4184 C C . ALA B 1 218 ? -2.918 -22.703 -16.547 1 98.81 218 ALA B C 1
ATOM 4186 O O . ALA B 1 218 ? -3.178 -23.391 -15.555 1 98.81 218 ALA B O 1
ATOM 4187 N N . TYR B 1 219 ? -3.473 -21.5 -16.734 1 98.69 219 TYR B N 1
ATOM 4188 C CA . TYR B 1 219 ? -4.488 -20.984 -15.812 1 98.69 219 TYR B CA 1
ATOM 4189 C C . TYR B 1 219 ? -5.695 -21.906 -15.758 1 98.69 219 TYR B C 1
ATOM 4191 O O . TYR B 1 219 ? -6.207 -22.203 -14.68 1 98.69 219 TYR B O 1
ATOM 4199 N N . ASN B 1 220 ? -6.137 -22.359 -16.906 1 98.62 220 ASN B N 1
ATOM 4200 C CA . ASN B 1 220 ? -7.293 -23.25 -16.984 1 98.62 220 ASN B CA 1
ATOM 4201 C C . ASN B 1 220 ? -7.031 -24.578 -16.281 1 98.62 220 ASN B C 1
ATOM 4203 O O . ASN B 1 220 ? -7.906 -25.094 -15.594 1 98.62 220 ASN B O 1
ATOM 4207 N N . ILE B 1 221 ? -5.852 -25.078 -16.391 1 98.81 221 ILE B N 1
ATOM 4208 C CA . ILE B 1 221 ? -5.516 -26.359 -15.781 1 98.81 221 ILE B CA 1
ATOM 4209 C C . ILE B 1 221 ? -5.461 -26.203 -14.266 1 98.81 221 ILE B C 1
ATOM 4211 O O . ILE B 1 221 ? -6.09 -26.969 -13.531 1 98.81 221 ILE B O 1
ATOM 4215 N N . ILE B 1 222 ? -4.738 -25.172 -13.781 1 98.81 222 ILE B N 1
ATOM 4216 C CA . ILE B 1 222 ? -4.516 -25.031 -12.344 1 98.81 222 ILE B CA 1
ATOM 4217 C C . ILE B 1 222 ? -5.84 -24.75 -11.641 1 98.81 222 ILE B C 1
ATOM 4219 O O . ILE B 1 222 ? -6.039 -25.141 -10.492 1 98.81 222 ILE B O 1
ATOM 4223 N N . THR B 1 223 ? -6.836 -24.109 -12.359 1 98.75 223 THR B N 1
ATOM 4224 C CA . THR B 1 223 ? -8.109 -23.734 -11.766 1 98.75 223 THR B CA 1
ATOM 4225 C C . THR B 1 223 ? -9.18 -24.781 -12.047 1 98.75 223 THR B C 1
ATOM 4227 O O . THR B 1 223 ? -10.336 -24.609 -11.641 1 98.75 223 THR B O 1
ATOM 4230 N N . GLY B 1 224 ? -8.875 -25.766 -12.773 1 98.5 224 GLY B N 1
ATOM 4231 C CA . GLY B 1 224 ? -9.797 -26.875 -12.992 1 98.5 224 GLY B CA 1
ATOM 4232 C C . GLY B 1 224 ? -10.711 -26.656 -14.188 1 98.5 224 GLY B C 1
ATOM 4233 O O . GLY B 1 224 ? -11.641 -27.438 -14.406 1 98.5 224 GLY B O 1
ATOM 4234 N N . ALA B 1 225 ? -10.508 -25.625 -14.922 1 97.81 225 ALA B N 1
ATOM 4235 C CA . ALA B 1 225 ? -11.32 -25.375 -16.109 1 97.81 225 ALA B CA 1
ATOM 4236 C C . ALA B 1 225 ? -10.93 -26.312 -17.25 1 97.81 225 ALA B C 1
ATOM 4238 O O . ALA B 1 225 ? -11.711 -26.516 -18.188 1 97.81 225 ALA B O 1
ATOM 4239 N N . SER B 1 226 ? -9.711 -26.859 -17.25 1 97.69 226 SER B N 1
ATOM 4240 C CA . SER B 1 226 ? -9.227 -27.875 -18.172 1 97.69 226 SER B CA 1
ATOM 4241 C C . SER B 1 226 ? -8.555 -29.016 -17.438 1 97.69 226 SER B C 1
ATOM 4243 O O . SER B 1 226 ? -8.055 -28.844 -16.328 1 97.69 226 SER B O 1
ATOM 4245 N N . ALA B 1 227 ? -8.562 -30.156 -18.031 1 97.94 227 ALA B N 1
ATOM 4246 C CA . ALA B 1 227 ? -7.875 -31.312 -17.453 1 97.94 227 ALA B CA 1
ATOM 4247 C C . ALA B 1 227 ? -6.363 -31.156 -17.547 1 97.94 227 ALA B C 1
ATOM 4249 O O . ALA B 1 227 ? -5.848 -30.594 -18.516 1 97.94 227 ALA B O 1
ATOM 4250 N N . PRO B 1 228 ? -5.66 -31.656 -16.531 1 98.44 228 PRO B N 1
ATOM 4251 C CA . PRO B 1 228 ? -4.199 -31.688 -16.656 1 98.44 228 PRO B CA 1
ATOM 4252 C C . PRO B 1 228 ? -3.717 -32.531 -17.828 1 98.44 228 PRO B C 1
ATOM 4254 O O . PRO B 1 228 ? -4.438 -33.406 -18.297 1 98.44 228 PRO B O 1
ATOM 4257 N N . VAL B 1 229 ? -2.529 -32.281 -18.25 1 98.5 229 VAL B N 1
ATOM 4258 C CA . VAL B 1 229 ? -1.901 -33.062 -19.312 1 98.5 229 VAL B CA 1
ATOM 4259 C C . VAL B 1 229 ? -0.988 -34.125 -18.672 1 98.5 229 VAL B C 1
ATOM 4261 O O . VAL B 1 229 ? -0.765 -34.094 -17.469 1 98.5 229 VAL B O 1
ATOM 4264 N N . ALA B 1 230 ? -0.494 -35.031 -19.516 1 98 230 ALA B N 1
ATOM 4265 C CA . ALA B 1 230 ? 0.392 -36.094 -19.031 1 98 230 ALA B CA 1
ATOM 4266 C C . ALA B 1 230 ? 1.699 -35.5 -18.5 1 98 230 ALA B C 1
ATOM 4268 O O . ALA B 1 230 ? 2.262 -34.594 -19.094 1 98 230 ALA B O 1
ATOM 4269 N N . ILE B 1 231 ? 2.156 -36.062 -17.422 1 98.56 231 ILE B N 1
ATOM 4270 C CA . ILE B 1 231 ? 3.406 -35.625 -16.797 1 98.56 231 ILE B CA 1
ATOM 4271 C C . ILE B 1 231 ? 4.332 -36.812 -16.609 1 98.56 231 ILE B C 1
ATOM 4273 O O . ILE B 1 231 ? 3.961 -37.969 -16.922 1 98.56 231 ILE B O 1
ATOM 4277 N N . ASN B 1 232 ? 5.555 -36.5 -16.219 1 98.56 232 ASN B N 1
ATOM 4278 C CA . ASN B 1 232 ? 6.531 -37.562 -15.953 1 98.56 232 ASN B CA 1
ATOM 4279 C C . ASN B 1 232 ? 5.965 -38.656 -15.039 1 98.56 232 ASN B C 1
ATOM 4281 O O . ASN B 1 232 ? 5.418 -38.344 -13.977 1 98.56 232 ASN B O 1
ATOM 4285 N N . ALA B 1 233 ? 6.168 -39.938 -15.391 1 98.44 233 ALA B N 1
ATOM 4286 C CA . ALA B 1 233 ? 5.559 -41.062 -14.688 1 98.44 233 ALA B CA 1
ATOM 4287 C C . ALA B 1 233 ? 6.137 -41.219 -13.281 1 98.44 233 ALA B C 1
ATOM 4289 O O . ALA B 1 233 ? 5.434 -41.594 -12.352 1 98.44 233 ALA B O 1
ATOM 4290 N N . THR B 1 234 ? 7.391 -41 -13.133 1 98.5 234 THR B N 1
ATOM 4291 C CA . THR B 1 234 ? 8.039 -41.125 -11.836 1 98.5 234 THR B CA 1
ATOM 4292 C C . THR B 1 234 ? 7.508 -40.062 -10.867 1 98.5 234 THR B C 1
ATOM 4294 O O . THR B 1 234 ? 7.289 -40.344 -9.688 1 98.5 234 THR B O 1
ATOM 4297 N N . PHE B 1 235 ? 7.359 -38.875 -11.414 1 98.75 235 PHE B N 1
ATOM 4298 C CA . PHE B 1 235 ? 6.781 -37.781 -10.617 1 98.75 235 PHE B CA 1
ATOM 4299 C C . PHE B 1 235 ? 5.355 -38.125 -10.203 1 98.75 235 PHE B C 1
ATOM 4301 O O . PHE B 1 235 ? 4.992 -38 -9.031 1 98.75 235 PHE B O 1
ATOM 4308 N N . ALA B 1 236 ? 4.547 -38.531 -11.117 1 98.62 236 ALA B N 1
ATOM 4309 C CA . ALA B 1 236 ? 3.162 -38.938 -10.852 1 98.62 236 ALA B CA 1
ATOM 4310 C C . ALA B 1 236 ? 3.092 -40 -9.781 1 98.62 236 ALA B C 1
ATOM 4312 O O . ALA B 1 236 ? 2.223 -39.969 -8.906 1 98.62 236 ALA B O 1
ATOM 4313 N N . ALA B 1 237 ? 3.977 -40.938 -9.844 1 98.62 237 ALA B N 1
ATOM 4314 C CA . ALA B 1 237 ? 3.986 -42.062 -8.891 1 98.62 237 ALA B CA 1
ATOM 4315 C C . ALA B 1 237 ? 4.395 -41.562 -7.5 1 98.62 237 ALA B C 1
ATOM 4317 O O . ALA B 1 237 ? 3.811 -42 -6.496 1 98.62 237 ALA B O 1
ATOM 4318 N N . LYS B 1 238 ? 5.355 -40.719 -7.461 1 98.62 238 LYS B N 1
ATOM 4319 C CA . LYS B 1 238 ? 5.875 -40.25 -6.188 1 98.62 238 LYS B CA 1
ATOM 4320 C C . LYS B 1 238 ? 4.805 -39.469 -5.418 1 98.62 238 LYS B C 1
ATOM 4322 O O . LYS B 1 238 ? 4.73 -39.562 -4.191 1 98.62 238 LYS B O 1
ATOM 4327 N N . TYR B 1 239 ? 4.055 -38.719 -6.168 1 98.75 239 TYR B N 1
ATOM 4328 C CA . TYR B 1 239 ? 3.094 -37.844 -5.52 1 98.75 239 TYR B CA 1
ATOM 4329 C C . TYR B 1 239 ? 1.667 -38.344 -5.73 1 98.75 239 TYR B C 1
ATOM 4331 O O . TYR B 1 239 ? 0.727 -37.531 -5.781 1 98.75 239 TYR B O 1
ATOM 4339 N N . ASP B 1 240 ? 1.499 -39.594 -5.902 1 98.31 240 ASP B N 1
ATOM 4340 C CA . ASP B 1 240 ? 0.189 -40.25 -6.039 1 98.31 240 ASP B CA 1
ATOM 4341 C C . ASP B 1 240 ? -0.545 -40.281 -4.699 1 98.31 240 ASP B C 1
ATOM 4343 O O . ASP B 1 240 ? 0.037 -40.656 -3.68 1 98.31 240 ASP B O 1
ATOM 4347 N N . VAL B 1 241 ? -1.816 -39.844 -4.754 1 98.38 241 VAL B N 1
ATOM 4348 C CA . VAL B 1 241 ? -2.602 -39.844 -3.521 1 98.38 241 VAL B CA 1
ATOM 4349 C C . VAL B 1 241 ? -3.854 -40.688 -3.709 1 98.38 241 VAL B C 1
ATOM 4351 O O . VAL B 1 241 ? -4.812 -40.562 -2.943 1 98.38 241 VAL B O 1
ATOM 4354 N N . GLY B 1 242 ? -3.836 -41.5 -4.719 1 97.25 242 GLY B N 1
ATOM 4355 C CA . GLY B 1 242 ? -5 -42.312 -5.031 1 97.25 242 GLY B CA 1
ATOM 4356 C C . GLY B 1 242 ? -6.23 -41.5 -5.363 1 97.25 242 GLY B C 1
ATOM 4357 O O . GLY B 1 242 ? -6.168 -40.562 -6.184 1 97.25 242 GLY B O 1
ATOM 4358 N N . ASN B 1 243 ? -7.367 -41.781 -4.867 1 97.12 243 ASN B N 1
ATOM 4359 C CA . ASN B 1 243 ? -8.617 -41.125 -5.211 1 97.12 243 ASN B CA 1
ATOM 4360 C C . ASN B 1 243 ? -8.938 -40 -4.223 1 97.12 243 ASN B C 1
ATOM 4362 O O . ASN B 1 243 ? -10.062 -39.5 -4.191 1 97.12 243 ASN B O 1
ATOM 4366 N N . GLN B 1 244 ? -7.984 -39.625 -3.531 1 97.94 244 GLN B N 1
ATOM 4367 C CA . GLN B 1 244 ? -8.227 -38.531 -2.574 1 97.94 244 GLN B CA 1
ATOM 4368 C C . GLN B 1 244 ? -8.258 -37.188 -3.268 1 97.94 244 GLN B C 1
ATOM 4370 O O . GLN B 1 244 ? -7.422 -36.906 -4.133 1 97.94 244 GLN B O 1
ATOM 4375 N N . LEU B 1 245 ? -9.273 -36.438 -2.951 1 97.94 245 LEU B N 1
ATOM 4376 C CA . LEU B 1 245 ? -9.508 -35.094 -3.5 1 97.94 245 LEU B CA 1
ATOM 4377 C C . LEU B 1 245 ? -9.492 -35.125 -5.023 1 97.94 245 LEU B C 1
ATOM 4379 O O . LEU B 1 245 ? -8.773 -34.375 -5.66 1 97.94 245 LEU B O 1
ATOM 4383 N N . PRO B 1 246 ? -10.234 -35.938 -5.656 1 96.81 246 PRO B N 1
ATOM 4384 C CA . PRO B 1 246 ? -10.195 -36.125 -7.109 1 96.81 246 PRO B CA 1
ATOM 4385 C C . PRO B 1 246 ? -10.516 -34.844 -7.883 1 96.81 246 PRO B C 1
ATOM 4387 O O . PRO B 1 246 ? -10.094 -34.688 -9.031 1 96.81 246 PRO B O 1
ATOM 4390 N N . ASP B 1 247 ? -11.211 -33.844 -7.293 1 97.44 247 ASP B N 1
ATOM 4391 C CA . ASP B 1 247 ? -11.594 -32.625 -7.977 1 97.44 247 ASP B CA 1
ATOM 4392 C C . ASP B 1 247 ? -10.75 -31.438 -7.488 1 97.44 247 ASP B C 1
ATOM 4394 O O . ASP B 1 247 ? -11.18 -30.281 -7.578 1 97.44 247 ASP B O 1
ATOM 4398 N N . PHE B 1 248 ? -9.633 -31.797 -6.914 1 98.69 248 PHE B N 1
ATOM 4399 C CA . PHE B 1 248 ? -8.766 -30.75 -6.367 1 98.69 248 PHE B CA 1
ATOM 4400 C C . PHE B 1 248 ? -8.375 -29.75 -7.445 1 98.69 248 PHE B C 1
ATOM 4402 O O . PHE B 1 248 ? -8.078 -30.141 -8.578 1 98.69 248 PHE B O 1
ATOM 4409 N N . LYS B 1 249 ? -8.438 -28.516 -7.184 1 98.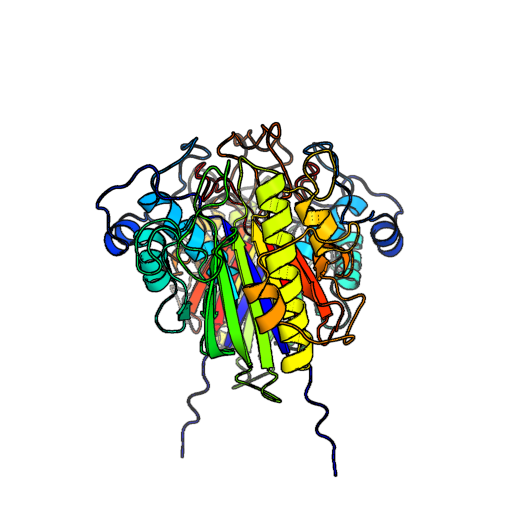88 249 LYS B N 1
ATOM 4410 C CA . LYS B 1 249 ? -8.039 -27.391 -8.031 1 98.88 249 LYS B CA 1
ATOM 4411 C C . LYS B 1 249 ? -7.555 -26.219 -7.188 1 98.88 249 LYS B C 1
ATOM 4413 O O . LYS B 1 249 ? -7.656 -26.234 -5.961 1 98.88 249 LYS B O 1
ATOM 4418 N N . MET B 1 250 ? -6.992 -25.344 -7.801 1 98.88 250 MET B N 1
ATOM 4419 C CA . MET B 1 250 ? -6.59 -24.125 -7.121 1 98.88 250 MET B CA 1
ATOM 4420 C C . MET B 1 250 ? -7.602 -23 -7.363 1 98.88 250 MET B C 1
ATOM 4422 O O . MET B 1 250 ? -8.156 -22.891 -8.461 1 98.88 250 MET B O 1
ATOM 4426 N N . LEU B 1 251 ? -7.816 -22.219 -6.328 1 98.88 251 LEU B N 1
ATOM 4427 C CA . LEU B 1 251 ? -8.773 -21.109 -6.375 1 98.88 251 LEU B CA 1
ATOM 4428 C C . LEU B 1 251 ? -8.047 -19.766 -6.43 1 98.88 251 LEU B C 1
ATOM 4430 O O . LEU B 1 251 ? -7.188 -19.484 -5.594 1 98.88 251 LEU B O 1
ATOM 4434 N N . ASP B 1 252 ? -8.406 -18.953 -7.441 1 98.75 252 ASP B N 1
ATOM 4435 C CA . ASP B 1 252 ? -7.805 -17.641 -7.645 1 98.75 252 ASP B CA 1
ATOM 4436 C C . ASP B 1 252 ? -8.188 -16.688 -6.52 1 98.75 252 ASP B C 1
ATOM 4438 O O . ASP B 1 252 ? -9.352 -16.312 -6.383 1 98.75 252 ASP B O 1
ATOM 4442 N N . PHE B 1 253 ? -7.234 -16.234 -5.766 1 98.5 253 PHE B N 1
ATOM 4443 C CA . PHE B 1 253 ? -7.484 -15.406 -4.59 1 98.5 253 PHE B CA 1
ATOM 4444 C C . PHE B 1 253 ? -8.281 -14.156 -4.965 1 98.5 253 PHE B C 1
ATOM 4446 O O . PHE B 1 253 ? -9.102 -13.68 -4.18 1 98.5 253 PHE B O 1
ATOM 4453 N N . ARG B 1 254 ? -8.023 -13.625 -6.133 1 98.25 254 ARG B N 1
ATOM 4454 C CA . ARG B 1 254 ? -8.734 -12.43 -6.574 1 98.25 254 ARG B CA 1
ATOM 4455 C C . ARG B 1 254 ? -10.242 -12.664 -6.598 1 98.25 254 ARG B C 1
ATOM 4457 O O . ARG B 1 254 ? -11.016 -11.758 -6.277 1 98.25 254 ARG B O 1
ATOM 4464 N N . GLY B 1 255 ? -10.648 -13.82 -6.918 1 98.12 255 GLY B N 1
ATOM 4465 C CA . GLY B 1 255 ? -12.055 -14.148 -7.027 1 98.12 255 GLY B CA 1
ATOM 4466 C C . GLY B 1 255 ? -12.664 -14.617 -5.719 1 98.12 255 GLY B C 1
ATOM 4467 O O . GLY B 1 255 ? -13.883 -14.766 -5.609 1 98.12 255 GLY B O 1
ATOM 4468 N N . GLN B 1 256 ? -11.789 -14.844 -4.695 1 98.25 256 GLN B N 1
ATOM 4469 C CA . GLN B 1 256 ? -12.266 -15.422 -3.445 1 98.25 256 GLN B CA 1
ATOM 4470 C C . GLN B 1 256 ? -12.453 -14.344 -2.377 1 98.25 256 GLN B C 1
ATOM 4472 O O . GLN B 1 256 ? -13.109 -14.578 -1.362 1 98.25 256 GLN B O 1
ATOM 4477 N N . ALA B 1 257 ? -11.875 -13.148 -2.582 1 97.75 257 ALA B N 1
ATOM 4478 C CA . ALA B 1 257 ? -11.969 -12.062 -1.604 1 97.75 257 ALA B CA 1
ATOM 4479 C C . ALA B 1 257 ? -13.281 -11.297 -1.758 1 97.75 257 ALA B C 1
ATOM 4481 O O . ALA B 1 257 ? -13.852 -11.242 -2.852 1 97.75 257 ALA B O 1
ATOM 4482 N N . PRO B 1 258 ? -13.773 -10.703 -0.582 1 96.38 258 PRO B N 1
ATOM 4483 C CA . PRO B 1 258 ? -14.891 -9.781 -0.787 1 96.38 258 PRO B CA 1
ATOM 4484 C C . PRO B 1 258 ? -14.594 -8.727 -1.847 1 96.38 258 PRO B C 1
ATOM 4486 O O . PRO B 1 258 ? -13.516 -8.125 -1.841 1 96.38 258 PRO B O 1
ATOM 4489 N N . ARG B 1 259 ? -15.523 -8.516 -2.725 1 96.31 259 ARG B N 1
ATOM 4490 C CA . ARG B 1 259 ? -15.25 -7.688 -3.895 1 96.31 259 ARG B CA 1
ATOM 4491 C C . ARG B 1 259 ? -14.789 -6.297 -3.484 1 96.31 259 ARG B C 1
ATOM 4493 O O . ARG B 1 259 ? -13.938 -5.699 -4.145 1 96.31 259 ARG B O 1
ATOM 4500 N N . GLN B 1 260 ? -15.32 -5.754 -2.4 1 95.62 260 GLN B N 1
ATOM 4501 C CA . GLN B 1 260 ? -14.977 -4.406 -1.967 1 95.62 260 GLN B CA 1
ATOM 4502 C C . GLN B 1 260 ? -13.555 -4.352 -1.42 1 95.62 260 GLN B C 1
ATOM 4504 O O . GLN B 1 260 ? -13 -3.266 -1.213 1 95.62 260 GLN B O 1
ATOM 4509 N N . SER B 1 261 ? -12.961 -5.559 -1.201 1 97.31 261 SER B N 1
ATOM 4510 C CA . SER B 1 261 ? -11.609 -5.633 -0.667 1 97.31 261 SER B CA 1
ATOM 4511 C C . SER B 1 261 ? -10.609 -6.023 -1.749 1 97.31 261 SER B C 1
ATOM 4513 O O . SER B 1 261 ? -9.477 -6.406 -1.446 1 97.31 261 SER B O 1
ATOM 4515 N N . VAL B 1 262 ? -10.992 -5.973 -3.018 1 98.06 262 VAL B N 1
ATOM 4516 C CA . VAL B 1 262 ? -10.125 -6.23 -4.164 1 98.06 262 VAL B CA 1
ATOM 4517 C C . VAL B 1 262 ? -9.789 -4.918 -4.863 1 98.06 262 VAL B C 1
ATOM 4519 O O . VAL B 1 262 ? -10.68 -4.152 -5.227 1 98.06 262 VAL B O 1
ATOM 4522 N N . SER B 1 263 ? -8.547 -4.602 -5.016 1 97.25 263 SER B N 1
ATOM 4523 C CA . SER B 1 263 ? -8.141 -3.357 -5.66 1 97.25 263 SER B CA 1
ATOM 4524 C C . SER B 1 263 ? -8.625 -3.303 -7.105 1 97.25 263 SER B C 1
ATOM 4526 O O . SER B 1 263 ? -8.93 -4.336 -7.703 1 97.25 263 SER B O 1
ATOM 4528 N N . ASN B 1 264 ? -8.633 -2.121 -7.641 1 95.31 264 ASN B N 1
ATOM 4529 C CA . ASN B 1 264 ? -9.047 -1.938 -9.023 1 95.31 264 ASN B CA 1
ATOM 4530 C C . ASN B 1 264 ? -7.883 -2.143 -9.992 1 95.31 264 ASN B C 1
ATOM 4532 O O . ASN B 1 264 ? -8.078 -2.164 -11.211 1 95.31 264 ASN B O 1
ATOM 4536 N N . ASN B 1 265 ? -6.723 -2.268 -9.438 1 97.81 265 ASN B N 1
ATOM 4537 C CA . ASN B 1 265 ? -5.613 -2.666 -10.297 1 97.81 265 ASN B CA 1
ATOM 4538 C C . ASN B 1 265 ? -5.746 -4.117 -10.75 1 97.81 265 ASN B C 1
ATOM 4540 O O . ASN B 1 265 ? -5.875 -5.02 -9.914 1 97.81 265 ASN B O 1
ATOM 4544 N N . PHE B 1 266 ? -5.742 -4.285 -12.031 1 97.94 266 PHE B N 1
ATOM 4545 C CA . PHE B 1 266 ? -5.945 -5.613 -12.609 1 97.94 266 PHE B CA 1
ATOM 4546 C C . PHE B 1 266 ? -4.648 -6.156 -13.188 1 97.94 266 PHE B C 1
ATOM 4548 O O . PHE B 1 266 ? -4.289 -7.312 -12.945 1 97.94 266 PHE B O 1
ATOM 4555 N N . ALA B 1 267 ? -3.924 -5.312 -13.898 1 98.31 267 ALA B N 1
ATOM 4556 C CA . ALA B 1 267 ? -2.721 -5.75 -14.602 1 98.31 267 ALA B 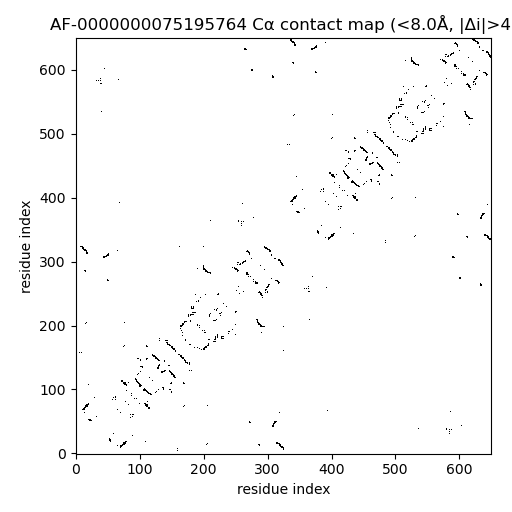CA 1
ATOM 4557 C C . ALA B 1 267 ? -1.588 -6.039 -13.625 1 98.31 267 ALA B C 1
ATOM 4559 O O . ALA B 1 267 ? -1.358 -5.273 -12.688 1 98.31 267 ALA B O 1
ATOM 4560 N N . THR B 1 268 ? -0.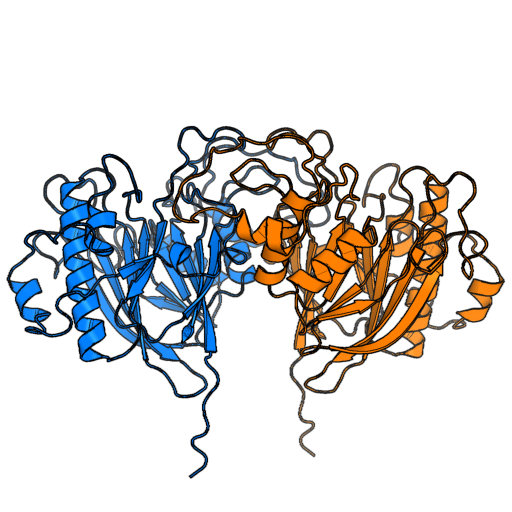925 -7.137 -13.852 1 98.69 268 THR B N 1
ATOM 4561 C CA . THR B 1 268 ? 0.245 -7.496 -13.055 1 98.69 268 THR B CA 1
ATOM 4562 C C . THR B 1 268 ? 1.52 -7.383 -13.891 1 98.69 268 THR B C 1
ATOM 4564 O O . THR B 1 268 ? 2.619 -7.285 -13.336 1 98.69 268 THR B O 1
ATOM 4567 N N . TYR B 1 269 ? 1.392 -7.457 -15.203 1 98.69 269 TYR B N 1
ATOM 4568 C CA . TYR B 1 269 ? 2.445 -7.16 -16.172 1 98.69 269 TYR B CA 1
ATOM 4569 C C . TYR B 1 269 ? 2.154 -5.867 -16.922 1 98.69 269 TYR B C 1
ATOM 4571 O O . TYR B 1 269 ? 1.095 -5.727 -17.531 1 98.69 269 TYR B O 1
ATOM 4579 N N . THR B 1 270 ? 3.121 -4.93 -16.844 1 98 270 THR B N 1
ATOM 4580 C CA . THR B 1 270 ? 2.881 -3.633 -17.469 1 98 270 THR B CA 1
ATOM 4581 C C . THR B 1 270 ? 4.055 -3.234 -18.359 1 98 270 THR B C 1
ATOM 4583 O O . THR B 1 270 ? 4.027 -2.18 -19 1 98 270 THR B O 1
ATOM 4586 N N . GLY B 1 271 ? 5.145 -4.039 -18.406 1 98.12 271 GLY B N 1
ATOM 4587 C CA . GLY B 1 271 ? 6.336 -3.672 -19.156 1 98.12 271 GLY B CA 1
ATOM 4588 C C . GLY B 1 271 ? 7.035 -2.447 -18.594 1 98.12 271 GLY B C 1
ATOM 4589 O O . GLY B 1 271 ? 6.723 -1.992 -17.5 1 98.12 271 GLY B O 1
ATOM 4590 N N . PHE B 1 272 ? 8.039 -1.99 -19.297 1 97.88 272 PHE B N 1
ATOM 4591 C CA . PHE B 1 272 ? 8.727 -0.753 -18.953 1 97.88 272 PHE B CA 1
ATOM 4592 C C . PHE B 1 272 ? 8.219 0.406 -19.797 1 97.88 272 PHE B C 1
ATOM 4594 O O . PHE B 1 272 ? 8.984 1.304 -20.156 1 97.88 272 PHE B O 1
ATOM 4601 N N . ASN B 1 273 ? 6.914 0.34 -20.156 1 93.75 273 ASN B N 1
ATOM 4602 C CA . ASN B 1 273 ? 6.254 1.388 -20.922 1 93.75 273 ASN B CA 1
ATOM 4603 C C . ASN B 1 273 ? 5.934 2.604 -20.062 1 93.75 273 ASN B C 1
ATOM 4605 O O . ASN B 1 273 ? 5.91 2.51 -18.828 1 93.75 273 ASN B O 1
ATOM 4609 N N . GLY B 1 274 ? 5.707 3.691 -20.75 1 91.06 274 GLY B N 1
ATOM 4610 C CA . GLY B 1 274 ? 5.273 4.883 -20.047 1 91.06 274 GLY B CA 1
ATOM 4611 C C . GLY B 1 274 ? 3.926 4.719 -19.375 1 91.06 274 GLY B C 1
ATOM 4612 O O . GLY B 1 274 ? 3.164 3.811 -19.703 1 91.06 274 GLY B O 1
ATOM 4613 N N . PRO B 1 275 ? 3.639 5.535 -18.375 1 89.69 275 PRO B N 1
ATOM 4614 C CA . PRO B 1 275 ? 2.469 5.352 -17.5 1 89.69 275 PRO B CA 1
ATOM 4615 C C . PRO B 1 275 ? 1.152 5.391 -18.281 1 89.69 275 PRO B C 1
ATOM 4617 O O . PRO B 1 275 ? 0.136 4.879 -17.812 1 89.69 275 PRO B O 1
ATOM 4620 N N . ALA B 1 276 ? 1.079 5.961 -19.438 1 92.38 276 ALA B N 1
ATOM 4621 C CA . ALA B 1 276 ? -0.177 6.062 -20.172 1 92.38 276 ALA B CA 1
ATOM 4622 C C . ALA B 1 276 ? -0.267 4.984 -21.25 1 92.38 276 ALA B C 1
ATOM 4624 O O . ALA B 1 276 ? -1.299 4.848 -21.922 1 92.38 276 ALA B O 1
ATOM 4625 N N . ASP B 1 277 ? 0.745 4.195 -21.422 1 96.31 277 ASP B N 1
ATOM 4626 C CA . ASP B 1 277 ? 0.771 3.154 -22.438 1 96.31 277 ASP B CA 1
ATOM 4627 C C . ASP B 1 277 ? 0.368 1.802 -21.859 1 96.31 277 ASP B C 1
ATOM 4629 O O . ASP B 1 277 ? 1.193 1.105 -21.266 1 96.31 277 ASP B O 1
ATOM 4633 N N . THR B 1 278 ? -0.862 1.38 -22.141 1 97.25 278 THR B N 1
ATOM 4634 C CA . THR B 1 278 ? -1.388 0.144 -21.578 1 97.25 278 THR B CA 1
ATOM 4635 C C . THR B 1 278 ? -1.346 -0.985 -22.594 1 97.25 278 THR B C 1
ATOM 4637 O O . THR B 1 278 ? -2.016 -2.008 -22.438 1 97.25 278 THR B O 1
ATOM 4640 N N . SER B 1 279 ? -0.602 -0.855 -23.672 1 97.25 279 SER B N 1
ATOM 4641 C CA . SER B 1 279 ? -0.656 -1.75 -24.812 1 97.25 279 SER B CA 1
ATOM 4642 C C . SER B 1 279 ? -0.2 -3.156 -24.453 1 97.25 279 SER B C 1
ATOM 4644 O O . SER B 1 279 ? -0.593 -4.133 -25.094 1 97.25 279 SER B O 1
ATOM 4646 N N . VAL B 1 280 ? 0.566 -3.291 -23.344 1 96.75 280 VAL B N 1
ATOM 4647 C CA . VAL B 1 280 ? 1.12 -4.605 -23.031 1 96.75 280 VAL B CA 1
ATOM 4648 C C . VAL B 1 280 ? 0.553 -5.113 -21.719 1 96.75 280 VAL B C 1
ATOM 4650 O O . VAL B 1 280 ? 0.987 -6.148 -21.203 1 96.75 280 VAL B O 1
ATOM 4653 N N . TRP B 1 281 ? -0.393 -4.383 -21.078 1 97.44 281 TRP B N 1
ATOM 4654 C CA . TRP B 1 281 ? -0.895 -4.734 -19.75 1 97.44 281 TRP B CA 1
ATOM 4655 C C . TRP B 1 281 ? -1.61 -6.082 -19.781 1 97.44 281 TRP B C 1
ATOM 4657 O O . TRP B 1 281 ? -2.428 -6.336 -20.672 1 97.44 281 TRP B O 1
ATOM 4667 N N . GLN B 1 282 ? -1.234 -6.969 -18.844 1 97 282 GLN B N 1
ATOM 4668 C CA . GLN B 1 282 ? -1.843 -8.281 -18.688 1 97 282 GLN B CA 1
ATOM 4669 C C . GLN B 1 282 ? -1.857 -8.703 -17.219 1 97 282 GLN B C 1
ATOM 4671 O O . GLN B 1 282 ? -1.133 -8.133 -16.391 1 97 282 GLN B O 1
ATOM 4676 N N . ARG B 1 283 ? -2.775 -9.547 -16.922 1 98.44 283 ARG B N 1
ATOM 4677 C CA . ARG B 1 283 ? -2.73 -10.203 -15.617 1 98.44 283 ARG B CA 1
ATOM 4678 C C . ARG B 1 283 ? -2.205 -11.633 -15.75 1 98.44 283 ARG B C 1
ATOM 4680 O O . ARG B 1 283 ? -2.91 -12.516 -16.234 1 98.44 283 ARG B O 1
ATOM 4687 N N . ILE B 1 284 ? -0.912 -11.836 -15.258 1 98.75 284 ILE B N 1
ATOM 4688 C CA . ILE B 1 284 ? -0.318 -13.156 -15.461 1 98.75 284 ILE B CA 1
ATOM 4689 C C . ILE B 1 284 ? 0.394 -13.609 -14.188 1 98.75 284 ILE B C 1
ATOM 4691 O O . ILE B 1 284 ? 0.992 -14.688 -14.156 1 98.75 284 ILE B O 1
ATOM 4695 N N . ASP B 1 285 ? 0.396 -12.844 -13.094 1 98.88 285 ASP B N 1
ATOM 4696 C CA . ASP B 1 285 ? 0.906 -13.195 -11.773 1 98.88 285 ASP B CA 1
ATOM 4697 C C . ASP B 1 285 ? -0.236 -13.516 -10.812 1 98.88 285 ASP B C 1
ATOM 4699 O O . ASP B 1 285 ? -1.185 -12.734 -10.688 1 98.88 285 ASP B O 1
ATOM 4703 N N . PHE B 1 286 ? -0.125 -14.664 -10.117 1 98.88 286 PHE B N 1
ATOM 4704 C CA . PHE B 1 286 ? -1.287 -15.148 -9.383 1 98.88 286 PHE B CA 1
ATOM 4705 C C . PHE B 1 286 ? -0.883 -15.641 -8 1 98.88 286 PHE B C 1
ATOM 4707 O O . PHE B 1 286 ? 0.259 -16.062 -7.789 1 98.88 286 PHE B O 1
ATOM 4714 N N . ILE B 1 287 ? -1.772 -15.531 -7.074 1 98.94 287 ILE B N 1
ATOM 4715 C CA . ILE B 1 287 ? -1.798 -16.266 -5.809 1 98.94 287 ILE B CA 1
ATOM 4716 C C . ILE B 1 287 ? -3.059 -17.109 -5.734 1 98.94 287 ILE B C 1
ATOM 4718 O O . ILE B 1 287 ? -4.172 -16.609 -5.895 1 98.94 287 ILE B O 1
ATOM 4722 N N . PHE B 1 288 ? -2.871 -18.438 -5.539 1 98.88 288 PHE B N 1
ATOM 4723 C CA . PHE B 1 288 ? -3.963 -19.391 -5.473 1 98.88 288 PHE B CA 1
ATOM 4724 C C . PHE B 1 288 ? -3.994 -20.078 -4.113 1 98.88 288 PHE B C 1
ATOM 4726 O O . PHE B 1 288 ? -2.965 -20.203 -3.445 1 98.88 288 PHE B O 1
ATOM 4733 N N . GLY B 1 289 ? -5.203 -20.5 -3.732 1 98.88 289 GLY B N 1
ATOM 4734 C CA . GLY B 1 289 ? -5.402 -21.406 -2.613 1 98.88 289 GLY B CA 1
ATOM 4735 C C . GLY B 1 289 ? -6.043 -22.719 -3.018 1 98.88 289 GLY B C 1
ATOM 4736 O O . GLY B 1 289 ? -6.883 -22.75 -3.916 1 98.88 289 GLY B O 1
ATOM 4737 N N . GLY B 1 290 ? -5.688 -23.75 -2.344 1 98.88 290 GLY B N 1
ATOM 4738 C CA . GLY B 1 290 ? -6.234 -25.062 -2.656 1 98.88 290 GLY B CA 1
ATOM 4739 C C . GLY B 1 290 ? -7.711 -25.188 -2.338 1 98.88 290 GLY B C 1
ATOM 4740 O O . GLY B 1 290 ? -8.188 -24.625 -1.343 1 98.88 290 GLY B O 1
ATOM 4741 N N . SER B 1 291 ? -8.398 -25.953 -3.16 1 98.69 291 SER B N 1
ATOM 4742 C CA . SER B 1 291 ? -9.836 -26.141 -2.98 1 98.69 291 SER B CA 1
ATOM 4743 C C . SER B 1 291 ? -10.141 -26.969 -1.737 1 98.69 291 SER B C 1
ATOM 4745 O O . SER B 1 291 ? -11.289 -27.062 -1.316 1 98.69 291 SER B O 1
ATOM 4747 N N . ASN B 1 292 ? -9.094 -27.531 -1.083 1 97.56 292 ASN B N 1
ATOM 4748 C CA . ASN B 1 292 ? -9.273 -28.203 0.203 1 97.56 292 ASN B CA 1
ATOM 4749 C C . ASN B 1 292 ? -9.508 -27.203 1.327 1 97.56 292 ASN B C 1
ATOM 4751 O O . ASN B 1 292 ? -9.828 -27.578 2.453 1 97.56 292 ASN B O 1
ATOM 4755 N N . LEU B 1 293 ? -9.367 -25.984 1.138 1 96.44 293 LEU B N 1
ATOM 4756 C CA . LEU B 1 293 ? -9.695 -24.859 2.002 1 96.44 293 LEU B CA 1
ATOM 4757 C C . LEU B 1 293 ? -8.836 -24.875 3.264 1 96.44 293 LEU B C 1
ATOM 4759 O O . LEU B 1 293 ? -7.621 -25.047 3.189 1 96.44 293 LEU B O 1
ATOM 4763 N N . GLY B 1 294 ? -9.312 -24.391 4.336 1 95.88 294 GLY B N 1
ATOM 4764 C CA . GLY B 1 294 ? -8.5 -24.125 5.508 1 95.88 294 GLY B CA 1
ATOM 4765 C C . GLY B 1 294 ? -7.945 -22.703 5.527 1 95.88 294 GLY B C 1
ATOM 4766 O O . GLY B 1 294 ? -7.062 -22.391 6.328 1 95.88 294 GLY B O 1
ATOM 4767 N N . TRP B 1 295 ? -8.414 -21.969 4.613 1 96.75 295 TRP B N 1
ATOM 4768 C CA . TRP B 1 295 ? -8.039 -20.562 4.457 1 96.75 295 TRP B CA 1
ATOM 4769 C C . TRP B 1 295 ? -9.227 -19.734 4 1 96.75 295 TRP B C 1
ATOM 4771 O O . TRP B 1 295 ? -10.203 -20.266 3.465 1 96.75 295 TRP B O 1
ATOM 4781 N N . THR B 1 296 ? -9.156 -18.391 4.309 1 96.88 296 THR B N 1
ATOM 4782 C CA . THR B 1 296 ? -10.086 -17.406 3.77 1 96.88 296 THR B CA 1
ATOM 4783 C C . THR B 1 296 ? -9.328 -16.234 3.141 1 96.88 296 THR B C 1
ATOM 4785 O O . THR B 1 296 ? -8.336 -15.766 3.695 1 96.88 296 THR B O 1
ATOM 4788 N N . SER B 1 297 ? -9.727 -15.883 1.894 1 96.94 297 SER B N 1
ATOM 4789 C CA . SER B 1 297 ? -9.195 -14.672 1.271 1 96.94 297 SER B CA 1
ATOM 4790 C C . SER B 1 297 ? -9.875 -13.422 1.822 1 96.94 297 SER B C 1
ATOM 4792 O O . SER B 1 297 ? -11.07 -13.227 1.63 1 96.94 297 SER B O 1
ATOM 4794 N N . GLU B 1 298 ? -9.102 -12.555 2.451 1 97.56 298 GLU B N 1
ATOM 4795 C CA . GLU B 1 298 ? -9.703 -11.391 3.096 1 97.56 298 GLU B CA 1
ATOM 4796 C C . GLU B 1 298 ? -9.555 -10.141 2.229 1 97.56 298 GLU B C 1
ATOM 4798 O O . GLU B 1 298 ? -10.391 -9.234 2.287 1 97.56 298 GLU B O 1
ATOM 4803 N N . ALA B 1 299 ? -8.523 -10.047 1.516 1 98.31 299 ALA B N 1
ATOM 4804 C CA . ALA B 1 299 ? -8.258 -8.93 0.618 1 98.31 299 ALA B CA 1
ATOM 4805 C C . ALA B 1 299 ? -7.258 -9.312 -0.463 1 98.31 299 ALA B C 1
ATOM 4807 O O . ALA B 1 299 ? -6.488 -10.266 -0.295 1 98.31 299 ALA B O 1
ATOM 4808 N N . TYR B 1 300 ? -7.316 -8.641 -1.566 1 98.56 300 TYR B N 1
ATOM 4809 C CA . TYR B 1 300 ? -6.445 -8.852 -2.717 1 98.56 300 TYR B CA 1
ATOM 4810 C C . TYR B 1 300 ? -6.109 -7.523 -3.391 1 98.56 300 TYR B C 1
ATOM 4812 O O . TYR B 1 300 ? -6.996 -6.711 -3.652 1 98.56 300 TYR B O 1
ATOM 4820 N N . LYS B 1 301 ? -4.797 -7.227 -3.643 1 98.12 301 LYS B N 1
ATOM 4821 C CA . LYS B 1 301 ? -4.48 -5.996 -4.363 1 98.12 301 LYS B CA 1
ATOM 4822 C C . LYS B 1 301 ? -3.246 -6.176 -5.242 1 98.12 301 LYS B C 1
ATOM 4824 O O . LYS B 1 301 ? -2.365 -6.977 -4.926 1 98.12 301 LYS B O 1
ATOM 4829 N N . VAL B 1 302 ? -3.285 -5.555 -6.336 1 98.69 302 VAL B N 1
ATOM 4830 C CA . VAL B 1 302 ? -2.119 -5.379 -7.195 1 98.69 302 VAL B CA 1
ATOM 4831 C C . VAL B 1 302 ? -1.514 -3.994 -6.965 1 98.69 302 VAL B C 1
ATOM 4833 O O . VAL B 1 302 ? -2.217 -2.982 -7.031 1 98.69 302 VAL B O 1
ATOM 4836 N N . GLY B 1 303 ? -0.265 -3.965 -6.617 1 97.94 303 GLY B N 1
ATOM 4837 C CA . GLY B 1 303 ? 0.421 -2.709 -6.363 1 97.94 303 GLY B CA 1
ATOM 4838 C C . GLY B 1 303 ? 0.86 -1.999 -7.629 1 97.94 303 GLY B C 1
ATOM 4839 O O . GLY B 1 303 ? 0.333 -2.266 -8.711 1 97.94 303 GLY B O 1
ATOM 4840 N N . SER B 1 304 ? 1.744 -1.026 -7.465 1 96.69 304 SER B N 1
ATOM 4841 C CA . SER B 1 304 ? 2.363 -0.304 -8.57 1 96.69 304 SER B CA 1
ATOM 4842 C C . SER B 1 304 ? 3.873 -0.514 -8.594 1 96.69 304 SER B C 1
ATOM 4844 O O . SER B 1 304 ? 4.492 -0.717 -7.547 1 96.69 304 SER B O 1
ATOM 4846 N N . SER B 1 305 ? 4.402 -0.472 -9.789 1 97.56 305 SER B N 1
ATOM 4847 C CA . SER B 1 305 ? 5.859 -0.502 -9.914 1 97.56 305 SER B CA 1
ATOM 4848 C C . SER B 1 305 ? 6.414 0.881 -10.227 1 97.56 305 SER B C 1
ATOM 4850 O O . SER B 1 305 ? 7.625 1.102 -10.148 1 97.56 305 SER B O 1
ATOM 4852 N N . LEU B 1 306 ? 5.527 1.806 -10.5 1 97.25 306 LEU B N 1
ATOM 4853 C CA . LEU B 1 306 ? 5.938 3.133 -10.945 1 97.25 306 LEU B CA 1
ATOM 4854 C C . LEU B 1 306 ? 6.09 4.078 -9.758 1 97.25 306 LEU B C 1
ATOM 4856 O O . LEU B 1 306 ? 5.242 4.105 -8.867 1 97.25 306 LEU B O 1
ATOM 4860 N N . SER B 1 307 ? 7.164 4.812 -9.727 1 96.81 307 SER B N 1
ATOM 4861 C CA . SER B 1 307 ? 7.371 5.883 -8.758 1 96.81 307 SER B CA 1
ATOM 4862 C C . SER B 1 307 ? 7.422 7.246 -9.438 1 96.81 307 SER B C 1
ATOM 4864 O O . SER B 1 307 ? 7.562 7.328 -10.664 1 96.81 307 SER B O 1
ATOM 4866 N N . ASP B 1 308 ? 7.414 8.266 -8.68 1 97.25 308 ASP B N 1
ATOM 4867 C CA . ASP B 1 308 ? 7.289 9.633 -9.18 1 97.25 308 ASP B CA 1
ATOM 4868 C C . ASP B 1 308 ? 8.492 10.008 -10.047 1 97.25 308 ASP B C 1
ATOM 4870 O O . ASP B 1 308 ? 8.367 10.828 -10.961 1 97.25 308 ASP B O 1
ATOM 4874 N N . ASP B 1 309 ? 9.648 9.453 -9.797 1 96.38 309 ASP B N 1
ATOM 4875 C CA . ASP B 1 309 ? 10.836 9.805 -10.57 1 96.38 309 ASP B CA 1
ATOM 4876 C C . ASP B 1 309 ? 10.844 9.102 -11.922 1 96.38 309 ASP B C 1
ATOM 4878 O O . ASP B 1 309 ? 11.75 9.312 -12.734 1 96.38 309 ASP B O 1
ATOM 4882 N N . GLY B 1 310 ? 9.914 8.227 -12.133 1 96.62 310 GLY B N 1
ATOM 4883 C CA . GLY B 1 310 ? 9.781 7.527 -13.398 1 96.62 310 GLY B CA 1
ATOM 4884 C C . GLY B 1 310 ? 10.336 6.113 -13.359 1 96.62 310 GLY B C 1
ATOM 4885 O O . GLY B 1 310 ? 10.195 5.359 -14.328 1 96.62 310 GLY B O 1
ATOM 4886 N N . THR B 1 311 ? 10.906 5.77 -12.258 1 96.75 311 THR B N 1
ATOM 4887 C CA . THR B 1 311 ? 11.453 4.418 -12.141 1 96.75 311 THR B CA 1
ATOM 4888 C C . THR B 1 311 ? 10.328 3.387 -12.102 1 96.75 311 THR B C 1
ATOM 4890 O O . THR B 1 311 ? 9.367 3.539 -11.344 1 96.75 311 THR B O 1
ATOM 4893 N N . LEU B 1 312 ? 10.406 2.434 -12.953 1 97.88 312 LEU B N 1
ATOM 4894 C CA . LEU B 1 312 ? 9.648 1.192 -12.836 1 97.88 312 LEU B CA 1
ATOM 4895 C C . LEU B 1 312 ? 10.477 0.111 -12.156 1 97.88 312 LEU B C 1
ATOM 4897 O O . LEU B 1 312 ? 11.477 -0.352 -12.711 1 97.88 312 LEU B O 1
ATOM 4901 N N . ALA B 1 313 ? 10.047 -0.256 -10.961 1 98.38 313 ALA B N 1
ATOM 4902 C CA . ALA B 1 313 ? 10.805 -1.204 -10.148 1 98.38 313 ALA B CA 1
ATOM 4903 C C . ALA B 1 313 ? 10.898 -2.562 -10.844 1 98.38 313 ALA B C 1
ATOM 4905 O O . ALA B 1 313 ? 11.805 -3.348 -10.562 1 98.38 313 ALA B O 1
ATOM 4906 N N . SER B 1 314 ? 10.008 -2.9 -11.664 1 98.75 314 SER B N 1
ATOM 4907 C CA . SER B 1 314 ? 9.906 -4.113 -12.469 1 98.75 314 SER B CA 1
ATOM 4908 C C . SER B 1 314 ? 8.922 -3.926 -13.625 1 98.75 314 SER B C 1
ATOM 4910 O O . SER B 1 314 ? 8.125 -2.98 -13.625 1 98.75 314 SER B O 1
ATOM 4912 N N . ASP B 1 315 ? 9.047 -4.785 -14.617 1 98.69 315 ASP B N 1
ATOM 4913 C CA . ASP B 1 315 ? 8.023 -4.809 -15.648 1 98.69 315 ASP B CA 1
ATOM 4914 C C . ASP B 1 315 ? 6.762 -5.512 -15.156 1 98.69 315 ASP B C 1
ATOM 4916 O O . ASP B 1 315 ? 5.773 -5.613 -15.891 1 98.69 315 ASP B O 1
ATOM 4920 N N . HIS B 1 316 ? 6.754 -6.047 -13.992 1 98.88 316 HIS B N 1
ATOM 4921 C CA . HIS B 1 316 ? 5.59 -6.586 -13.289 1 98.88 316 HIS B CA 1
ATOM 4922 C C . HIS B 1 316 ? 5.254 -5.758 -12.055 1 98.88 316 HIS B C 1
ATOM 4924 O O . HIS B 1 316 ? 6.074 -4.953 -11.602 1 98.88 316 HIS B O 1
ATOM 4930 N N . ARG B 1 317 ? 4.055 -5.898 -11.547 1 98.75 317 ARG B N 1
ATOM 4931 C CA . ARG B 1 317 ? 3.6 -5.305 -10.289 1 98.75 317 ARG B CA 1
ATOM 4932 C C . ARG B 1 317 ? 3.471 -6.359 -9.195 1 98.75 317 ARG B C 1
ATOM 4934 O O . ARG B 1 317 ? 3.156 -7.516 -9.484 1 98.75 317 ARG B O 1
ATOM 4941 N N . PRO B 1 318 ? 3.795 -5.98 -7.953 1 98.88 318 PRO B N 1
ATOM 4942 C CA . PRO B 1 318 ? 3.582 -6.949 -6.875 1 98.88 318 PRO B CA 1
ATOM 4943 C C . PRO B 1 318 ? 2.104 -7.25 -6.637 1 98.88 318 PRO B C 1
ATOM 4945 O O . PRO B 1 318 ? 1.263 -6.352 -6.742 1 98.88 318 PRO B O 1
ATOM 4948 N N . VAL B 1 319 ? 1.828 -8.477 -6.383 1 98.94 319 VAL B N 1
ATOM 4949 C CA . VAL B 1 319 ? 0.492 -8.938 -6.02 1 98.94 319 VAL B CA 1
ATOM 4950 C C . VAL B 1 319 ? 0.448 -9.281 -4.531 1 98.94 319 VAL B C 1
ATOM 4952 O O . VAL B 1 319 ? 1.36 -9.93 -4.012 1 98.94 319 VAL B O 1
ATOM 4955 N N . PHE B 1 320 ? -0.586 -8.797 -3.83 1 98.88 320 PHE B N 1
ATOM 4956 C CA . PHE B 1 320 ? -0.751 -9.031 -2.4 1 98.88 320 PHE B CA 1
ATOM 4957 C C . PHE B 1 320 ? -2.07 -9.742 -2.119 1 98.88 320 PHE B C 1
ATOM 4959 O O . PHE B 1 320 ? -3.092 -9.43 -2.736 1 98.88 320 PHE B O 1
ATOM 4966 N N . ALA B 1 321 ? -2.051 -10.656 -1.185 1 98.75 321 ALA B N 1
ATOM 4967 C CA . ALA B 1 321 ? -3.248 -11.336 -0.695 1 98.75 321 ALA B CA 1
ATOM 4968 C C . ALA B 1 321 ? -3.225 -11.461 0.826 1 98.75 321 ALA B C 1
ATOM 4970 O O . ALA B 1 321 ? -2.211 -11.852 1.408 1 98.75 321 ALA B O 1
ATOM 4971 N N . ASP B 1 322 ? -4.309 -11.039 1.454 1 98.38 322 ASP B N 1
ATOM 4972 C CA . ASP B 1 322 ? -4.508 -11.297 2.877 1 98.38 322 ASP B CA 1
ATOM 4973 C C . ASP B 1 322 ? -5.199 -12.641 3.096 1 98.38 322 ASP B C 1
ATOM 4975 O O . ASP B 1 322 ? -6.336 -12.836 2.664 1 98.38 322 ASP B O 1
ATOM 4979 N N . VAL B 1 323 ? -4.469 -13.5 3.791 1 96.94 323 VAL B N 1
ATOM 4980 C CA . VAL B 1 323 ? -4.926 -14.875 3.971 1 96.94 323 VAL B CA 1
ATOM 4981 C C . VAL B 1 323 ? -5.113 -15.172 5.457 1 96.94 323 VAL B C 1
ATOM 4983 O O . VAL B 1 323 ? -4.176 -15.031 6.246 1 96.94 323 VAL B O 1
ATOM 4986 N N . ALA B 1 324 ? -6.289 -15.57 5.816 1 95.69 324 ALA B N 1
ATOM 4987 C CA . ALA B 1 324 ? -6.531 -16.047 7.176 1 95.69 324 ALA B CA 1
ATOM 4988 C C . ALA B 1 324 ? -6.457 -17.578 7.246 1 95.69 324 ALA B C 1
ATOM 4990 O O . ALA B 1 324 ? -7.102 -18.266 6.461 1 95.69 324 ALA B O 1
ATOM 4991 N N . ILE B 1 325 ? -5.652 -18.062 8.133 1 94.44 325 ILE B N 1
ATOM 4992 C CA . ILE B 1 325 ? -5.52 -19.5 8.305 1 94.44 325 ILE B CA 1
ATOM 4993 C C . ILE B 1 325 ? -5.672 -19.859 9.781 1 94.44 325 ILE B C 1
ATOM 4995 O O . ILE B 1 325 ? -5.355 -19.062 10.656 1 94.44 325 ILE B O 1
#

Sequence (650 aa):
MHIDSLDPTTLRFSTYNLRYDSQPDNITVSESISALGNPLIQETFLGLSGEQPWSTRRLRVAEHLLSEGIVIAGFQEALVRQVTDLAELFGDDWGWIGVGRDDGVEAGEYSPLFYKKSAVKLLSNDTFWLSNTPFEPSKYPGAGSFRLCTAAHFSLTTGAKTKFTVLNTHLDDQSDMQRQVGASLILTRARYEAVQSRGPVFVSGDFNSPSTGNSSGAYNIITGASAPVAINATFAAKYDVGNQLPDFKMLDFRGQAPRQSVSNNFATYTGFNGPADTSVWQRIDFIFGGSNLGWTSEAYKVGSSLSDDGTLASDHRPVFADVAIMHIDSLDPTTLRFSTYNLRYDSQPDNITVSESISALGNPLIQETFLGLSGEQPWSTRRLRVAEHLLSEGIVIAGFQEALVRQVTDLAELFGDDWGWIGVGRDDGVEAGEYSPLFYKKSAVKLLSNDTFWLSNTPFEPSKYPGAGSFRLCTAAHFSLTTGAKTKFTVLNTHLDDQSDMQRQVGASLILTRARYEAVQSRGPVFVSGDFNSPSTGNSSGAYNIITGASAPVAINATFAAKYDVGNQLPDFKMLDFRGQAPRQSVSNNFATYTGFNGPADTSVWQRIDFIFGGSNLGWTSEAYKVGSSLSDDGTLASDHRPVFADVAI

Radius of gyration: 25.97 Å; Cα contacts (8 Å, |Δi|>4): 1648; chains: 2; bounding box: 57×80×67 Å